Protein AF-A0A453IHR0-F1 (afdb_monomer_lite)

pLDDT: mean 77.82, std 21.47, range [23.78, 98.0]

InterPro domains:
  IPR000300 Inositol polyphosphate-related phosphatase [PF22669] (253-422)
  IPR000300 Inositol polyphosphate-related phosphatase [SM00128] (246-444)
  IPR001680 WD40 repeat [SM00320] (104-142)
  IPR001680 WD40 repeat [SM00320] (144-181)
  IPR001680 WD40 repeat [SM00320] (183-220)
  IPR015943 WD40/YVTN repeat-like-containing domain superfamily [G3DSA:2.130.10.10] (30-229)
  IPR036322 WD40-repeat-containing domain superfamily [SSF50978] (21-226)
  IPR036691 Endonuclease/exonuclease/phosphatase superfamily [G3DSA:3.60.10.10] (230-432)
  IPR036691 Endonuclease/exonuclease/phosphatase superfamily [SSF56219] (226-416)
  IPR046985 Inositol 5-phosphatase [PTHR11200] (11-425)
  IPR056454 IP5PC-F, beta-propeller domain [PF23754] (10-219)

Structure (mmCIF, N/CA/C/O backbone):
data_AF-A0A453IHR0-F1
#
_entry.id   AF-A0A453IHR0-F1
#
loop_
_atom_site.group_PDB
_atom_site.id
_atom_site.type_symbol
_atom_site.label_atom_id
_atom_site.label_alt_id
_atom_site.label_comp_id
_atom_site.label_asym_id
_atom_site.label_entity_id
_atom_site.label_seq_id
_atom_site.pdbx_PDB_ins_code
_atom_site.Cartn_x
_atom_site.Cartn_y
_atom_site.Cartn_z
_atom_site.occupancy
_atom_site.B_iso_or_equiv
_atom_site.auth_seq_id
_atom_site.auth_comp_id
_atom_site.auth_asym_id
_atom_site.auth_atom_id
_atom_site.pdbx_PDB_model_num
ATOM 1 N N . SER A 1 1 ? 28.913 -1.270 32.106 1.00 37.81 1 SER A N 1
ATOM 2 C CA . SER A 1 1 ? 28.320 -1.613 33.411 1.00 37.81 1 SER A CA 1
ATOM 3 C C . SER A 1 1 ? 27.337 -0.509 33.762 1.00 37.81 1 SER A C 1
ATOM 5 O O . SER A 1 1 ? 27.790 0.619 33.881 1.00 37.81 1 SER A O 1
ATOM 7 N N . LEU A 1 2 ? 26.036 -0.829 33.836 1.00 32.88 2 LEU A N 1
ATOM 8 C CA . LEU A 1 2 ? 24.897 0.056 34.172 1.00 32.88 2 LEU A CA 1
ATOM 9 C C . LEU A 1 2 ? 24.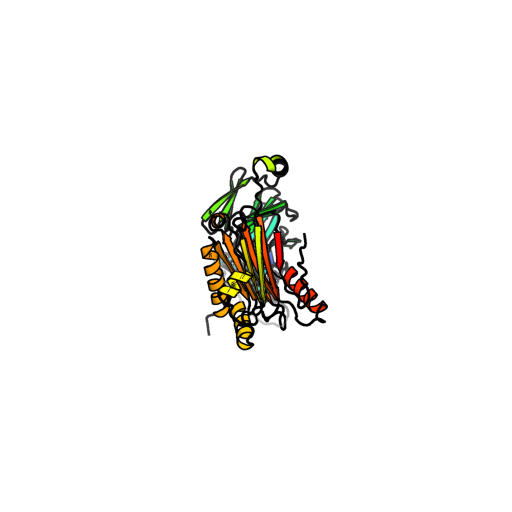403 1.027 33.074 1.00 32.88 2 LEU A C 1
ATOM 11 O O . LEU A 1 2 ? 24.541 2.235 33.214 1.00 32.88 2 LEU A O 1
ATOM 15 N N . ALA A 1 3 ? 23.772 0.506 32.012 1.00 27.30 3 ALA A N 1
ATOM 16 C CA . ALA A 1 3 ? 22.860 1.300 31.160 1.00 27.30 3 ALA A CA 1
ATOM 17 C C . ALA A 1 3 ? 21.815 0.467 30.376 1.00 27.30 3 ALA A C 1
ATOM 19 O O . ALA A 1 3 ? 21.201 0.972 29.444 1.00 27.30 3 ALA A O 1
ATOM 20 N N . LEU A 1 4 ? 21.598 -0.801 30.735 1.00 31.81 4 LEU A N 1
ATOM 21 C CA . LEU A 1 4 ? 20.569 -1.679 30.165 1.00 31.81 4 LEU A CA 1
ATOM 22 C C . LEU A 1 4 ? 19.890 -2.394 31.345 1.00 31.81 4 LEU A C 1
ATOM 24 O O . LEU A 1 4 ? 20.586 -2.746 32.292 1.00 31.81 4 LEU A O 1
ATOM 28 N N . GLU A 1 5 ? 18.566 -2.568 31.284 1.00 31.77 5 GLU A N 1
ATOM 29 C CA . GLU A 1 5 ? 17.676 -3.207 32.287 1.00 31.77 5 GLU A CA 1
ATOM 30 C C . GLU A 1 5 ? 17.001 -2.313 33.351 1.00 31.77 5 GLU A C 1
ATOM 32 O O . GLU A 1 5 ? 16.852 -2.681 34.516 1.00 31.77 5 GLU A O 1
ATOM 37 N N . ARG A 1 6 ? 16.450 -1.171 32.928 1.00 32.44 6 ARG A N 1
ATOM 38 C CA . ARG A 1 6 ? 15.241 -0.608 33.561 1.00 32.44 6 ARG A CA 1
ATOM 39 C C . ARG A 1 6 ? 14.148 -0.362 32.517 1.00 32.44 6 ARG A C 1
ATOM 41 O O . ARG A 1 6 ? 13.733 0.769 32.304 1.00 32.44 6 ARG A O 1
ATOM 48 N N . GLU A 1 7 ? 13.652 -1.419 31.872 1.00 35.94 7 GLU A N 1
ATOM 49 C CA . GLU A 1 7 ? 12.243 -1.402 31.448 1.00 35.94 7 GLU A CA 1
ATOM 50 C C . GLU A 1 7 ? 11.414 -1.584 32.726 1.00 35.94 7 GLU A C 1
ATOM 52 O O . GLU A 1 7 ? 11.134 -2.696 33.180 1.00 35.94 7 GLU A O 1
ATOM 57 N N . GLU A 1 8 ? 11.111 -0.473 33.393 1.00 38.84 8 GLU A N 1
ATOM 58 C CA . GLU A 1 8 ? 10.207 -0.461 34.534 1.00 38.84 8 GLU A CA 1
ATOM 59 C C . GLU A 1 8 ? 8.809 -0.891 34.052 1.00 38.84 8 GLU A C 1
ATOM 61 O O . GLU A 1 8 ? 8.111 -0.192 33.319 1.00 38.84 8 GLU A O 1
ATOM 66 N N . LYS A 1 9 ? 8.429 -2.116 34.426 1.00 52.94 9 LYS A N 1
ATOM 67 C CA . LYS A 1 9 ? 7.164 -2.774 34.081 1.00 52.94 9 LYS A CA 1
ATOM 68 C C . LYS A 1 9 ? 6.003 -2.120 34.846 1.00 52.94 9 LYS A C 1
ATOM 70 O O . LYS A 1 9 ? 5.604 -2.606 35.905 1.00 52.94 9 LYS A O 1
ATOM 75 N N . TYR A 1 10 ? 5.509 -0.994 34.331 1.00 62.78 10 TYR A N 1
ATOM 76 C CA . TYR A 1 10 ? 4.375 -0.238 34.872 1.00 62.78 10 TYR A CA 1
ATOM 77 C C . TYR A 1 10 ? 3.019 -0.761 34.372 1.00 62.78 10 TYR A C 1
ATOM 79 O O . TYR A 1 10 ? 2.900 -1.285 33.264 1.00 62.78 10 TYR A O 1
ATOM 87 N N . VAL A 1 11 ? 1.979 -0.590 35.196 1.00 68.56 11 VAL A N 1
ATOM 88 C CA . VAL A 1 11 ? 0.578 -0.738 34.772 1.00 68.56 11 VAL A CA 1
ATOM 89 C C . VAL A 1 11 ? 0.269 0.379 33.776 1.00 68.56 11 VAL A C 1
ATOM 91 O O . VAL A 1 11 ? 0.402 1.552 34.116 1.00 68.56 11 VAL A O 1
ATOM 94 N N . LYS A 1 12 ? -0.127 0.011 32.556 1.00 80.50 12 LYS A N 1
ATOM 95 C CA . LYS A 1 12 ? -0.419 0.933 31.451 1.00 80.50 12 LYS A CA 1
ATOM 96 C C . LYS A 1 12 ? -1.910 1.238 31.338 1.00 80.50 12 LYS A C 1
ATOM 98 O O . LYS A 1 12 ? -2.279 2.370 31.048 1.00 80.50 12 LYS A O 1
ATOM 103 N N . LEU A 1 13 ? -2.759 0.239 31.578 1.00 83.81 13 LEU A N 1
ATOM 104 C CA . LEU A 1 13 ? -4.208 0.347 31.405 1.00 83.81 13 LEU A CA 1
ATOM 105 C C . LEU A 1 13 ? -4.930 -0.098 32.674 1.00 83.81 13 LEU A C 1
ATOM 107 O O . LEU A 1 13 ? -4.507 -1.040 33.347 1.00 83.81 13 LEU A O 1
ATOM 111 N N . LEU A 1 14 ? -6.044 0.567 32.966 1.00 87.31 14 LEU A N 1
ATOM 112 C CA . LEU A 1 14 ? -6.953 0.231 34.055 1.00 87.31 14 LEU A CA 1
ATOM 113 C C . LEU A 1 14 ? -8.380 0.182 33.525 1.00 87.31 14 LEU A C 1
ATOM 115 O O . LEU A 1 14 ? -8.784 1.027 32.729 1.00 87.31 14 LEU A O 1
ATOM 119 N N . LEU A 1 15 ? -9.143 -0.793 33.998 1.00 86.88 15 LEU A N 1
ATOM 120 C CA . LEU A 1 15 ? -10.534 -0.990 33.617 1.00 86.88 15 LEU A CA 1
ATOM 121 C C . LEU A 1 15 ? -11.335 -1.408 34.853 1.00 86.88 15 LEU A C 1
ATOM 123 O O . LEU A 1 15 ? -10.955 -2.331 35.572 1.00 86.88 15 LEU A O 1
ATOM 127 N N . SER A 1 16 ? -12.440 -0.710 35.110 1.00 86.19 16 SER A N 1
ATOM 128 C CA . SER A 1 16 ? -13.338 -1.006 36.230 1.00 86.19 16 SER A CA 1
ATOM 129 C C . SER A 1 16 ? -14.510 -1.850 35.746 1.00 86.19 16 SER A C 1
ATOM 131 O O . SER A 1 16 ? -15.293 -1.399 34.910 1.00 86.19 16 SER A O 1
ATOM 133 N N . ASP A 1 17 ? -14.655 -3.052 36.296 1.00 85.25 17 ASP A N 1
ATOM 134 C CA . ASP A 1 17 ? -15.841 -3.885 36.122 1.00 85.25 17 ASP A CA 1
ATOM 135 C C . ASP A 1 17 ? -16.769 -3.687 37.324 1.00 85.25 17 ASP A C 1
ATOM 137 O O . ASP A 1 17 ? -16.688 -4.364 38.357 1.00 85.25 17 ASP A O 1
ATOM 141 N N . ASN A 1 18 ? -17.680 -2.730 37.168 1.00 80.81 18 ASN A N 1
ATOM 142 C CA . ASN A 1 18 ? -18.656 -2.394 38.200 1.00 80.81 18 ASN A CA 1
ATOM 143 C C . ASN A 1 18 ? -19.692 -3.510 38.407 1.00 80.81 18 ASN A C 1
ATOM 145 O O . ASN A 1 18 ? -20.277 -3.598 39.483 1.00 80.81 18 ASN A O 1
ATOM 149 N N . SER A 1 19 ? -19.913 -4.369 37.406 1.00 79.25 19 SER A N 1
ATOM 150 C CA . SER A 1 19 ? -20.919 -5.432 37.474 1.00 79.25 19 SER A CA 1
ATOM 151 C C . SER A 1 19 ? -20.463 -6.587 38.366 1.00 79.25 19 SER A C 1
ATOM 153 O O . SER A 1 19 ? -21.243 -7.102 39.166 1.00 79.25 19 SER A O 1
ATOM 155 N N . ARG A 1 20 ? -19.177 -6.952 38.294 1.00 81.12 20 ARG A N 1
ATOM 156 C CA . ARG A 1 20 ? -18.598 -8.059 39.073 1.00 81.12 20 ARG A CA 1
ATOM 157 C C . ARG A 1 20 ? -17.831 -7.591 40.308 1.00 81.12 20 ARG A C 1
ATOM 159 O O . ARG A 1 20 ? -17.293 -8.430 41.023 1.00 81.12 20 ARG A O 1
ATOM 166 N N . SER A 1 21 ? -17.796 -6.279 40.575 1.00 84.56 21 SER A N 1
ATOM 167 C CA . SER A 1 21 ? -16.965 -5.674 41.629 1.00 84.56 21 SER A CA 1
ATOM 168 C C . SER A 1 21 ? -15.485 -6.050 41.473 1.00 84.56 21 SER A C 1
ATOM 170 O O . SER A 1 21 ? -14.836 -6.499 42.420 1.00 84.56 21 SER A O 1
ATOM 172 N N . LYS A 1 22 ? -14.956 -5.906 40.253 1.00 87.00 22 LYS A N 1
ATOM 173 C CA . LYS A 1 22 ? -13.563 -6.229 39.927 1.00 87.00 22 LYS A CA 1
ATOM 174 C C . LYS A 1 22 ? -12.854 -5.046 39.282 1.00 87.00 22 LYS A C 1
ATOM 176 O O . LYS A 1 22 ? -13.472 -4.213 38.625 1.00 87.00 22 LYS A O 1
ATOM 181 N N . VAL A 1 23 ? -11.539 -4.993 39.445 1.00 87.50 23 VAL A N 1
ATOM 182 C CA . VAL A 1 23 ? -10.667 -4.059 38.725 1.00 87.50 23 VAL A CA 1
ATOM 183 C C . VAL A 1 23 ? -9.672 -4.865 37.908 1.00 87.50 23 VAL A C 1
ATOM 185 O O . VAL A 1 23 ? -9.113 -5.848 38.386 1.00 87.50 23 VAL A O 1
ATOM 188 N N . TRP A 1 24 ? -9.450 -4.442 36.673 1.00 87.00 24 TRP A N 1
ATOM 189 C CA . TRP A 1 24 ? -8.456 -5.002 35.773 1.00 87.00 24 TRP A CA 1
ATOM 190 C C . TRP A 1 24 ? -7.317 -4.010 35.604 1.00 87.00 24 TRP A C 1
ATOM 192 O O . TRP A 1 24 ? -7.547 -2.820 35.386 1.00 87.00 24 TRP A O 1
ATOM 202 N N . SER A 1 25 ? -6.087 -4.505 35.670 1.00 86.19 25 SER A N 1
ATOM 203 C CA . SER A 1 25 ? -4.891 -3.730 35.347 1.00 86.19 25 SER A CA 1
ATOM 204 C C . SER A 1 25 ? -4.055 -4.471 34.313 1.00 86.19 25 SER A C 1
ATOM 206 O O . SER A 1 25 ? -3.730 -5.637 34.537 1.00 86.19 25 SER A O 1
ATOM 208 N N . ALA A 1 26 ? -3.670 -3.807 33.227 1.00 83.69 26 ALA A N 1
ATOM 209 C CA . ALA A 1 26 ? -2.820 -4.385 32.187 1.00 83.69 26 ALA A CA 1
ATOM 210 C C . ALA A 1 26 ? -1.460 -3.686 32.127 1.00 83.69 26 ALA A C 1
ATOM 212 O O . ALA A 1 26 ? -1.385 -2.455 32.153 1.00 83.69 26 ALA A O 1
ATOM 213 N N . GLY A 1 27 ? -0.394 -4.473 32.021 1.00 81.25 27 GLY A N 1
ATOM 214 C CA . GLY A 1 27 ? 0.912 -4.041 31.523 1.00 81.25 27 GLY A CA 1
ATOM 215 C C . GLY A 1 27 ? 1.141 -4.567 30.102 1.00 81.25 27 GLY A C 1
ATOM 216 O O . GLY A 1 27 ? 0.245 -5.150 29.500 1.00 81.25 27 GLY A O 1
ATOM 217 N N . TYR A 1 28 ? 2.358 -4.416 29.577 1.00 78.75 28 TYR A N 1
ATOM 218 C CA . TYR A 1 28 ? 2.671 -4.843 28.205 1.00 78.75 28 TYR A CA 1
ATOM 219 C C . TYR A 1 28 ? 2.490 -6.343 27.955 1.00 78.75 28 TYR A C 1
ATOM 221 O O . TYR A 1 28 ? 2.120 -6.724 26.851 1.00 78.75 28 TYR A O 1
ATOM 229 N N . LEU A 1 29 ? 2.771 -7.190 28.951 1.00 78.81 29 LEU A N 1
ATOM 230 C CA . LEU A 1 29 ? 2.836 -8.649 28.779 1.00 78.81 29 LEU A CA 1
ATOM 231 C C . LEU A 1 29 ? 1.967 -9.433 29.776 1.00 78.81 29 LEU A C 1
ATOM 233 O O . LEU A 1 29 ? 2.031 -10.664 29.835 1.00 78.81 29 LEU A O 1
ATOM 237 N N . SER A 1 30 ? 1.185 -8.741 30.603 1.00 81.00 30 SER A N 1
ATOM 238 C CA . SER A 1 30 ? 0.347 -9.386 31.611 1.00 81.00 30 SER A CA 1
ATOM 239 C C . SER A 1 30 ? -0.834 -8.526 32.036 1.00 81.00 30 SER A C 1
ATOM 241 O O . SER A 1 30 ? -0.804 -7.297 31.966 1.00 81.00 30 SER A O 1
ATOM 243 N N . PHE A 1 31 ? -1.855 -9.206 32.547 1.00 84.56 31 PHE A N 1
ATOM 244 C CA . PHE A 1 31 ? -3.039 -8.620 33.152 1.00 84.56 31 PHE A CA 1
ATOM 245 C C . PHE A 1 31 ? -3.202 -9.150 34.566 1.00 84.56 31 PHE A C 1
ATOM 247 O O . PHE A 1 31 ? -2.935 -10.320 34.843 1.00 84.56 31 PHE A O 1
ATOM 254 N N . ALA A 1 32 ? -3.678 -8.295 35.453 1.00 84.50 32 ALA A N 1
ATOM 255 C CA . ALA A 1 32 ? -4.010 -8.642 36.819 1.00 84.50 32 ALA A CA 1
ATOM 256 C C . ALA A 1 32 ? -5.466 -8.284 37.110 1.00 84.50 32 ALA A C 1
ATOM 258 O O . ALA A 1 32 ? -5.955 -7.222 36.716 1.00 84.50 32 ALA A O 1
ATOM 259 N N . LEU A 1 33 ? -6.137 -9.202 37.797 1.00 84.94 33 LEU A N 1
ATOM 260 C CA . LEU A 1 33 ? -7.521 -9.111 38.221 1.00 84.94 33 LEU A CA 1
ATOM 261 C C . LEU A 1 33 ? -7.566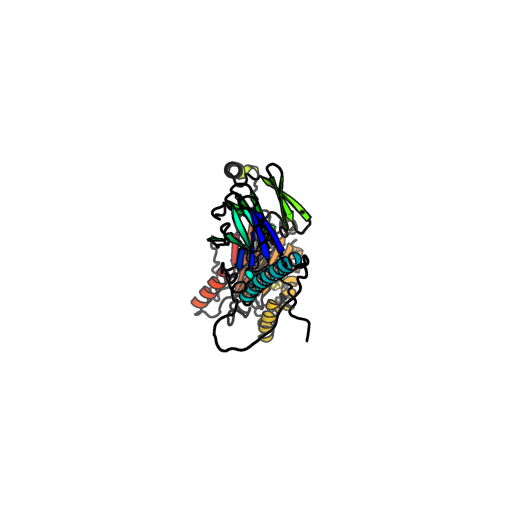 -8.897 39.727 1.00 84.94 33 LEU A C 1
ATOM 263 O O . LEU A 1 33 ? -7.000 -9.689 40.478 1.00 84.94 33 LEU A O 1
ATOM 267 N N . TRP A 1 34 ? -8.271 -7.863 40.159 1.00 85.75 34 TRP A N 1
ATOM 268 C CA . TRP A 1 34 ? -8.343 -7.427 41.547 1.00 85.75 34 TRP A CA 1
ATOM 269 C C . TRP A 1 34 ? -9.791 -7.423 42.020 1.00 85.75 34 TRP A C 1
ATOM 271 O O . TRP A 1 34 ? -10.698 -7.088 41.254 1.00 85.75 34 TRP A O 1
ATOM 281 N N . ASP A 1 35 ? -10.007 -7.743 43.289 1.00 82.50 35 ASP A N 1
ATOM 282 C CA . ASP A 1 35 ? -11.294 -7.514 43.937 1.00 82.50 35 ASP A CA 1
ATOM 283 C C . ASP A 1 35 ? -11.421 -6.027 44.291 1.00 82.50 35 ASP A C 1
ATOM 285 O O . ASP A 1 35 ? -10.560 -5.459 44.970 1.00 82.50 35 ASP A O 1
ATOM 289 N N . SER A 1 36 ? -12.487 -5.367 43.831 1.00 85.06 36 SER A N 1
ATOM 290 C CA . SER A 1 36 ? -12.645 -3.925 44.045 1.00 85.06 36 SER A CA 1
ATOM 291 C C . SER A 1 36 ? -12.967 -3.563 45.501 1.00 85.06 36 SER A C 1
ATOM 293 O O . SER A 1 36 ? -12.769 -2.415 45.901 1.00 85.06 36 SER A O 1
ATOM 295 N N . ARG A 1 37 ? -13.466 -4.516 46.302 1.00 80.81 37 ARG A N 1
ATOM 296 C CA . ARG A 1 37 ? -13.870 -4.324 47.702 1.00 80.81 37 ARG A CA 1
ATOM 297 C C . ARG A 1 37 ? -12.731 -4.648 48.660 1.00 80.81 37 ARG A C 1
ATOM 299 O O . ARG A 1 37 ? -12.412 -3.822 49.516 1.00 80.81 37 ARG A O 1
ATOM 306 N N . THR A 1 38 ? -12.110 -5.819 48.518 1.00 82.56 38 THR A N 1
ATOM 307 C CA . THR A 1 38 ? -11.015 -6.260 49.399 1.00 82.56 38 THR A CA 1
ATOM 308 C C . THR A 1 38 ? -9.667 -5.674 48.988 1.00 82.56 38 THR A C 1
ATOM 310 O O . THR A 1 38 ? -8.771 -5.575 49.825 1.00 82.56 38 THR A O 1
ATOM 313 N N . LYS A 1 39 ? -9.543 -5.202 47.736 1.00 81.75 39 LYS A N 1
ATOM 314 C CA . LYS A 1 39 ? -8.296 -4.708 47.122 1.00 81.75 39 LYS A CA 1
ATOM 315 C C . LYS A 1 39 ? -7.232 -5.801 46.993 1.00 81.75 39 LYS A C 1
ATOM 317 O O . LYS A 1 39 ? -6.048 -5.498 46.841 1.00 81.75 39 LYS A O 1
ATOM 322 N N . GLU A 1 40 ? -7.644 -7.062 47.071 1.00 78.50 40 GLU A N 1
ATOM 323 C CA . GLU A 1 40 ? -6.759 -8.210 46.932 1.00 78.50 40 GLU A CA 1
ATOM 324 C C . GLU A 1 40 ? -6.591 -8.591 45.463 1.00 78.50 40 GLU A C 1
ATOM 326 O O . GLU A 1 40 ? -7.505 -8.465 44.642 1.00 78.50 40 GLU A O 1
ATOM 331 N N . LEU A 1 41 ? -5.387 -9.053 45.133 1.00 79.69 41 LEU A N 1
ATOM 332 C CA . LEU A 1 41 ? -5.071 -9.591 43.820 1.00 79.69 41 LEU A CA 1
ATOM 333 C C . LEU A 1 41 ? -5.663 -10.999 43.710 1.00 79.69 41 LEU A C 1
ATOM 335 O O . LEU A 1 41 ? -5.274 -11.892 44.455 1.00 79.69 41 LEU A O 1
ATOM 339 N N . LEU A 1 42 ? -6.581 -11.191 42.768 1.00 81.75 42 LEU A N 1
ATOM 340 C CA . LEU A 1 42 ? -7.274 -12.459 42.551 1.00 81.75 42 LEU A CA 1
ATOM 341 C C . LEU A 1 42 ? -6.518 -13.366 41.581 1.00 81.75 42 LEU A C 1
ATOM 343 O O . LEU A 1 42 ? -6.438 -14.575 41.785 1.00 81.75 42 LEU A O 1
ATOM 347 N N . LYS A 1 43 ? -6.009 -12.801 40.481 1.00 82.00 43 LYS A N 1
ATOM 348 C CA . LYS A 1 43 ? -5.402 -13.581 39.394 1.00 82.00 43 LYS A CA 1
ATOM 349 C C . LYS A 1 43 ? -4.433 -12.731 38.586 1.00 82.00 43 LYS A C 1
ATOM 351 O O . LYS A 1 43 ? -4.695 -11.555 38.355 1.00 82.00 43 LYS A O 1
ATOM 356 N N . VAL A 1 44 ? -3.350 -13.340 38.108 1.00 81.00 44 VAL A N 1
ATOM 357 C CA . VAL A 1 44 ? -2.449 -12.745 37.112 1.00 81.00 44 VAL A CA 1
ATOM 358 C C . VAL A 1 44 ? -2.330 -13.694 35.933 1.00 81.00 44 VAL A C 1
ATOM 360 O O . VAL A 1 44 ? -2.132 -14.897 36.115 1.00 81.00 44 VAL A O 1
ATOM 363 N N . VAL A 1 45 ? -2.457 -13.142 34.733 1.00 80.81 45 VAL A N 1
ATOM 364 C CA . VAL A 1 45 ? -2.483 -13.880 33.471 1.00 80.81 45 VAL A CA 1
ATOM 365 C C . VAL A 1 45 ? -1.490 -13.234 32.513 1.00 80.81 45 VAL A C 1
ATOM 367 O O . VAL A 1 45 ? -1.411 -12.007 32.449 1.00 80.81 45 VAL A O 1
ATOM 370 N N . ASN A 1 46 ? -0.698 -14.032 31.798 1.00 81.31 46 ASN A N 1
ATOM 371 C CA . ASN A 1 46 ? 0.155 -13.512 30.724 1.00 81.31 46 ASN A CA 1
ATOM 372 C C . ASN A 1 46 ? -0.629 -13.376 29.402 1.00 81.31 46 ASN A C 1
ATOM 374 O O . ASN A 1 46 ? -1.768 -13.830 29.295 1.00 81.31 46 ASN A O 1
ATOM 378 N N . VAL A 1 47 ? -0.006 -12.787 28.376 1.00 74.00 47 VAL A N 1
ATOM 379 C CA . VAL A 1 47 ? -0.618 -12.663 27.035 1.00 74.00 47 VAL A CA 1
ATOM 380 C C . VAL A 1 47 ? -1.025 -14.023 26.444 1.00 74.00 47 VAL A C 1
ATOM 382 O O . VAL A 1 47 ? -2.027 -14.123 25.741 1.00 74.00 47 VAL A O 1
ATOM 385 N N . ASP A 1 48 ? -0.311 -15.100 26.775 1.00 68.69 48 ASP A N 1
ATOM 386 C CA . ASP A 1 48 ? -0.602 -16.457 26.289 1.00 68.69 48 ASP A CA 1
ATOM 387 C C . ASP A 1 48 ? -1.714 -17.181 27.071 1.00 68.69 48 ASP A C 1
ATOM 389 O O . ASP A 1 48 ? -2.020 -18.334 26.778 1.00 68.69 48 ASP A O 1
ATOM 393 N N . GLY A 1 49 ? -2.342 -16.534 28.059 1.00 67.56 49 GLY A N 1
ATOM 394 C CA . GLY A 1 49 ? -3.403 -17.138 28.869 1.00 67.56 49 GLY A CA 1
ATOM 395 C C . GLY A 1 49 ? -2.913 -18.074 29.981 1.00 67.56 49 GLY A C 1
ATOM 396 O O . GLY A 1 49 ? -3.729 -18.702 30.654 1.00 67.56 49 GLY A O 1
ATOM 397 N N . GLN A 1 50 ? -1.602 -18.163 30.218 1.00 67.62 50 GLN A N 1
ATOM 398 C CA . GLN A 1 50 ? -1.037 -18.904 31.342 1.00 67.62 50 GLN A CA 1
ATOM 399 C C . GLN A 1 50 ? -1.274 -18.154 32.654 1.00 67.62 50 GLN A C 1
ATOM 401 O O . GLN A 1 50 ? -1.016 -16.953 32.775 1.00 67.62 50 GLN A O 1
ATOM 406 N N . VAL A 1 51 ? -1.746 -18.897 33.652 1.00 67.00 51 VAL A N 1
ATOM 407 C CA . VAL A 1 51 ? -2.110 -18.383 34.973 1.00 67.00 51 VAL A CA 1
ATOM 408 C C . VAL A 1 51 ? -1.032 -18.770 35.981 1.00 67.00 51 VAL A C 1
ATOM 410 O O . VAL A 1 51 ? -0.636 -19.933 36.044 1.00 67.00 51 VAL A O 1
ATOM 413 N N . ASP A 1 52 ? -0.583 -17.826 36.809 1.00 58.53 52 ASP A N 1
ATOM 414 C CA . ASP A 1 52 ? 0.211 -18.145 38.004 1.00 58.53 52 ASP A CA 1
ATOM 415 C C . ASP A 1 52 ? -0.711 -18.104 39.231 1.00 58.53 52 ASP A C 1
ATOM 417 O O . ASP A 1 52 ? -1.194 -17.042 39.620 1.00 58.53 52 ASP A O 1
ATOM 421 N N . THR A 1 53 ? -1.008 -19.273 39.805 1.00 49.56 53 THR A N 1
ATOM 422 C CA . THR A 1 53 ? -1.915 -19.456 40.955 1.00 49.56 53 THR A CA 1
ATOM 423 C C . THR A 1 53 ? -1.186 -19.621 42.294 1.00 49.56 53 THR A C 1
ATOM 425 O O . THR A 1 53 ? -1.803 -20.006 43.283 1.00 49.56 53 THR A O 1
ATOM 428 N N . ARG A 1 54 ? 0.122 -19.334 42.387 1.00 49.00 54 ARG A N 1
ATOM 429 C CA . ARG A 1 54 ? 0.906 -19.511 43.631 1.00 49.00 54 ARG A CA 1
ATOM 430 C C . ARG A 1 54 ? 0.639 -18.425 44.690 1.00 49.00 54 ARG A C 1
ATOM 432 O O . ARG A 1 54 ? 1.566 -17.724 45.096 1.00 49.00 54 ARG A O 1
ATOM 439 N N . PHE A 1 55 ? -0.605 -18.297 45.146 1.00 49.56 55 PHE A N 1
ATOM 440 C CA . PHE A 1 55 ? -1.013 -17.328 46.172 1.00 49.56 55 PHE A CA 1
ATOM 441 C C . PHE A 1 55 ? -1.156 -17.920 47.590 1.00 49.56 55 PHE A C 1
ATOM 443 O O . PHE A 1 55 ? -1.147 -17.154 48.546 1.00 49.56 55 PHE A O 1
ATOM 450 N N . ASP A 1 56 ? -1.148 -19.250 47.758 1.00 33.81 56 ASP A N 1
ATOM 451 C CA . ASP A 1 56 ? -1.461 -19.891 49.055 1.00 33.81 56 ASP A CA 1
ATOM 452 C C . ASP A 1 56 ? -0.266 -20.368 49.910 1.00 33.81 56 ASP A C 1
ATOM 454 O O . ASP A 1 56 ? -0.462 -20.891 51.002 1.00 33.81 56 ASP A O 1
ATOM 458 N N . VAL A 1 57 ? 0.992 -20.203 49.484 1.00 34.88 57 VAL A N 1
ATOM 459 C CA . VAL A 1 57 ? 2.130 -20.868 50.176 1.00 34.88 57 VAL A CA 1
ATOM 460 C C . VAL A 1 57 ? 2.849 -19.986 51.216 1.00 34.88 57 VAL A C 1
ATOM 462 O O . VAL A 1 57 ? 3.766 -20.449 51.883 1.00 34.88 57 VAL A O 1
ATOM 465 N N . LEU A 1 58 ? 2.442 -18.729 51.426 1.00 35.22 58 LEU A N 1
ATOM 466 C CA . LEU A 1 58 ? 3.136 -17.830 52.374 1.00 35.22 58 LEU A CA 1
ATOM 467 C C . LEU A 1 58 ? 2.350 -17.492 53.652 1.00 35.22 58 LEU A C 1
ATOM 469 O O . LEU A 1 58 ? 2.848 -16.721 54.470 1.00 35.22 58 LEU A O 1
ATOM 473 N N . SER A 1 59 ? 1.162 -18.066 53.858 1.00 33.09 59 SER A N 1
ATOM 474 C CA . SER A 1 59 ? 0.329 -17.808 55.047 1.00 33.09 59 SER A CA 1
ATOM 475 C C . SER A 1 59 ? 0.207 -18.987 56.021 1.00 33.09 59 SER A C 1
ATOM 477 O O . SER A 1 59 ? -0.348 -18.797 57.101 1.00 33.09 59 SER A O 1
ATOM 479 N N . ALA A 1 60 ? 0.733 -20.175 55.698 1.00 33.31 60 ALA A N 1
ATOM 480 C CA . ALA A 1 60 ? 0.502 -21.381 56.497 1.00 33.31 60 ALA A CA 1
ATOM 481 C C . ALA A 1 60 ? 1.742 -22.283 56.622 1.00 33.31 60 ALA A C 1
ATOM 483 O O . ALA A 1 60 ? 1.760 -23.386 56.089 1.00 33.31 60 ALA A O 1
ATOM 484 N N . GLN A 1 61 ? 2.769 -21.842 57.353 1.00 28.38 61 GLN A N 1
ATOM 485 C CA . GLN A 1 61 ? 3.716 -22.757 58.005 1.00 28.38 61 GLN A CA 1
ATOM 486 C C . GLN A 1 61 ? 4.136 -22.180 59.363 1.00 28.38 61 GLN A C 1
ATOM 488 O O . GLN A 1 61 ? 5.133 -21.472 59.474 1.00 28.38 61 GLN A O 1
ATOM 493 N N . ASP A 1 62 ? 3.354 -22.502 60.393 1.00 27.23 62 ASP A N 1
ATOM 494 C CA . ASP A 1 62 ? 3.829 -22.543 61.777 1.00 27.23 62 ASP A CA 1
ATOM 495 C C . ASP A 1 62 ? 4.640 -23.843 61.961 1.00 27.23 62 ASP A C 1
ATOM 497 O O . ASP A 1 62 ? 4.088 -24.925 61.742 1.00 27.23 62 ASP A O 1
ATOM 501 N N . PRO A 1 63 ? 5.926 -23.805 62.354 1.00 32.66 63 PRO A N 1
ATOM 502 C CA . PRO A 1 63 ? 6.686 -25.017 62.617 1.00 32.66 63 PRO A CA 1
ATOM 503 C C . PRO A 1 63 ? 6.666 -25.339 64.117 1.00 32.66 63 PRO A C 1
ATOM 505 O O . PRO A 1 63 ? 7.475 -24.820 64.882 1.00 32.66 63 PRO A O 1
ATOM 508 N N . TYR A 1 64 ? 5.777 -26.238 64.543 1.00 27.12 64 TYR A N 1
ATOM 509 C CA . TYR A 1 64 ? 5.926 -26.950 65.816 1.00 27.12 64 TYR A CA 1
ATOM 510 C C . TYR A 1 64 ? 5.618 -28.438 65.653 1.00 27.12 64 TYR A C 1
ATOM 512 O O . TYR A 1 64 ? 4.509 -28.821 65.290 1.00 27.12 64 TYR A O 1
ATOM 520 N N . GLY A 1 65 ? 6.605 -29.271 65.990 1.00 26.25 65 GLY A N 1
ATOM 521 C CA . GLY A 1 65 ? 6.427 -30.702 66.216 1.00 26.25 65 GLY A CA 1
ATOM 522 C C . GLY A 1 65 ? 7.753 -31.459 66.298 1.00 26.25 65 GLY A C 1
ATOM 523 O O . GLY A 1 65 ? 8.261 -31.871 65.265 1.00 26.25 65 GLY A O 1
ATOM 524 N N . TYR A 1 66 ? 8.319 -31.601 67.504 1.00 27.67 66 TYR A N 1
ATOM 525 C CA . TYR A 1 66 ? 8.645 -32.889 68.154 1.00 27.67 66 TYR A CA 1
ATOM 526 C C . TYR A 1 66 ? 9.313 -32.673 69.536 1.00 27.67 66 TYR A C 1
ATOM 528 O O . TYR A 1 66 ? 10.129 -31.773 69.721 1.00 27.67 66 TYR A O 1
ATOM 536 N N . GLU A 1 67 ? 8.894 -33.499 70.500 1.00 26.52 67 GLU A N 1
ATOM 537 C CA . GLU A 1 67 ? 9.266 -33.590 71.931 1.00 26.52 67 GLU A CA 1
ATOM 538 C C . GLU A 1 67 ? 10.767 -33.958 72.135 1.00 26.52 67 GLU A C 1
ATOM 540 O O . GLU A 1 67 ? 11.391 -34.439 71.198 1.00 26.52 67 GLU A O 1
ATOM 545 N N . THR A 1 68 ? 11.470 -33.783 73.274 1.00 24.55 68 THR A N 1
ATOM 546 C CA . THR A 1 68 ? 11.200 -34.242 74.659 1.00 24.55 68 THR A CA 1
ATOM 547 C C . THR A 1 68 ? 12.212 -33.638 75.685 1.00 24.55 68 THR A C 1
ATOM 549 O O . THR A 1 68 ? 13.359 -33.382 75.332 1.00 24.55 68 THR A O 1
ATOM 552 N N . LYS A 1 69 ? 11.809 -33.599 76.978 1.00 26.67 69 LYS A N 1
ATOM 553 C CA . LYS A 1 69 ? 12.578 -33.614 78.269 1.00 26.67 69 LYS A CA 1
ATOM 554 C C . LYS A 1 69 ? 12.801 -32.310 79.085 1.00 26.67 69 LYS A C 1
ATOM 556 O O . LYS A 1 69 ? 13.738 -31.558 78.872 1.00 26.67 69 LYS A O 1
ATOM 561 N N . GLN A 1 70 ? 11.941 -32.170 80.110 1.00 27.39 70 GLN A N 1
ATOM 562 C CA . GLN A 1 70 ? 12.144 -31.776 81.530 1.00 27.39 70 GLN A CA 1
ATOM 563 C C . GLN A 1 70 ? 13.363 -30.917 81.964 1.00 27.39 70 GLN A C 1
ATOM 565 O O . GLN A 1 70 ? 14.483 -31.417 81.967 1.00 27.39 70 GLN A O 1
ATOM 570 N N . ASN A 1 71 ? 13.122 -29.725 82.554 1.00 23.78 71 ASN A N 1
ATOM 571 C CA . ASN A 1 71 ? 13.159 -29.473 84.021 1.00 23.78 71 ASN A CA 1
ATOM 572 C C . ASN A 1 71 ? 13.025 -27.973 84.439 1.00 23.78 71 ASN A C 1
ATOM 574 O O . ASN A 1 71 ? 13.740 -27.121 83.932 1.00 23.78 71 ASN A O 1
ATOM 578 N N . LEU A 1 72 ? 12.156 -27.743 85.445 1.00 24.17 72 LEU A N 1
ATOM 579 C CA . LEU A 1 72 ? 12.169 -26.795 86.595 1.00 24.17 72 LEU A CA 1
ATOM 580 C C . LEU A 1 72 ? 12.150 -25.233 86.461 1.00 24.17 72 LEU A C 1
ATOM 582 O O . LEU A 1 72 ? 13.119 -24.633 86.026 1.00 24.17 72 LEU A O 1
ATOM 586 N N . PHE A 1 73 ? 11.082 -24.633 87.052 1.00 26.20 73 PHE A N 1
ATOM 587 C CA . PHE A 1 73 ? 10.868 -23.302 87.716 1.00 26.20 73 PHE A CA 1
ATOM 588 C C . PHE A 1 73 ? 11.348 -21.996 87.015 1.00 26.20 73 PHE A C 1
ATOM 590 O O . PHE A 1 73 ? 12.484 -21.890 86.593 1.00 26.20 73 PHE A O 1
ATOM 597 N N . SER A 1 74 ? 10.601 -20.882 86.906 1.00 24.19 74 SER A N 1
ATOM 598 C CA . SER A 1 74 ? 9.829 -20.108 87.904 1.00 24.19 74 SER A CA 1
ATOM 599 C C . SER A 1 74 ? 8.970 -19.001 87.221 1.00 24.19 74 SER A C 1
ATOM 601 O O . SER A 1 74 ? 8.983 -18.855 86.004 1.00 24.19 74 SER A O 1
ATOM 603 N N . SER A 1 75 ? 8.165 -18.275 88.005 1.00 25.20 75 SER A N 1
ATOM 604 C CA . SER A 1 75 ? 6.900 -17.590 87.667 1.00 25.20 75 SER A CA 1
ATOM 605 C C . SER A 1 75 ? 7.023 -16.059 87.343 1.00 25.20 75 SER A C 1
ATOM 607 O O . SER A 1 75 ? 8.105 -15.623 86.967 1.00 25.20 75 SER A O 1
ATOM 609 N N . PRO A 1 76 ? 5.955 -15.215 87.335 1.00 42.88 76 PRO A N 1
ATOM 610 C CA . PRO A 1 76 ? 5.485 -14.485 86.146 1.00 42.88 76 PRO A CA 1
ATOM 611 C C . PRO A 1 76 ? 5.547 -12.939 86.257 1.00 42.88 76 PRO A C 1
ATOM 613 O O . PRO A 1 76 ? 5.728 -12.400 87.346 1.00 42.88 76 PRO A O 1
ATOM 616 N N . LYS A 1 77 ? 5.299 -12.226 85.138 1.00 26.34 77 LYS A N 1
ATOM 617 C CA . LYS A 1 77 ? 4.544 -10.942 84.993 1.00 26.34 77 LYS A CA 1
ATOM 618 C C . LYS A 1 77 ? 5.082 -10.096 83.827 1.00 26.34 77 LYS A C 1
ATOM 620 O O . LYS A 1 77 ? 6.225 -9.660 83.860 1.00 26.34 77 LYS A O 1
ATOM 625 N N . LYS A 1 78 ? 4.212 -9.721 82.881 1.00 26.33 78 LYS A N 1
ATOM 626 C CA . LYS A 1 78 ? 3.468 -8.439 82.871 1.00 26.33 78 LYS A CA 1
ATOM 627 C C . LYS A 1 78 ? 2.940 -8.180 81.453 1.00 26.33 78 LYS A C 1
ATOM 629 O O . LYS A 1 78 ? 3.719 -8.037 80.515 1.00 26.33 78 LYS A O 1
ATOM 634 N N . GLU A 1 79 ? 1.618 -8.106 81.318 1.00 36.84 79 GLU A N 1
ATOM 635 C CA . GLU A 1 79 ? 0.951 -7.596 80.119 1.00 36.84 79 GLU A CA 1
ATOM 636 C C . GLU A 1 79 ? 1.504 -6.217 79.741 1.00 36.84 79 GLU A C 1
ATOM 638 O O . GLU A 1 79 ? 1.564 -5.299 80.565 1.00 36.84 79 GLU A O 1
ATOM 643 N N . LYS A 1 80 ? 1.865 -6.063 78.466 1.00 27.30 80 LYS A N 1
ATOM 644 C CA . LYS A 1 80 ? 1.962 -4.764 77.808 1.00 27.30 80 LYS A CA 1
ATOM 645 C C . LYS A 1 80 ? 1.111 -4.823 76.546 1.00 27.30 80 LYS A C 1
ATOM 647 O O . LYS A 1 80 ? 1.297 -5.688 75.694 1.00 27.30 80 LYS A O 1
ATOM 652 N N . ALA A 1 81 ? 0.143 -3.916 76.509 1.00 32.53 81 ALA A N 1
ATOM 653 C CA . ALA A 1 81 ? -0.871 -3.756 75.485 1.00 32.53 81 ALA A CA 1
ATOM 654 C C . ALA A 1 81 ? -0.297 -3.799 74.057 1.00 32.53 81 ALA A C 1
ATOM 656 O O . ALA A 1 81 ? 0.709 -3.153 73.754 1.00 32.53 81 ALA A O 1
ATOM 657 N N . ARG A 1 82 ? -0.979 -4.543 73.177 1.00 35.66 82 ARG A N 1
ATOM 658 C CA . ARG A 1 82 ? -0.731 -4.564 71.730 1.00 35.66 82 ARG A CA 1
ATOM 659 C C . ARG A 1 82 ? -1.011 -3.174 71.151 1.00 35.66 82 ARG A C 1
ATOM 661 O O . ARG A 1 82 ? -2.146 -2.709 71.163 1.00 35.66 82 ARG A O 1
ATOM 668 N N . SER A 1 83 ? 0.034 -2.527 70.647 1.00 38.09 83 SER A N 1
ATOM 669 C CA . SER A 1 83 ? -0.042 -1.288 69.875 1.00 38.09 83 SER A CA 1
ATOM 670 C C . SER A 1 83 ? -0.640 -1.540 68.476 1.00 38.09 83 SER A C 1
ATOM 672 O O . SER A 1 83 ? -0.518 -2.647 67.944 1.00 38.09 83 SER A O 1
ATOM 674 N N . PRO A 1 84 ? -1.264 -0.534 67.830 1.00 41.69 84 PRO A N 1
ATOM 675 C CA . PRO A 1 84 ? -1.936 -0.668 66.533 1.00 41.69 84 PRO A CA 1
ATOM 676 C C . PRO A 1 84 ? -0.948 -0.640 65.350 1.00 41.69 84 PRO A C 1
ATOM 678 O O . PRO A 1 84 ? -1.193 -0.022 64.317 1.00 41.69 84 PRO A O 1
ATOM 681 N N . VAL A 1 85 ? 0.191 -1.317 65.479 1.00 48.28 85 VAL A N 1
ATOM 682 C CA . VAL A 1 85 ? 1.172 -1.482 64.402 1.00 48.28 85 VAL A CA 1
ATOM 683 C C . VAL A 1 85 ? 0.892 -2.820 63.736 1.00 48.28 85 VAL A C 1
ATOM 685 O O . VAL A 1 85 ? 1.500 -3.807 64.121 1.00 48.28 85 VAL A O 1
ATOM 688 N N . ASN A 1 86 ? -0.075 -2.896 62.808 1.00 49.97 86 ASN A N 1
ATOM 689 C CA . ASN A 1 86 ? -0.101 -4.005 61.833 1.00 49.97 86 ASN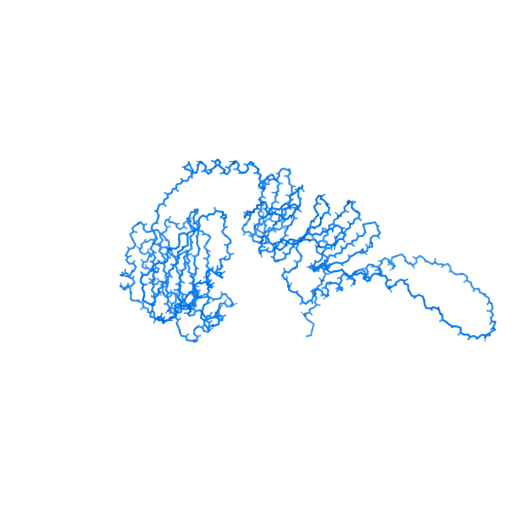 A CA 1
ATOM 690 C C . ASN A 1 86 ? -1.140 -3.938 60.699 1.00 49.97 86 ASN A C 1
ATOM 692 O O . ASN A 1 86 ? -1.241 -4.902 59.949 1.00 49.97 86 ASN A O 1
ATOM 696 N N . PHE A 1 87 ? -1.926 -2.873 60.510 1.00 46.22 87 PHE A N 1
ATOM 697 C CA . PHE A 1 87 ? -2.830 -2.812 59.343 1.00 46.22 87 PHE A CA 1
ATOM 698 C C . PHE A 1 87 ? -2.116 -2.295 58.084 1.00 46.22 87 PHE A C 1
ATOM 700 O O . PHE A 1 87 ? -2.056 -2.990 57.073 1.00 46.22 87 PHE A O 1
ATOM 707 N N . PHE A 1 88 ? -1.471 -1.128 58.176 1.00 45.28 88 PHE A N 1
ATOM 708 C CA . PHE A 1 88 ? -0.725 -0.533 57.059 1.00 45.28 88 PHE A CA 1
ATOM 709 C C . PHE A 1 88 ? 0.468 -1.382 56.612 1.00 45.28 88 PHE A C 1
ATOM 711 O O . PHE A 1 88 ? 0.718 -1.496 55.417 1.00 45.28 88 PHE A O 1
ATOM 718 N N . GLN A 1 89 ? 1.163 -2.034 57.548 1.00 49.38 89 GLN A N 1
ATOM 719 C CA . GLN A 1 89 ? 2.278 -2.920 57.213 1.00 49.38 89 GLN A CA 1
ATOM 720 C C . GLN A 1 89 ? 1.799 -4.193 56.499 1.00 49.38 89 GLN A C 1
ATOM 722 O O . GLN A 1 89 ? 2.416 -4.603 55.522 1.00 49.38 89 GLN A O 1
ATOM 727 N N . ARG A 1 90 ? 0.671 -4.785 56.927 1.00 50.91 90 ARG A N 1
ATOM 728 C CA . ARG A 1 90 ? 0.072 -5.952 56.254 1.00 50.91 90 ARG A CA 1
ATOM 729 C C . ARG A 1 90 ? -0.441 -5.600 54.861 1.00 50.91 90 ARG A C 1
ATOM 731 O O . ARG A 1 90 ? -0.120 -6.310 53.918 1.00 50.91 90 ARG A O 1
ATOM 738 N N . SER A 1 91 ? -1.143 -4.475 54.716 1.00 48.44 91 SER A N 1
ATOM 739 C CA . SER A 1 91 ? -1.601 -3.976 53.412 1.00 48.44 91 SER A CA 1
ATOM 740 C C . SER A 1 91 ? -0.428 -3.666 52.473 1.00 48.44 91 SER A C 1
ATOM 742 O O . SER A 1 91 ? -0.445 -4.091 51.323 1.00 48.44 91 SER A O 1
ATOM 744 N N . ARG A 1 92 ? 0.641 -3.023 52.965 1.00 50.25 92 ARG A N 1
ATOM 745 C CA . ARG A 1 92 ? 1.865 -2.770 52.189 1.00 50.25 92 ARG A CA 1
ATOM 746 C C . ARG A 1 92 ? 2.570 -4.065 51.780 1.00 50.25 92 ARG A C 1
ATOM 748 O O . ARG A 1 92 ? 2.983 -4.182 50.633 1.00 50.25 92 ARG A O 1
ATOM 755 N N . ASN A 1 93 ? 2.697 -5.034 52.684 1.00 51.09 93 ASN A N 1
ATOM 756 C CA . ASN A 1 93 ? 3.333 -6.319 52.386 1.00 51.09 93 ASN A CA 1
ATOM 757 C C . ASN A 1 93 ? 2.514 -7.142 51.376 1.00 51.09 93 ASN A C 1
ATOM 759 O O . ASN A 1 93 ? 3.099 -7.736 50.475 1.00 51.09 93 ASN A O 1
ATOM 763 N N . ALA A 1 94 ? 1.180 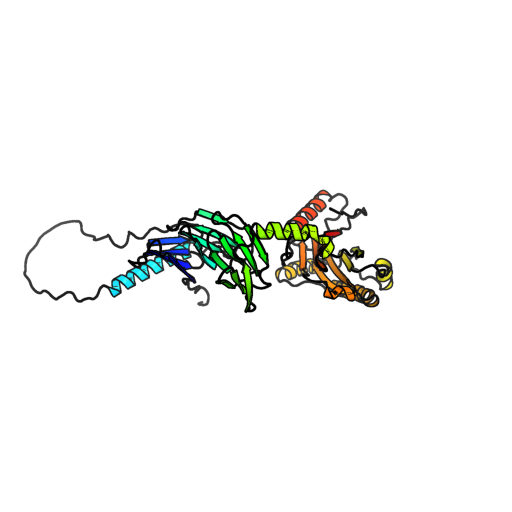-7.121 51.473 1.00 55.50 94 ALA A N 1
ATOM 764 C CA . ALA A 1 94 ? 0.286 -7.745 50.496 1.00 55.50 94 ALA A CA 1
ATOM 765 C C . ALA A 1 94 ? 0.398 -7.077 49.115 1.00 55.50 94 ALA A C 1
ATOM 767 O O . ALA A 1 94 ? 0.505 -7.765 48.103 1.00 55.50 94 ALA A O 1
ATOM 768 N N . LEU A 1 95 ? 0.468 -5.741 49.073 1.00 56.91 95 LEU A N 1
ATOM 769 C CA . LEU A 1 95 ? 0.642 -4.978 47.834 1.00 56.91 95 LEU A CA 1
ATOM 770 C C . LEU A 1 95 ? 2.002 -5.258 47.171 1.00 56.91 95 LEU A C 1
ATOM 772 O O . LEU A 1 95 ? 2.078 -5.416 45.955 1.00 56.91 95 LEU A O 1
ATOM 776 N N . MET A 1 96 ? 3.070 -5.368 47.968 1.00 56.97 96 MET A N 1
ATOM 777 C CA . MET A 1 96 ? 4.405 -5.735 47.481 1.00 56.97 96 MET A CA 1
ATOM 778 C C . MET A 1 96 ? 4.449 -7.186 46.979 1.00 56.97 96 MET A C 1
ATOM 780 O O . MET A 1 96 ? 5.005 -7.438 45.915 1.00 56.97 96 MET A O 1
ATOM 784 N N . GLY A 1 97 ? 3.800 -8.125 47.677 1.00 59.56 97 GLY A N 1
ATOM 785 C CA . GLY A 1 97 ? 3.678 -9.517 47.229 1.00 59.56 97 GLY A CA 1
ATOM 786 C C . GLY A 1 97 ? 2.890 -9.660 45.922 1.00 59.56 97 GLY A C 1
ATOM 787 O O . GLY A 1 97 ? 3.286 -10.425 45.039 1.00 59.56 97 GLY A O 1
ATOM 788 N N . ALA A 1 98 ? 1.824 -8.873 45.761 1.00 58.62 98 ALA A N 1
ATOM 789 C CA . ALA A 1 98 ? 1.047 -8.778 44.529 1.00 58.62 98 ALA A CA 1
ATOM 790 C C . ALA A 1 98 ? 1.873 -8.186 43.373 1.00 58.62 98 ALA A C 1
ATOM 792 O O . ALA A 1 98 ? 1.893 -8.744 42.276 1.00 58.62 98 ALA A O 1
ATOM 793 N N . ALA A 1 99 ? 2.619 -7.105 43.626 1.00 58.16 99 ALA A N 1
ATOM 794 C CA . ALA A 1 99 ? 3.525 -6.514 42.644 1.00 58.16 99 ALA A CA 1
ATOM 795 C C . ALA A 1 99 ? 4.610 -7.508 42.194 1.00 58.16 99 ALA A C 1
ATOM 797 O O . ALA A 1 99 ? 4.892 -7.617 41.000 1.00 58.16 99 ALA A O 1
ATOM 798 N N . ASP A 1 100 ? 5.176 -8.287 43.118 1.00 60.22 100 ASP A N 1
ATOM 799 C CA . ASP A 1 100 ? 6.158 -9.319 42.787 1.00 60.22 100 ASP A CA 1
ATOM 800 C C . ASP A 1 100 ? 5.542 -10.487 42.002 1.00 60.22 100 ASP A C 1
ATOM 802 O O . ASP A 1 100 ? 6.197 -11.036 41.116 1.00 60.22 100 ASP A O 1
ATOM 806 N N . ALA A 1 101 ? 4.279 -10.847 42.251 1.00 58.00 101 ALA A N 1
ATOM 807 C CA . ALA A 1 101 ? 3.564 -11.838 41.445 1.00 58.00 101 ALA A CA 1
ATOM 808 C C . ALA A 1 101 ? 3.368 -11.363 39.996 1.00 58.00 101 ALA A C 1
ATOM 810 O O . ALA A 1 101 ? 3.717 -12.087 39.061 1.00 58.00 101 ALA A O 1
ATOM 811 N N . VAL A 1 102 ? 2.911 -10.121 39.805 1.00 59.53 102 VAL A N 1
ATOM 812 C CA . VAL A 1 102 ? 2.780 -9.505 38.473 1.00 59.53 102 VAL A CA 1
ATOM 813 C C . VAL A 1 102 ? 4.131 -9.459 37.756 1.00 59.53 102 VAL A C 1
ATOM 815 O O . VAL A 1 102 ? 4.224 -9.837 36.585 1.00 59.53 102 VAL A O 1
ATOM 818 N N . ARG A 1 103 ? 5.201 -9.081 38.469 1.00 61.47 103 ARG A N 1
ATOM 819 C CA . ARG A 1 103 ? 6.570 -9.065 37.932 1.00 61.47 103 ARG A CA 1
ATOM 820 C C . ARG A 1 103 ? 7.046 -10.445 37.495 1.00 61.47 103 ARG A C 1
ATOM 822 O O . ARG A 1 103 ? 7.642 -10.548 36.426 1.00 61.47 103 ARG A O 1
ATOM 829 N N . ARG A 1 104 ? 6.787 -11.500 38.276 1.00 63.69 104 ARG A N 1
ATOM 830 C CA . ARG A 1 104 ? 7.187 -12.874 37.925 1.00 63.69 104 ARG A CA 1
ATOM 831 C C . ARG A 1 104 ? 6.501 -13.361 36.652 1.00 63.69 104 ARG A C 1
ATOM 833 O O . ARG A 1 104 ? 7.173 -13.933 35.799 1.00 63.69 104 ARG A O 1
ATOM 840 N N . VAL A 1 105 ? 5.203 -13.104 36.492 1.00 59.22 105 VAL A N 1
ATOM 841 C CA . VAL A 1 105 ? 4.466 -13.486 35.274 1.00 59.22 105 VAL A CA 1
ATOM 842 C C . VAL A 1 105 ? 4.979 -12.709 34.061 1.00 59.22 105 VAL A C 1
ATOM 844 O O . VAL A 1 105 ? 5.283 -13.305 33.030 1.00 59.22 105 VAL A O 1
ATOM 847 N N . ALA A 1 106 ? 5.197 -11.401 34.214 1.00 59.09 106 ALA A N 1
ATOM 848 C CA . ALA A 1 106 ? 5.774 -10.567 33.162 1.00 59.09 106 ALA A CA 1
ATOM 849 C C . ALA A 1 106 ? 7.254 -10.886 32.860 1.00 59.09 106 ALA A C 1
ATOM 851 O O . ALA A 1 106 ? 7.776 -10.461 31.834 1.00 59.09 106 ALA A O 1
ATOM 852 N N . ALA A 1 107 ? 7.976 -11.562 33.760 1.00 57.31 107 ALA A N 1
ATOM 853 C CA . ALA A 1 107 ? 9.343 -12.036 33.532 1.00 57.31 107 ALA A CA 1
ATOM 854 C C . ALA A 1 107 ? 9.372 -13.410 32.847 1.00 57.31 107 ALA A C 1
ATOM 856 O O . ALA A 1 107 ? 10.190 -13.611 31.961 1.00 57.31 107 ALA A O 1
ATOM 857 N N . LYS A 1 108 ? 8.446 -14.321 33.182 1.00 57.59 108 LYS A N 1
ATOM 858 C CA . LYS A 1 108 ? 8.277 -15.607 32.475 1.00 57.59 108 LYS A CA 1
ATOM 859 C C . LYS A 1 108 ? 7.844 -15.427 31.016 1.00 57.59 108 LYS A C 1
ATOM 861 O O . LYS A 1 108 ? 8.226 -16.229 30.177 1.00 57.59 108 LYS A O 1
ATOM 866 N N . ALA A 1 109 ? 7.086 -14.371 30.718 1.00 53.50 109 ALA A N 1
ATOM 867 C CA . ALA A 1 109 ? 6.777 -13.961 29.345 1.00 53.50 109 ALA A CA 1
ATOM 868 C C . ALA A 1 109 ? 7.973 -13.290 28.628 1.00 53.50 109 ALA A C 1
ATOM 870 O O . ALA A 1 109 ? 7.977 -13.154 27.410 1.00 53.50 109 ALA A O 1
ATOM 871 N N . GLY A 1 110 ? 8.992 -12.857 29.378 1.00 46.88 110 GLY A N 1
ATOM 872 C CA . GLY A 1 110 ? 10.112 -12.055 28.893 1.00 46.88 110 GLY A CA 1
ATOM 873 C C . GLY A 1 110 ? 11.266 -12.885 28.346 1.00 46.88 110 GLY A C 1
ATOM 874 O O . GLY A 1 110 ? 12.347 -12.817 28.905 1.00 46.88 110 GLY A O 1
ATOM 875 N N . PHE A 1 111 ? 11.015 -13.658 27.289 1.00 42.56 111 PHE A N 1
ATOM 876 C CA . PHE A 1 111 ? 11.999 -14.099 26.279 1.00 42.56 111 PHE A CA 1
ATOM 877 C C . PHE A 1 111 ? 11.299 -14.414 24.931 1.00 42.56 111 PHE A C 1
ATOM 879 O O . PHE A 1 111 ? 11.859 -15.105 24.082 1.00 42.56 111 PHE A O 1
ATOM 886 N N . GLY A 1 112 ? 10.062 -13.929 24.739 1.00 47.88 112 GLY A N 1
ATOM 887 C CA . GLY A 1 112 ? 9.224 -14.175 23.565 1.00 47.88 112 GLY A CA 1
ATOM 888 C C . GLY A 1 112 ? 8.775 -12.880 22.881 1.00 47.88 112 GLY A C 1
ATOM 889 O O . GLY A 1 112 ? 8.609 -11.858 23.537 1.00 47.88 112 GLY A O 1
ATOM 890 N N . ASP A 1 113 ? 8.620 -12.983 21.562 1.00 51.31 113 ASP A N 1
ATOM 891 C CA . ASP A 1 113 ? 8.305 -11.981 20.532 1.00 51.31 113 ASP A CA 1
ATOM 892 C C . ASP A 1 113 ? 7.610 -10.673 20.991 1.00 51.31 113 ASP A C 1
ATOM 894 O O . ASP A 1 113 ? 6.476 -10.675 21.478 1.00 51.31 113 ASP A O 1
ATOM 898 N N . ASP A 1 114 ? 8.268 -9.529 20.748 1.00 61.88 114 ASP A N 1
ATOM 899 C CA . ASP A 1 114 ? 7.798 -8.165 21.071 1.00 61.88 114 ASP A CA 1
ATOM 900 C C . ASP A 1 114 ? 6.481 -7.775 20.378 1.00 61.88 114 ASP A C 1
ATOM 902 O O . ASP A 1 114 ? 5.846 -6.770 20.708 1.00 61.88 114 ASP A O 1
ATOM 906 N N . THR A 1 115 ? 6.048 -8.589 19.423 1.00 67.00 115 THR A N 1
ATOM 907 C CA . THR A 1 115 ? 4.883 -8.361 18.573 1.00 67.00 115 THR A CA 1
ATOM 908 C C . THR A 1 115 ? 3.551 -8.494 19.319 1.00 67.00 115 THR A C 1
ATOM 910 O O . THR A 1 115 ? 2.549 -7.943 18.874 1.00 67.00 115 THR A O 1
ATOM 913 N N . ARG A 1 116 ? 3.497 -9.173 20.474 1.00 72.38 116 ARG A N 1
ATOM 914 C CA . ARG A 1 116 ? 2.233 -9.441 21.196 1.00 72.38 116 ARG A CA 1
ATOM 915 C C . ARG A 1 116 ? 1.922 -8.483 22.346 1.00 72.38 116 ARG A C 1
ATOM 917 O O . ARG A 1 116 ? 0.940 -8.692 23.061 1.00 72.38 116 ARG A O 1
ATOM 924 N N . ARG A 1 117 ? 2.723 -7.430 22.527 1.00 83.25 117 ARG A N 1
ATOM 925 C CA . ARG A 1 117 ? 2.525 -6.430 23.589 1.00 83.25 117 ARG A CA 1
ATOM 926 C C . ARG A 1 117 ? 1.119 -5.828 23.535 1.00 83.25 117 ARG A C 1
ATOM 928 O O . ARG A 1 117 ? 0.627 -5.527 22.453 1.00 83.25 117 ARG A O 1
ATOM 935 N N . ILE A 1 118 ? 0.495 -5.650 24.696 1.00 86.44 118 ILE A N 1
ATOM 936 C CA . ILE A 1 118 ? -0.869 -5.125 24.818 1.00 86.44 118 ILE A CA 1
ATOM 937 C C . ILE A 1 118 ? -0.854 -3.598 24.855 1.00 86.44 118 ILE A C 1
ATOM 939 O O . ILE A 1 118 ? -0.162 -2.985 25.670 1.00 86.44 118 ILE A O 1
ATOM 943 N N . GLU A 1 119 ? -1.687 -3.000 24.014 1.00 90.12 119 GLU A N 1
ATOM 944 C CA . GLU A 1 119 ? -1.786 -1.555 23.813 1.00 90.12 119 GLU A CA 1
ATOM 945 C C . GLU A 1 119 ? -3.163 -0.994 24.182 1.00 90.12 119 GLU A C 1
ATOM 947 O O . GLU A 1 119 ? -3.249 0.133 24.669 1.00 90.12 119 GLU A O 1
ATOM 952 N N . ALA A 1 120 ? -4.227 -1.789 24.037 1.00 90.81 120 ALA A N 1
ATOM 953 C CA . ALA A 1 120 ? -5.596 -1.371 24.328 1.00 90.81 120 ALA A CA 1
ATOM 954 C C . ALA A 1 120 ? -6.365 -2.431 25.131 1.00 90.81 120 ALA A C 1
ATOM 956 O O . ALA A 1 120 ? -6.102 -3.628 25.013 1.00 90.81 120 ALA A O 1
ATOM 957 N N . LEU A 1 121 ? -7.327 -1.984 25.944 1.00 92.88 121 LEU A N 1
ATOM 958 C CA . LEU A 1 121 ? -8.148 -2.816 26.828 1.00 92.88 121 LEU A CA 1
ATOM 959 C C . LEU A 1 121 ? -9.547 -2.198 26.958 1.00 92.88 121 LEU A C 1
ATOM 961 O O . LEU A 1 121 ? -9.659 -1.011 27.259 1.00 92.88 121 LEU A O 1
ATOM 965 N N . VAL A 1 122 ? -10.606 -2.994 26.795 1.00 94.31 122 VAL A N 1
ATOM 966 C CA . VAL A 1 122 ? -11.995 -2.550 27.002 1.00 94.31 122 VAL A CA 1
ATOM 967 C C . VAL A 1 122 ? -12.882 -3.688 27.514 1.00 94.31 122 VAL A C 1
ATOM 969 O O . VAL A 1 122 ? -12.582 -4.859 27.300 1.00 94.31 122 VAL A O 1
ATOM 972 N N . MET A 1 123 ? -13.984 -3.350 28.184 1.00 92.12 123 MET A N 1
ATOM 973 C CA . MET A 1 123 ? -15.044 -4.297 28.548 1.00 92.12 123 MET A CA 1
ATOM 974 C C . MET A 1 123 ? -16.214 -4.169 27.573 1.00 92.12 123 MET A C 1
ATOM 976 O O . MET A 1 123 ? -16.630 -3.051 27.265 1.00 92.12 123 MET A O 1
ATOM 980 N N . SER A 1 124 ? -16.763 -5.290 27.117 1.00 91.69 124 SER A N 1
ATOM 981 C CA . SER A 1 124 ? -18.008 -5.323 26.348 1.00 91.69 124 SER A CA 1
ATOM 982 C C . SER A 1 124 ? -19.244 -5.461 27.238 1.00 91.69 124 SER A C 1
ATOM 984 O O . SER A 1 124 ? -19.157 -5.790 28.420 1.00 91.69 124 SER A O 1
ATOM 986 N N . MET A 1 125 ? -20.422 -5.187 26.670 1.00 86.56 125 MET A N 1
ATOM 987 C CA . MET A 1 125 ? -21.706 -5.197 27.389 1.00 86.56 125 MET A CA 1
ATOM 988 C C . MET A 1 125 ? -22.096 -6.564 27.976 1.00 86.56 125 MET A C 1
ATOM 990 O O . MET A 1 125 ? -22.824 -6.622 28.962 1.00 86.56 125 MET A O 1
ATOM 994 N N . ASP A 1 126 ? -21.605 -7.658 27.397 1.00 86.94 126 ASP A N 1
ATOM 995 C CA . ASP A 1 126 ? -21.740 -9.032 27.905 1.00 86.94 126 ASP A CA 1
ATOM 996 C C . ASP A 1 126 ? -20.772 -9.350 29.070 1.00 86.94 126 ASP A C 1
ATOM 998 O O . ASP A 1 126 ? -20.785 -10.446 29.637 1.00 86.94 126 ASP A O 1
ATOM 1002 N N . GLY A 1 127 ? -19.935 -8.385 29.465 1.00 87.06 127 GLY A N 1
ATOM 1003 C CA . GLY A 1 127 ? -18.946 -8.522 30.530 1.00 87.06 127 GLY A CA 1
ATOM 1004 C C . GLY A 1 127 ? -17.698 -9.305 30.122 1.00 87.06 127 GLY A C 1
ATOM 1005 O O . GLY A 1 127 ? -16.963 -9.759 31.005 1.00 87.06 127 GLY A O 1
ATOM 1006 N N . MET A 1 128 ? -17.466 -9.493 28.819 1.00 91.56 128 MET A N 1
ATOM 1007 C CA . MET A 1 128 ? -16.186 -9.976 28.302 1.00 91.56 128 MET A CA 1
ATOM 1008 C C . MET A 1 128 ? -15.167 -8.836 28.251 1.00 91.56 128 MET A C 1
ATOM 1010 O O . MET A 1 128 ? -15.507 -7.654 28.162 1.00 91.56 128 MET A O 1
ATOM 1014 N N . ILE A 1 129 ? -13.894 -9.198 28.331 1.00 92.56 129 ILE A N 1
ATOM 1015 C CA . ILE A 1 129 ? -12.775 -8.266 28.259 1.00 92.56 129 ILE A CA 1
ATOM 1016 C C . ILE A 1 129 ? -12.099 -8.443 26.905 1.00 92.56 129 ILE A C 1
ATOM 1018 O O . ILE A 1 129 ? -11.876 -9.563 26.456 1.00 92.56 129 ILE A O 1
ATOM 1022 N N . TRP A 1 130 ? -11.757 -7.335 26.264 1.00 94.31 130 TRP A N 1
ATOM 1023 C CA . TRP A 1 130 ? -11.128 -7.295 24.951 1.00 94.31 130 TRP A CA 1
ATOM 1024 C C . TRP A 1 130 ? -9.803 -6.561 25.029 1.00 94.31 130 TRP A C 1
ATOM 1026 O O . TRP A 1 130 ? -9.715 -5.494 25.640 1.00 94.31 130 TRP A O 1
ATOM 1036 N N . THR A 1 131 ? -8.773 -7.119 24.402 1.00 93.38 131 THR A N 1
ATOM 1037 C CA . THR A 1 131 ? -7.414 -6.567 24.418 1.00 93.38 131 THR A CA 1
ATOM 1038 C C . THR A 1 131 ? -6.866 -6.456 23.009 1.00 93.38 131 THR A C 1
ATOM 1040 O O . THR A 1 131 ? -7.020 -7.396 22.236 1.00 93.38 131 THR A O 1
ATOM 1043 N N . GLY A 1 132 ? -6.193 -5.353 22.696 1.00 93.44 132 GLY A N 1
ATOM 1044 C CA . GLY A 1 132 ? -5.518 -5.138 21.416 1.00 93.44 132 GLY A CA 1
ATOM 1045 C C . GLY A 1 132 ? -4.004 -5.168 21.561 1.00 93.44 132 GLY A C 1
ATOM 1046 O O . GLY A 1 132 ? -3.480 -4.597 22.522 1.00 93.44 132 GLY A O 1
ATOM 1047 N N . SER A 1 133 ? -3.322 -5.798 20.607 1.00 91.50 133 SER A N 1
ATOM 1048 C CA . SER A 1 133 ? -1.870 -5.992 20.614 1.00 91.50 133 SER A CA 1
ATOM 1049 C C . SER A 1 133 ? -1.137 -5.256 19.480 1.00 91.50 133 SER A C 1
ATOM 1051 O O . SER A 1 133 ? -1.733 -4.821 18.490 1.00 91.50 133 SER A O 1
ATOM 1053 N N . VAL A 1 134 ? 0.190 -5.129 19.615 1.00 88.38 134 VAL A N 1
ATOM 1054 C CA . VAL A 1 134 ? 1.080 -4.437 18.655 1.00 88.38 134 VAL A CA 1
ATOM 1055 C C . VAL A 1 134 ? 1.114 -5.089 17.266 1.00 88.38 134 VAL A C 1
ATOM 1057 O O . VAL A 1 134 ? 1.314 -4.404 16.268 1.00 88.38 134 VAL A O 1
ATOM 1060 N N . ASN A 1 135 ? 0.876 -6.392 17.164 1.00 84.62 135 ASN A N 1
ATOM 1061 C CA . ASN A 1 135 ? 0.766 -7.124 15.896 1.00 84.62 135 ASN A CA 1
ATOM 1062 C C . ASN A 1 135 ? -0.602 -6.981 15.201 1.00 84.62 135 ASN A C 1
ATOM 1064 O O . ASN A 1 135 ? -0.842 -7.642 14.188 1.00 84.62 135 ASN A O 1
ATOM 1068 N N . GLY A 1 136 ? -1.516 -6.186 15.762 1.00 88.25 136 GLY A N 1
ATOM 1069 C CA . GLY A 1 136 ? -2.869 -6.021 15.238 1.00 88.25 136 GLY A CA 1
ATOM 1070 C C . GLY A 1 136 ? -3.874 -7.070 15.711 1.00 88.25 136 GLY A C 1
ATOM 1071 O O . GLY A 1 136 ? -5.031 -7.021 15.288 1.00 88.25 136 GLY A O 1
ATOM 1072 N N . SER A 1 137 ? -3.475 -8.005 16.584 1.00 91.38 137 SER A N 1
ATOM 1073 C CA . SER A 1 137 ? -4.406 -8.992 17.123 1.00 91.38 137 SER A CA 1
ATOM 1074 C C . SER A 1 137 ? -5.315 -8.398 18.198 1.00 91.38 137 SER A C 1
ATOM 1076 O O . SER A 1 137 ? -4.949 -7.489 18.949 1.00 91.38 137 SER A O 1
ATOM 1078 N N . VAL A 1 138 ? -6.539 -8.914 18.244 1.00 94.44 138 VAL A N 1
ATOM 1079 C CA . VAL A 1 138 ? -7.572 -8.573 19.213 1.00 94.44 138 VAL A CA 1
ATOM 1080 C C . VAL A 1 138 ? -7.984 -9.866 19.908 1.00 94.44 138 VAL A C 1
ATOM 1082 O O . VAL A 1 138 ? -8.468 -10.793 19.263 1.00 94.44 138 VAL A O 1
ATOM 1085 N N . ALA A 1 139 ? -7.772 -9.954 21.218 1.00 92.81 139 ALA A N 1
ATOM 1086 C CA . ALA A 1 139 ? -8.084 -11.141 22.008 1.00 92.81 139 ALA A CA 1
ATOM 1087 C C . ALA A 1 139 ? -9.268 -10.900 22.949 1.00 92.81 139 ALA A C 1
ATOM 1089 O O . ALA A 1 139 ? -9.384 -9.834 23.558 1.00 92.81 139 ALA A O 1
ATOM 1090 N N . GLN A 1 140 ? -10.117 -11.917 23.074 1.00 94.31 140 GLN A N 1
ATOM 1091 C CA . GLN A 1 140 ? -11.290 -11.942 23.940 1.00 94.31 140 GLN A CA 1
ATOM 1092 C C . GLN A 1 140 ? -11.015 -12.804 25.176 1.00 94.31 140 GLN A C 1
ATOM 1094 O O . GLN A 1 140 ? -10.473 -13.911 25.082 1.00 94.31 140 GLN A O 1
ATOM 1099 N N . TRP A 1 141 ? -11.432 -12.309 26.335 1.00 91.62 141 TRP A N 1
ATOM 1100 C CA . TRP A 1 141 ? -11.243 -12.941 27.633 1.00 91.62 141 TRP A CA 1
ATOM 1101 C C . TRP A 1 141 ? -12.556 -12.952 28.405 1.00 91.62 141 TRP A C 1
ATOM 1103 O O . TRP A 1 141 ? -13.333 -11.998 28.347 1.00 91.62 141 TRP A O 1
ATOM 1113 N N . ASP A 1 142 ? -12.783 -14.002 29.187 1.00 89.44 142 ASP A N 1
ATOM 1114 C CA . ASP A 1 142 ? -13.889 -13.999 30.134 1.00 89.44 142 ASP A CA 1
ATOM 1115 C C . ASP A 1 142 ? -13.600 -13.065 31.326 1.00 89.44 142 ASP A C 1
ATOM 1117 O O . ASP A 1 142 ? -12.453 -12.737 31.647 1.00 89.44 142 ASP A O 1
ATOM 1121 N N . GLY A 1 143 ? -14.642 -12.660 32.057 1.00 83.50 143 GLY A N 1
ATOM 1122 C CA . GLY A 1 143 ? -14.460 -11.842 33.266 1.00 83.50 143 GLY A CA 1
ATOM 1123 C C . GLY A 1 143 ? -13.836 -12.590 34.467 1.00 83.50 143 GLY A C 1
ATOM 1124 O O . GLY A 1 143 ? -13.860 -12.090 35.598 1.00 83.50 143 GLY A O 1
ATOM 1125 N N . SER A 1 144 ? -13.313 -13.799 34.252 1.00 82.69 144 SER A N 1
ATOM 1126 C CA . SER A 1 144 ? -12.491 -14.582 35.184 1.00 82.69 144 SER A CA 1
ATOM 1127 C C . SER A 1 144 ? -11.020 -14.659 34.732 1.00 82.69 144 SER A C 1
ATOM 1129 O O . SER A 1 144 ? -10.195 -15.274 35.413 1.00 82.69 144 SER A O 1
ATOM 1131 N N . GLY A 1 145 ? -10.664 -14.027 33.612 1.00 79.88 145 GLY A N 1
ATOM 1132 C CA . GLY A 1 145 ? -9.307 -13.950 33.073 1.00 79.88 145 GLY A CA 1
ATOM 1133 C C . GLY A 1 145 ? -8.871 -15.198 32.320 1.00 79.88 145 GLY A C 1
ATOM 1134 O O . GLY A 1 145 ? -7.685 -15.506 32.309 1.00 79.88 145 GLY A O 1
ATOM 1135 N N . ASN A 1 146 ? -9.798 -15.970 31.762 1.00 84.44 146 ASN A N 1
ATOM 1136 C CA . ASN A 1 146 ? -9.470 -17.039 30.826 1.00 84.44 146 ASN A CA 1
ATOM 1137 C C . ASN A 1 146 ? -9.551 -16.501 29.400 1.00 84.44 146 ASN A C 1
ATOM 1139 O O . ASN A 1 146 ? -10.501 -15.805 29.043 1.00 84.44 146 ASN A O 1
ATOM 1143 N N . ARG A 1 147 ? -8.542 -16.830 28.594 1.00 86.69 147 ARG A N 1
ATOM 1144 C CA . ARG A 1 147 ? -8.491 -16.455 27.182 1.00 86.69 147 ARG A CA 1
ATOM 1145 C C . ARG A 1 147 ? -9.455 -17.335 26.392 1.00 86.69 147 ARG A C 1
ATOM 1147 O O . ARG A 1 147 ? -9.390 -18.555 26.517 1.00 86.69 147 ARG A O 1
ATOM 1154 N N . LEU A 1 148 ? -10.334 -16.718 25.608 1.00 89.19 148 LEU A N 1
ATOM 1155 C CA . LEU A 1 148 ? -11.346 -17.421 24.822 1.00 89.19 148 LEU A CA 1
ATOM 1156 C C . LEU A 1 148 ? -10.910 -17.550 23.364 1.00 89.19 148 LEU A C 1
ATOM 1158 O O . LEU A 1 148 ? -10.737 -18.660 22.871 1.00 89.19 148 LEU A O 1
ATOM 1162 N N . GLN A 1 149 ? -10.722 -16.417 22.686 1.00 89.88 149 GLN A N 1
ATOM 1163 C CA . GLN A 1 149 ? -10.444 -16.361 21.249 1.00 89.88 149 GLN A CA 1
ATOM 1164 C C . GLN A 1 149 ? -9.458 -15.231 20.915 1.00 89.88 149 GLN A C 1
ATOM 1166 O O . GLN A 1 149 ? -9.270 -14.296 21.699 1.00 89.88 149 GLN A O 1
ATOM 1171 N N . GLU A 1 150 ? -8.804 -15.329 19.758 1.00 91.38 150 GLU A N 1
ATOM 1172 C CA . GLU A 1 150 ? -7.933 -14.295 19.193 1.00 91.38 150 GLU A CA 1
ATOM 1173 C C . GLU A 1 150 ? -8.261 -14.107 17.714 1.00 91.38 150 GLU A C 1
ATOM 1175 O O . GLU A 1 150 ? -8.363 -15.073 16.959 1.00 91.38 150 GLU A O 1
ATOM 1180 N N . PHE A 1 151 ? -8.392 -12.849 17.312 1.00 91.88 151 PHE A N 1
ATOM 1181 C CA . PHE A 1 151 ? -8.730 -12.433 15.962 1.00 91.88 151 PHE A CA 1
ATOM 1182 C C . PHE A 1 151 ? -7.617 -11.540 15.424 1.00 91.88 151 PHE A C 1
ATOM 1184 O O . PHE A 1 151 ? -7.098 -10.687 16.141 1.00 91.88 151 PHE A O 1
ATOM 1191 N N . GLN A 1 152 ? -7.263 -11.699 14.152 1.00 90.56 152 GLN A N 1
ATOM 1192 C CA . GLN A 1 152 ? -6.293 -10.832 13.490 1.00 90.56 152 GLN A CA 1
ATOM 1193 C C . GLN A 1 152 ? -6.801 -10.475 12.095 1.00 90.56 152 GLN A C 1
ATOM 1195 O O . GLN A 1 152 ? -6.538 -11.164 11.115 1.00 90.56 152 GLN A O 1
ATOM 1200 N N . HIS A 1 153 ? -7.556 -9.380 12.027 1.00 88.75 153 HIS A N 1
ATOM 1201 C CA . HIS A 1 153 ? -8.124 -8.848 10.781 1.00 88.75 153 HIS A CA 1
ATOM 1202 C C . HIS A 1 153 ? -7.265 -7.742 10.159 1.00 88.75 153 HIS A C 1
ATOM 1204 O O . HIS A 1 153 ? -7.562 -7.251 9.070 1.00 88.75 153 HIS A O 1
ATOM 1210 N N . HIS A 1 154 ? -6.218 -7.311 10.860 1.00 86.19 154 HIS A N 1
ATOM 1211 C CA . HIS A 1 154 ? -5.336 -6.233 10.447 1.00 86.19 154 HIS A CA 1
ATOM 1212 C C . HIS A 1 154 ? -3.922 -6.476 10.988 1.00 86.19 154 HIS A C 1
ATOM 1214 O O . HIS A 1 154 ? -3.763 -7.083 12.044 1.00 86.19 154 HIS A O 1
ATOM 1220 N N . SER A 1 155 ? -2.895 -6.019 10.268 1.00 87.38 155 SER A N 1
ATOM 1221 C CA . SER A 1 155 ? -1.484 -6.248 10.626 1.00 87.38 155 SER A CA 1
ATOM 1222 C C . SER A 1 155 ? -0.821 -5.075 11.354 1.00 87.38 155 SER A C 1
ATOM 1224 O O . SER A 1 155 ? 0.291 -5.215 11.853 1.00 87.38 155 SER A O 1
ATOM 1226 N N . SER A 1 156 ? -1.470 -3.908 11.390 1.00 88.25 156 SER A N 1
ATOM 1227 C CA . SER A 1 156 ? -0.978 -2.729 12.116 1.00 88.25 156 SER A CA 1
ATOM 1228 C C . SER A 1 156 ? -1.343 -2.791 13.598 1.00 88.25 156 SER A C 1
ATOM 1230 O O . SER A 1 156 ? -2.367 -3.366 13.955 1.00 88.25 156 SER A O 1
ATOM 1232 N N . SER A 1 157 ? -0.536 -2.154 14.447 1.00 90.88 157 SER A N 1
ATOM 1233 C CA . SER A 1 157 ? -0.718 -2.112 15.903 1.00 90.88 157 SER A CA 1
ATOM 1234 C C . SER A 1 157 ? -2.074 -1.542 16.309 1.00 90.88 157 SER A C 1
ATOM 1236 O O . SER A 1 157 ? -2.475 -0.480 15.824 1.00 90.88 157 SER A O 1
ATOM 1238 N N . VAL A 1 158 ? -2.772 -2.233 17.217 1.00 95.38 158 VAL A N 1
ATOM 1239 C CA . VAL A 1 158 ? -4.012 -1.729 17.815 1.00 95.38 158 VAL A CA 1
ATOM 1240 C C . VAL A 1 158 ? -3.662 -0.632 18.809 1.00 95.38 158 VAL A C 1
ATOM 1242 O O . VAL A 1 158 ? -2.944 -0.877 19.766 1.00 95.38 158 VAL A O 1
ATOM 1245 N N . GLN A 1 159 ? -4.180 0.575 18.609 1.00 93.94 159 GLN A N 1
ATOM 1246 C CA . GLN A 1 159 ? -3.894 1.726 19.473 1.00 93.94 159 GLN A CA 1
ATOM 1247 C C . GLN A 1 159 ? -5.052 2.055 20.415 1.00 93.94 159 GLN A C 1
ATOM 1249 O O . GLN A 1 159 ? -4.848 2.529 21.530 1.00 93.94 159 GLN A O 1
ATOM 1254 N N . SER A 1 160 ? -6.286 1.794 19.989 1.00 93.94 160 SER A N 1
ATOM 1255 C CA . SER A 1 160 ? -7.474 2.101 20.780 1.00 93.94 160 SER A CA 1
ATOM 1256 C C . SER A 1 160 ? -8.588 1.107 20.471 1.00 93.94 160 SER A C 1
ATOM 1258 O O . SER A 1 160 ? -8.756 0.695 19.325 1.00 93.94 160 SER A O 1
ATOM 1260 N N . ILE A 1 161 ? -9.360 0.724 21.488 1.00 95.75 161 ILE A N 1
ATOM 1261 C CA . ILE A 1 161 ? -10.574 -0.080 21.329 1.00 95.75 161 ILE A CA 1
ATOM 1262 C C . ILE A 1 161 ? -11.696 0.595 22.116 1.00 95.75 161 ILE A C 1
ATOM 1264 O O . ILE A 1 161 ? -11.495 1.000 23.261 1.00 95.75 161 ILE A O 1
ATOM 1268 N N . LEU A 1 162 ? -12.878 0.695 21.513 1.00 95.06 162 LEU A N 1
ATOM 1269 C CA . LEU A 1 162 ? -14.078 1.241 22.133 1.00 95.06 162 LEU A CA 1
ATOM 1270 C C . LEU A 1 162 ? -15.258 0.290 21.927 1.00 95.06 162 LEU A C 1
ATOM 1272 O O . LEU A 1 162 ? -15.563 -0.102 20.804 1.00 95.06 162 LEU A O 1
ATOM 1276 N N . ASN A 1 163 ? -15.954 -0.058 23.006 1.00 93.75 163 ASN A N 1
ATOM 1277 C CA . ASN A 1 163 ? -17.209 -0.797 22.922 1.00 93.75 163 ASN A CA 1
ATOM 1278 C C . ASN A 1 163 ? -18.401 0.172 22.893 1.00 93.75 163 ASN A C 1
ATOM 1280 O O . ASN A 1 163 ? -18.456 1.115 23.684 1.00 93.75 163 ASN A O 1
ATOM 1284 N N . PHE A 1 164 ? -19.369 -0.091 22.014 1.00 91.62 164 PHE A N 1
ATOM 1285 C CA . PHE A 1 164 ? -20.691 0.523 22.080 1.00 91.62 164 PHE A CA 1
ATOM 1286 C C . PHE A 1 164 ? -21.773 -0.485 21.679 1.00 91.62 164 PHE A C 1
ATOM 1288 O O . PHE A 1 164 ? -21.855 -0.911 20.524 1.00 91.62 164 PHE A O 1
ATOM 1295 N N . GLY A 1 165 ? -22.631 -0.859 22.631 1.00 89.06 165 GLY A N 1
ATOM 1296 C CA . GLY A 1 165 ? -23.683 -1.851 22.407 1.00 89.06 165 GLY A CA 1
ATOM 1297 C C . GLY A 1 165 ? -23.099 -3.220 22.044 1.00 89.06 165 GLY A C 1
ATOM 1298 O O . GLY A 1 165 ? -22.249 -3.752 22.755 1.00 89.06 165 GLY A O 1
ATOM 1299 N N . THR A 1 166 ? -23.545 -3.788 20.923 1.00 90.56 166 THR A N 1
ATOM 1300 C CA . THR A 1 166 ? -23.062 -5.078 20.395 1.00 90.56 166 THR A CA 1
ATOM 1301 C C . THR A 1 166 ? -21.901 -4.930 19.407 1.00 90.56 166 THR A C 1
ATOM 1303 O O . THR A 1 166 ? -21.630 -5.846 18.634 1.00 90.56 166 THR A O 1
ATOM 1306 N N . ARG A 1 167 ? -21.258 -3.759 19.369 1.00 91.62 167 ARG A N 1
ATOM 1307 C CA . ARG A 1 167 ? -20.220 -3.419 18.394 1.00 91.62 167 ARG A CA 1
ATOM 1308 C C . ARG A 1 167 ? -18.929 -3.015 19.094 1.00 91.62 167 ARG A C 1
ATOM 1310 O O . ARG A 1 167 ? -18.945 -2.264 20.074 1.00 91.62 167 ARG A O 1
ATOM 1317 N N . LEU A 1 168 ? -17.813 -3.483 18.555 1.00 94.62 168 LEU A N 1
ATOM 1318 C CA . LEU A 1 168 ? -16.469 -3.170 19.015 1.00 94.62 168 LEU A CA 1
ATOM 1319 C C . LEU A 1 168 ? -15.728 -2.399 17.921 1.00 94.62 168 LEU A C 1
ATOM 1321 O O . LEU A 1 168 ? -15.518 -2.902 16.821 1.00 94.62 168 LEU A O 1
ATOM 1325 N N . TRP A 1 169 ? -15.342 -1.167 18.225 1.00 94.75 169 TRP A N 1
ATOM 1326 C CA . TRP A 1 169 ? -14.576 -0.298 17.342 1.00 94.75 169 TRP A CA 1
ATOM 1327 C C . TRP A 1 169 ? -13.098 -0.419 17.681 1.00 94.75 169 TRP A C 1
ATOM 1329 O O . TRP A 1 169 ? -12.718 -0.237 18.837 1.00 94.75 169 TRP A O 1
ATOM 1339 N N . VAL A 1 170 ? -12.266 -0.701 16.686 1.00 96.50 170 VAL A N 1
ATOM 1340 C CA . VAL A 1 170 ? -10.819 -0.882 16.838 1.00 96.50 170 VAL A CA 1
ATOM 1341 C C . VAL A 1 170 ? -10.104 0.140 15.969 1.00 96.50 170 VAL A C 1
ATOM 1343 O O . VAL A 1 170 ? -10.374 0.226 14.775 1.00 96.50 170 VAL A O 1
ATOM 1346 N N . GLY A 1 171 ? -9.214 0.924 16.569 1.00 95.69 171 GLY A N 1
ATOM 1347 C CA . GLY A 1 171 ? -8.391 1.923 15.898 1.00 95.69 171 GLY A CA 1
ATOM 1348 C C . GLY A 1 171 ? -6.927 1.503 15.850 1.00 95.69 171 GLY A C 1
ATOM 1349 O O . GLY A 1 171 ? -6.376 1.031 16.848 1.00 95.69 171 GLY A O 1
ATOM 1350 N N . TYR A 1 172 ? -6.301 1.699 14.691 1.00 95.12 172 TYR A N 1
ATOM 1351 C CA . TYR A 1 172 ? -4.960 1.204 14.391 1.00 95.12 172 TYR A CA 1
ATOM 1352 C C . TYR A 1 172 ? -3.923 2.323 14.228 1.00 95.12 172 TYR A C 1
ATOM 1354 O O . TYR A 1 172 ? -4.244 3.498 14.013 1.00 95.12 172 TYR A O 1
ATOM 1362 N N . MET A 1 173 ? -2.647 1.939 14.302 1.00 91.12 173 MET A N 1
ATOM 1363 C CA . MET A 1 173 ? -1.490 2.828 14.150 1.00 91.12 173 MET A CA 1
ATOM 1364 C C . MET A 1 173 ? -1.362 3.427 12.740 1.00 91.12 173 MET A C 1
ATOM 1366 O O . MET A 1 173 ? -0.777 4.488 12.570 1.00 91.12 173 MET A O 1
ATOM 1370 N N . ASP A 1 174 ? -1.932 2.799 11.718 1.00 84.69 174 ASP A N 1
ATOM 1371 C CA . ASP A 1 174 ? -1.918 3.310 10.341 1.00 84.69 174 ASP A CA 1
ATOM 1372 C C . ASP A 1 174 ? -3.111 4.225 10.012 1.00 84.69 174 ASP A C 1
ATOM 1374 O O . ASP A 1 174 ? -3.251 4.674 8.877 1.00 84.69 174 ASP A O 1
ATOM 1378 N N . GLY A 1 175 ? -3.968 4.524 10.995 1.00 85.12 175 GLY A N 1
ATOM 1379 C CA . GLY A 1 175 ? -5.125 5.400 10.810 1.00 85.12 175 GLY A CA 1
ATOM 1380 C C . GLY A 1 175 ? -6.404 4.688 10.363 1.00 85.12 175 GLY A C 1
ATOM 1381 O O . GLY A 1 175 ? -7.420 5.353 10.137 1.00 85.12 175 GLY A O 1
ATOM 1382 N N . ASN A 1 176 ? -6.394 3.356 10.264 1.00 90.44 176 ASN A N 1
ATOM 1383 C CA . ASN A 1 176 ? -7.588 2.558 9.993 1.00 90.44 176 ASN A CA 1
ATOM 1384 C C . ASN A 1 176 ? -8.487 2.409 11.226 1.00 90.44 176 ASN A C 1
ATOM 1386 O O . ASN A 1 176 ? -7.998 2.327 12.354 1.00 90.44 176 ASN A O 1
ATOM 1390 N N . ILE A 1 177 ? -9.802 2.314 10.997 1.00 93.19 177 ILE A N 1
ATOM 1391 C CA . ILE A 1 177 ? -10.753 1.745 11.958 1.00 93.19 177 ILE A CA 1
ATOM 1392 C C . ILE A 1 177 ? -11.400 0.479 11.416 1.00 93.19 177 ILE A C 1
ATOM 1394 O O . ILE A 1 177 ? -11.734 0.400 10.233 1.00 93.19 177 ILE A O 1
ATOM 1398 N N . GLN A 1 178 ? -11.612 -0.493 12.297 1.00 94.06 178 GLN A N 1
ATOM 1399 C CA . GLN A 1 178 ? -12.420 -1.680 12.039 1.00 94.06 178 GLN A CA 1
ATOM 1400 C C . GLN A 1 178 ? -13.561 -1.776 13.047 1.00 94.06 178 GLN A C 1
ATOM 1402 O O . GLN A 1 178 ? -13.443 -1.347 14.195 1.00 94.06 178 GLN A O 1
ATOM 1407 N N . LEU A 1 179 ? -14.671 -2.344 12.593 1.00 93.06 179 LEU A N 1
ATOM 1408 C CA . LEU A 1 179 ? -15.848 -2.634 13.388 1.00 93.06 179 LEU A CA 1
ATOM 1409 C C . LEU A 1 179 ? -16.036 -4.144 13.467 1.00 93.06 179 LEU A C 1
ATOM 1411 O O . LEU A 1 179 ? -16.134 -4.807 12.434 1.00 93.06 179 LEU A O 1
ATOM 1415 N N . LEU A 1 180 ? -16.133 -4.663 14.684 1.00 94.06 180 LEU A N 1
ATOM 1416 C CA . LEU A 1 180 ? -16.367 -6.072 14.973 1.00 94.06 180 LEU A CA 1
ATOM 1417 C C . LEU A 1 180 ? -17.695 -6.237 15.718 1.00 94.06 180 LEU A C 1
ATOM 1419 O O . LEU A 1 180 ? -18.141 -5.316 16.414 1.00 94.06 180 LEU A O 1
ATOM 1423 N N . ASP A 1 181 ? -18.325 -7.399 15.588 1.00 92.81 181 ASP A N 1
ATOM 1424 C CA . ASP A 1 181 ? -19.347 -7.836 16.543 1.00 92.81 181 ASP A CA 1
ATOM 1425 C C . ASP A 1 181 ? -18.701 -8.433 17.813 1.00 92.81 181 ASP A C 1
ATOM 1427 O O . ASP A 1 181 ? -17.476 -8.501 17.942 1.00 92.81 181 ASP A O 1
ATOM 1431 N N . LEU A 1 182 ? -19.527 -8.833 18.785 1.00 92.88 182 LEU A N 1
ATOM 1432 C CA . LEU A 1 182 ? -19.053 -9.459 20.029 1.00 92.88 182 LEU A CA 1
ATOM 1433 C C . LEU A 1 182 ? -18.591 -10.917 19.849 1.00 92.88 182 LEU A C 1
ATOM 1435 O O . LEU A 1 182 ? -17.994 -11.476 20.767 1.00 92.88 182 LEU A O 1
ATOM 1439 N N . ASP A 1 183 ? -18.819 -11.506 18.676 1.00 92.38 183 ASP A N 1
ATOM 1440 C CA . ASP A 1 183 ? -18.296 -12.820 18.296 1.00 92.38 183 ASP A CA 1
ATOM 1441 C C . ASP A 1 183 ? -16.932 -12.700 17.581 1.00 92.38 183 ASP A C 1
ATOM 1443 O O . ASP A 1 183 ? -16.296 -13.707 17.278 1.00 92.38 183 ASP A O 1
ATOM 1447 N N . GLY A 1 184 ? -16.459 -11.470 17.328 1.00 89.31 184 GLY A N 1
ATOM 1448 C CA . GLY A 1 184 ? -15.183 -11.160 16.679 1.00 89.31 184 GLY A CA 1
ATOM 1449 C C . GLY A 1 184 ? -15.218 -11.157 15.147 1.00 89.31 184 GLY A C 1
ATOM 1450 O O . GLY A 1 184 ? -14.162 -11.071 14.507 1.00 89.31 184 GLY A O 1
ATOM 1451 N N . ASN A 1 185 ? -16.403 -11.215 14.533 1.00 92.31 185 ASN A N 1
ATOM 1452 C CA . ASN A 1 185 ? -16.549 -11.108 13.085 1.00 92.31 185 ASN A CA 1
ATOM 1453 C C . ASN A 1 185 ? -16.398 -9.657 12.630 1.00 92.31 185 ASN A C 1
ATOM 1455 O O . ASN A 1 185 ? -16.936 -8.729 13.237 1.00 92.31 185 ASN A O 1
ATOM 1459 N N . LEU A 1 186 ? -15.702 -9.460 11.510 1.00 91.75 186 LEU A N 1
ATOM 1460 C CA . LEU A 1 186 ? -15.505 -8.145 10.911 1.00 91.75 186 LEU A CA 1
ATOM 1461 C C . LEU A 1 186 ? -16.785 -7.674 10.203 1.00 91.75 186 LEU A C 1
ATOM 1463 O O . LEU A 1 186 ? -17.180 -8.227 9.179 1.00 91.75 186 LEU A O 1
ATOM 1467 N N . LEU A 1 187 ? -17.400 -6.612 10.722 1.00 87.75 187 LEU A N 1
ATOM 1468 C CA . LEU A 1 187 ? -18.580 -5.965 10.137 1.00 87.75 187 LEU A CA 1
ATOM 1469 C C . LEU A 1 187 ? -18.204 -4.925 9.073 1.00 87.75 187 LEU A C 1
ATOM 1471 O O . LEU A 1 187 ? -18.970 -4.663 8.147 1.00 87.75 187 LEU A O 1
ATOM 1475 N N . GLY A 1 188 ? -17.024 -4.314 9.195 1.00 85.50 188 GLY A N 1
ATOM 1476 C CA . GLY A 1 188 ? -16.483 -3.392 8.201 1.00 85.50 188 GLY A CA 1
ATOM 1477 C C . GLY A 1 188 ? -15.217 -2.687 8.673 1.00 85.50 188 GLY A C 1
ATOM 1478 O O . GLY A 1 188 ? -14.853 -2.761 9.842 1.00 85.50 188 GLY A O 1
ATOM 1479 N N . GLY A 1 189 ? -14.545 -1.985 7.764 1.00 88.00 189 GLY A N 1
ATOM 1480 C CA . GLY A 1 189 ? -13.363 -1.192 8.090 1.00 88.00 189 GLY A CA 1
ATOM 1481 C C . GLY A 1 189 ? -13.061 -0.141 7.030 1.00 88.00 189 GLY A C 1
ATOM 1482 O O . GLY A 1 189 ? -13.449 -0.292 5.868 1.00 88.00 189 GLY A O 1
ATOM 1483 N N . TRP A 1 190 ? -12.440 0.957 7.449 1.00 87.25 190 TRP A N 1
ATOM 1484 C CA . TRP A 1 190 ? -12.105 2.079 6.578 1.00 87.25 190 TRP A CA 1
ATOM 1485 C C . TRP A 1 190 ? -10.984 2.939 7.164 1.00 87.25 190 TRP A C 1
ATOM 1487 O O . TRP A 1 190 ? -10.751 2.955 8.373 1.00 87.25 190 TRP A O 1
ATOM 1497 N N . ILE A 1 191 ? -10.311 3.691 6.292 1.00 85.69 191 ILE A N 1
ATOM 1498 C CA . ILE A 1 191 ? -9.273 4.645 6.692 1.00 85.69 191 ILE A CA 1
ATOM 1499 C C . ILE A 1 191 ? -9.958 5.839 7.344 1.00 85.69 191 ILE A C 1
ATOM 1501 O O . ILE A 1 191 ? -10.629 6.631 6.675 1.00 85.69 191 ILE A O 1
ATOM 1505 N N . ALA A 1 192 ? -9.787 5.975 8.656 1.00 84.88 192 ALA A N 1
ATOM 1506 C CA . ALA A 1 192 ? -10.313 7.118 9.372 1.00 84.88 192 ALA A CA 1
ATOM 1507 C C . ALA A 1 192 ? -9.398 8.325 9.218 1.00 84.88 192 ALA A C 1
ATOM 1509 O O . ALA A 1 192 ? -9.908 9.405 8.963 1.00 84.88 192 ALA A O 1
ATOM 1510 N N . HIS A 1 193 ? -8.079 8.166 9.311 1.00 83.12 193 HIS A N 1
ATOM 1511 C CA . HIS A 1 193 ? -7.104 9.261 9.234 1.00 83.12 193 HIS A CA 1
ATOM 1512 C C . HIS A 1 193 ? -5.843 8.825 8.484 1.00 83.12 193 HIS A C 1
ATOM 1514 O O . HIS A 1 193 ? -5.618 7.639 8.297 1.00 83.12 193 HIS A O 1
ATOM 1520 N N . SER A 1 194 ? -4.996 9.775 8.078 1.00 78.69 194 SER A N 1
ATOM 1521 C CA . SER A 1 194 ? -3.666 9.490 7.503 1.00 78.69 194 SER A CA 1
ATOM 1522 C C . SER A 1 194 ? -2.563 9.388 8.569 1.00 78.69 194 SER A C 1
ATOM 1524 O O . SER A 1 194 ? -1.382 9.513 8.259 1.00 78.69 194 SER A O 1
ATOM 1526 N N . SER A 1 195 ? -2.941 9.272 9.844 1.00 77.19 195 SER A N 1
ATOM 1527 C CA . SER A 1 195 ? -2.035 9.155 10.992 1.00 77.19 195 SER A CA 1
ATOM 1528 C C . SER A 1 195 ? -2.661 8.254 12.067 1.00 77.19 195 SER A C 1
ATOM 1530 O O . SER A 1 195 ? -3.872 8.022 11.997 1.00 77.19 195 SER A O 1
ATOM 1532 N N . PRO A 1 196 ? -1.883 7.780 13.061 1.00 89.06 196 PRO A N 1
ATOM 1533 C CA . PRO A 1 196 ? -2.353 6.843 14.081 1.00 89.06 196 PRO A CA 1
ATOM 1534 C C . PRO A 1 196 ? -3.618 7.295 14.804 1.00 89.06 196 PRO A C 1
ATOM 1536 O O . PRO A 1 196 ? -3.756 8.475 15.132 1.00 89.06 196 PRO A O 1
ATOM 1539 N N . ILE A 1 197 ? -4.510 6.354 15.114 1.00 93.69 197 ILE A N 1
ATOM 1540 C CA . ILE A 1 197 ? -5.698 6.633 15.928 1.00 93.69 197 ILE A CA 1
ATOM 1541 C C . ILE A 1 197 ? -5.329 6.538 17.398 1.00 93.69 197 ILE A C 1
ATOM 1543 O O . ILE A 1 197 ? -5.134 5.452 17.927 1.00 93.69 197 ILE A O 1
ATOM 1547 N N . LEU A 1 198 ? -5.260 7.683 18.066 1.00 92.50 198 LEU A N 1
ATOM 1548 C CA . LEU A 1 198 ? -4.827 7.761 19.457 1.00 92.50 198 LEU A CA 1
ATOM 1549 C C . LEU A 1 198 ? -5.949 7.435 20.442 1.00 92.50 198 LEU A C 1
ATOM 1551 O O . LEU A 1 198 ? -5.702 6.895 21.515 1.00 92.50 198 LEU A O 1
ATOM 1555 N N . SER A 1 199 ? -7.182 7.825 20.118 1.00 93.75 199 SER A N 1
ATOM 1556 C CA . SER A 1 199 ? -8.321 7.660 21.019 1.00 93.75 199 SER A CA 1
ATOM 1557 C C . SER A 1 199 ? -9.647 7.727 20.273 1.00 93.75 199 SER A C 1
ATOM 1559 O O . SER A 1 199 ? -9.740 8.299 19.180 1.00 93.75 199 SER A O 1
ATOM 1561 N N . MET A 1 200 ? -10.683 7.160 20.886 1.00 95.50 200 MET A N 1
ATOM 1562 C CA . MET A 1 200 ? -12.052 7.193 20.397 1.00 95.50 200 MET A CA 1
ATOM 1563 C C . MET A 1 200 ? -13.020 7.559 21.522 1.00 95.50 200 MET A C 1
ATOM 1565 O O . MET A 1 200 ? -12.821 7.176 22.674 1.00 95.50 200 MET A O 1
ATOM 1569 N N . ALA A 1 201 ? -14.081 8.287 21.186 1.00 94.50 201 ALA A N 1
ATOM 1570 C CA . ALA A 1 201 ? -15.116 8.693 22.132 1.00 94.50 201 ALA A CA 1
ATOM 1571 C C . ALA A 1 201 ? -16.498 8.652 21.479 1.00 94.50 201 ALA A C 1
ATOM 1573 O O . ALA A 1 201 ? -16.645 9.008 20.313 1.00 94.50 201 ALA A O 1
ATOM 1574 N N . VAL A 1 202 ? -17.525 8.252 22.227 1.00 93.38 202 VAL A N 1
ATOM 1575 C CA . VAL A 1 202 ? -18.915 8.291 21.749 1.00 93.38 202 VAL A CA 1
ATOM 1576 C C . VAL A 1 202 ? -19.561 9.619 22.133 1.00 93.38 202 VAL A C 1
ATOM 1578 O O . VAL A 1 202 ? -19.466 10.051 23.281 1.00 93.38 202 VAL A O 1
ATOM 1581 N N . GLY A 1 203 ? -20.250 10.249 21.183 1.00 89.62 203 GLY A N 1
ATOM 1582 C CA . GLY A 1 203 ? -21.065 11.438 21.399 1.00 89.62 203 GLY A CA 1
ATOM 1583 C C . GLY A 1 203 ? -22.376 11.351 20.623 1.00 89.62 203 GLY A C 1
ATOM 1584 O O . GLY A 1 203 ? -22.376 11.340 19.393 1.00 89.62 203 GLY A O 1
ATOM 1585 N N . SER A 1 204 ? -23.505 11.332 21.340 1.00 88.12 204 SER A N 1
ATOM 1586 C CA . SER A 1 204 ? -24.842 11.164 20.751 1.00 88.12 204 SER A CA 1
ATOM 1587 C C . SER A 1 204 ? -24.912 9.909 19.858 1.00 88.12 204 SER A C 1
ATOM 1589 O O . SER A 1 204 ? -24.646 8.812 20.340 1.00 88.12 204 SER A O 1
ATOM 1591 N N . SER A 1 205 ? -25.252 10.051 18.575 1.00 88.75 205 SER A N 1
ATOM 1592 C CA . SER A 1 205 ? -25.320 8.971 17.584 1.00 88.75 205 SER A CA 1
ATOM 1593 C C . SER A 1 205 ? -24.009 8.724 16.823 1.00 88.75 205 SER A C 1
ATOM 1595 O O . SER A 1 205 ? -24.007 7.980 15.838 1.00 88.75 205 SER A O 1
ATOM 1597 N N . TYR A 1 206 ? -22.897 9.326 17.258 1.00 91.75 206 TYR A N 1
ATOM 1598 C CA . TYR A 1 206 ? -21.612 9.260 16.568 1.00 91.75 206 TYR A CA 1
ATOM 1599 C C . TYR A 1 206 ? -20.488 8.725 17.457 1.00 91.75 206 TYR A C 1
ATOM 1601 O O . TYR A 1 206 ? -20.449 8.962 18.663 1.00 91.75 206 TYR A O 1
ATOM 1609 N N . ILE A 1 207 ? -19.526 8.053 16.831 1.00 92.50 207 ILE A N 1
ATOM 1610 C CA . ILE A 1 207 ? -18.201 7.797 17.390 1.00 92.50 207 ILE A CA 1
ATOM 1611 C C . ILE A 1 207 ? -17.200 8.764 16.765 1.00 92.50 207 ILE A C 1
ATOM 1613 O O . ILE A 1 207 ? -17.132 8.913 15.547 1.00 92.50 207 ILE A O 1
ATOM 1617 N N . PHE A 1 208 ? -16.416 9.425 17.602 1.00 94.50 208 PHE A N 1
ATOM 1618 C CA . PHE A 1 208 ? -15.352 10.330 17.209 1.00 94.50 208 PHE A CA 1
ATOM 1619 C C . PHE A 1 208 ? -14.000 9.648 17.374 1.00 94.50 208 PHE A C 1
ATOM 1621 O O . PHE A 1 208 ? -13.760 8.950 18.354 1.00 94.50 208 PHE A O 1
ATOM 1628 N N . THR A 1 209 ? -13.115 9.872 16.412 1.00 94.69 209 THR A N 1
ATOM 1629 C CA . THR A 1 209 ? -11.747 9.341 16.353 1.00 94.69 209 THR A CA 1
ATOM 1630 C C . THR A 1 209 ? -10.769 10.510 16.393 1.00 94.69 209 THR A C 1
ATOM 1632 O O . THR A 1 209 ? -10.941 11.460 15.626 1.00 94.69 209 THR A O 1
ATOM 1635 N N . LEU A 1 210 ? -9.761 10.445 17.265 1.00 93.81 210 LEU A N 1
ATOM 1636 C CA . LEU A 1 210 ? -8.677 11.424 17.378 1.00 93.81 210 LEU A CA 1
ATOM 1637 C C . LEU A 1 210 ? -7.397 10.857 16.758 1.00 93.81 210 LEU A C 1
ATOM 1639 O O . LEU A 1 210 ? -6.952 9.773 17.134 1.00 93.81 210 LEU A O 1
ATOM 1643 N N . ALA A 1 211 ? -6.794 11.611 15.847 1.00 90.62 211 ALA A N 1
ATOM 1644 C CA . ALA A 1 211 ? -5.585 11.213 15.138 1.00 90.62 211 ALA A CA 1
ATOM 1645 C C . ALA A 1 211 ? -4.307 11.809 15.749 1.00 90.62 211 ALA A C 1
ATOM 1647 O O . ALA A 1 211 ? -4.350 12.849 16.406 1.00 90.62 211 ALA A O 1
ATOM 1648 N N . GLY A 1 212 ? -3.153 11.213 15.437 1.00 74.81 212 GLY A N 1
ATOM 1649 C CA . GLY A 1 212 ? -1.825 11.698 15.828 1.00 74.81 212 GLY A CA 1
ATOM 1650 C C . GLY A 1 212 ? -1.512 13.123 15.367 1.00 74.81 212 GLY A C 1
ATOM 1651 O O . GLY A 1 212 ? -0.880 13.882 16.094 1.00 74.81 212 GLY A O 1
ATOM 1652 N N . HIS A 1 213 ? -2.023 13.530 14.202 1.00 77.06 213 HIS A N 1
ATOM 1653 C CA . HIS A 1 213 ? -1.921 14.915 13.719 1.00 77.06 213 HIS A CA 1
ATOM 1654 C C . HIS A 1 213 ? -2.932 15.882 14.378 1.00 77.06 213 HIS A C 1
ATOM 1656 O O . HIS A 1 213 ? -3.096 17.007 13.912 1.00 77.06 213 HIS A O 1
ATOM 1662 N N . GLY A 1 214 ? -3.682 15.445 15.396 1.00 85.25 214 GLY A N 1
ATOM 1663 C CA . GLY A 1 214 ? -4.663 16.256 16.129 1.00 85.25 214 GLY A CA 1
ATOM 1664 C C . GLY A 1 214 ? -6.032 16.416 15.456 1.00 85.25 214 GLY A C 1
ATOM 1665 O O . GLY A 1 214 ? -6.875 17.156 15.953 1.00 85.25 214 GLY A O 1
ATOM 1666 N N . GLY A 1 215 ? -6.283 15.744 14.329 1.00 83.75 215 GLY A N 1
ATOM 1667 C CA . GLY A 1 215 ? -7.576 15.829 13.645 1.00 83.75 215 GLY A CA 1
ATOM 1668 C C . GLY A 1 215 ? -8.634 14.941 14.293 1.00 83.75 215 GLY A C 1
ATOM 1669 O O . GLY A 1 215 ? -8.323 13.867 14.808 1.00 83.75 215 GLY A O 1
ATOM 1670 N N . VAL A 1 216 ? -9.893 15.379 14.228 1.00 92.44 216 VAL A N 1
ATOM 1671 C CA . VAL A 1 216 ? -11.049 14.655 14.772 1.00 92.44 216 VAL A CA 1
ATOM 1672 C C . VAL A 1 216 ? -12.041 14.354 13.654 1.00 92.44 216 VAL A C 1
ATOM 1674 O O . VAL A 1 216 ? -12.372 15.236 12.863 1.00 92.44 216 VAL A O 1
ATOM 1677 N N . ARG A 1 217 ? -12.520 13.108 13.577 1.00 90.56 217 ARG A N 1
ATOM 1678 C CA . ARG A 1 217 ? -13.551 12.678 12.612 1.00 90.56 217 ARG A CA 1
ATOM 1679 C C . ARG A 1 217 ? -14.639 11.870 13.300 1.00 90.56 217 ARG A C 1
ATOM 1681 O O . ARG A 1 217 ? -14.325 11.095 14.199 1.00 90.56 217 ARG A O 1
ATOM 1688 N N . GLY A 1 218 ? -15.885 12.058 12.868 1.00 89.38 218 GLY A N 1
ATOM 1689 C CA . GLY A 1 218 ? -17.073 11.407 13.422 1.00 89.38 218 GLY A CA 1
ATOM 1690 C C . GLY A 1 218 ? -17.709 10.412 12.451 1.00 89.38 218 GLY A C 1
ATOM 1691 O O . GLY A 1 218 ? -17.784 10.679 11.254 1.00 89.38 218 GLY A O 1
ATOM 1692 N N . TRP A 1 219 ? -18.204 9.295 12.978 1.00 87.81 219 TRP A N 1
ATOM 1693 C CA . TRP A 1 219 ? -18.846 8.213 12.228 1.00 87.81 219 TRP A CA 1
ATOM 1694 C C . TRP A 1 219 ? -20.162 7.842 12.893 1.00 87.81 219 TRP A C 1
ATOM 1696 O O . TRP A 1 219 ? -20.240 7.832 14.118 1.00 87.81 219 TRP A O 1
ATOM 1706 N N . ASN A 1 220 ? -21.203 7.550 12.119 1.00 88.00 220 ASN A N 1
ATOM 1707 C CA . ASN A 1 220 ? -22.480 7.145 12.702 1.00 88.00 220 ASN A CA 1
ATOM 1708 C C . ASN A 1 220 ? -22.340 5.759 13.353 1.00 88.00 220 ASN A C 1
ATOM 1710 O O . ASN A 1 220 ? -21.820 4.838 12.729 1.00 88.00 220 ASN A O 1
ATOM 1714 N N . LEU A 1 221 ? -22.839 5.594 14.581 1.00 87.00 221 LEU A N 1
ATOM 1715 C CA . LEU A 1 221 ? -22.776 4.325 15.325 1.00 87.00 221 LEU A CA 1
ATOM 1716 C C . LEU A 1 221 ? -23.502 3.172 14.614 1.00 87.00 221 LEU A C 1
ATOM 1718 O O . LEU A 1 221 ? -23.153 2.003 14.791 1.00 87.00 221 LEU A O 1
ATOM 1722 N N . SER A 1 222 ? -24.504 3.507 13.799 1.00 83.56 222 SER A N 1
ATOM 1723 C CA . SER A 1 222 ? -25.284 2.548 13.014 1.00 83.56 222 SER A CA 1
ATOM 1724 C C . SER A 1 222 ? -24.533 2.061 11.776 1.00 83.56 222 SER A C 1
ATOM 1726 O O . SER A 1 222 ? -24.899 1.023 11.230 1.00 83.56 222 SER A O 1
ATOM 1728 N N . SER A 1 223 ? -23.476 2.764 11.356 1.00 80.12 223 SER A N 1
ATOM 1729 C CA . SER A 1 223 ? -22.688 2.429 10.173 1.00 80.12 223 SER A CA 1
ATOM 1730 C C . SER A 1 223 ? -21.503 1.515 10.514 1.00 80.12 223 SER A C 1
ATOM 1732 O O . SER A 1 223 ? -20.823 1.747 11.514 1.00 80.12 223 SER A O 1
ATOM 1734 N N . PRO A 1 224 ? -21.206 0.496 9.687 1.00 78.38 224 PRO A N 1
ATOM 1735 C CA . PRO A 1 224 ? -22.034 -0.039 8.611 1.00 78.38 224 PRO A CA 1
ATOM 1736 C C . PRO A 1 224 ? -23.340 -0.658 9.135 1.00 78.38 224 PRO A C 1
ATOM 1738 O O . PRO A 1 224 ? -23.366 -1.368 10.146 1.00 78.38 224 PRO A O 1
ATOM 1741 N N . GLY A 1 225 ? -24.431 -0.389 8.430 1.00 75.94 225 GLY A N 1
ATOM 1742 C CA . GLY A 1 225 ? -25.751 -0.942 8.690 1.00 75.94 225 GLY A CA 1
ATOM 1743 C C . GLY A 1 225 ? -26.589 -1.043 7.413 1.00 75.94 225 GLY A C 1
ATOM 1744 O O . GLY A 1 225 ? -26.129 -0.667 6.335 1.00 75.94 225 GLY A O 1
ATOM 1745 N N . PRO A 1 226 ? -27.839 -1.524 7.511 1.00 76.50 226 PRO A N 1
ATOM 1746 C CA . PRO A 1 226 ? -28.706 -1.726 6.347 1.00 76.50 226 PRO A CA 1
ATOM 1747 C C . PRO A 1 226 ? -28.901 -0.463 5.494 1.00 76.50 226 PRO A C 1
ATOM 1749 O O . PRO A 1 226 ? -28.974 -0.546 4.270 1.00 76.50 226 PRO A O 1
ATOM 1752 N N . ALA A 1 227 ? -28.930 0.714 6.127 1.00 78.81 227 ALA A N 1
ATOM 1753 C CA . ALA A 1 227 ? -29.018 1.992 5.428 1.00 78.81 227 ALA A CA 1
ATOM 1754 C C . ALA A 1 227 ? -27.792 2.259 4.539 1.00 78.81 227 ALA A C 1
ATOM 1756 O O . ALA A 1 227 ? -27.955 2.731 3.419 1.00 78.81 227 ALA A O 1
ATOM 1757 N N . ASP A 1 228 ? -26.581 1.909 4.988 1.00 79.31 228 ASP A N 1
ATOM 1758 C CA . ASP A 1 228 ? -25.373 2.039 4.168 1.00 79.31 228 ASP A CA 1
ATOM 1759 C C . ASP A 1 228 ? -25.429 1.113 2.953 1.00 79.31 228 ASP A C 1
ATOM 1761 O O . ASP A 1 228 ? -24.994 1.501 1.874 1.00 79.31 228 ASP A O 1
ATOM 1765 N N . SER A 1 229 ? -25.988 -0.093 3.098 1.00 75.94 229 SER A N 1
ATOM 1766 C CA . SER A 1 229 ? -26.186 -1.018 1.977 1.00 75.94 229 SER A CA 1
ATOM 1767 C C . SER A 1 229 ? -27.160 -0.455 0.942 1.00 75.94 229 SER A C 1
ATOM 1769 O O . SER A 1 229 ? -26.856 -0.490 -0.248 1.00 75.94 229 SER A O 1
ATOM 1771 N N . ILE A 1 230 ? -28.286 0.114 1.386 1.00 84.12 230 ILE A N 1
ATOM 1772 C CA . ILE A 1 230 ? -29.259 0.773 0.501 1.00 84.12 230 ILE A CA 1
ATOM 1773 C C . ILE A 1 230 ? -28.601 1.962 -0.205 1.00 84.12 230 ILE A C 1
ATOM 1775 O O . ILE A 1 230 ? -28.639 2.043 -1.428 1.00 84.12 230 ILE A O 1
ATOM 1779 N N . LEU A 1 231 ? -27.929 2.844 0.544 1.00 82.25 231 LEU A N 1
ATOM 1780 C CA . LEU A 1 231 ? -27.233 4.002 -0.019 1.00 82.25 231 LEU A CA 1
ATOM 1781 C C . LEU A 1 231 ? -26.142 3.590 -1.013 1.00 82.25 231 LEU A C 1
ATOM 1783 O O . LEU A 1 231 ? -26.021 4.205 -2.065 1.00 82.25 231 LEU A O 1
ATOM 1787 N N . ARG A 1 232 ? -25.365 2.541 -0.722 1.00 78.94 232 ARG A N 1
ATOM 1788 C CA . ARG A 1 232 ? -24.359 2.006 -1.652 1.00 78.94 232 ARG A CA 1
ATOM 1789 C C . ARG A 1 232 ? -24.996 1.449 -2.919 1.00 78.94 232 ARG A C 1
ATOM 1791 O O . ARG A 1 232 ? -24.446 1.682 -3.990 1.00 78.94 232 ARG A O 1
ATOM 1798 N N . SER A 1 233 ? -26.121 0.741 -2.815 1.00 82.00 233 SER A N 1
ATOM 1799 C CA . SER A 1 233 ? -26.856 0.240 -3.984 1.00 82.00 233 SER A CA 1
ATOM 1800 C C . SER A 1 233 ? -27.340 1.399 -4.851 1.00 82.00 233 SER A C 1
ATOM 1802 O O . SER A 1 233 ? -27.004 1.471 -6.026 1.00 82.00 233 SER A O 1
ATOM 1804 N N . GLU A 1 234 ? -28.018 2.371 -4.242 1.00 88.38 234 GLU A N 1
ATOM 1805 C CA . GLU A 1 234 ? -28.532 3.570 -4.909 1.00 88.38 234 GLU A CA 1
ATOM 1806 C C . GLU A 1 234 ? -27.430 4.407 -5.566 1.00 88.38 234 GL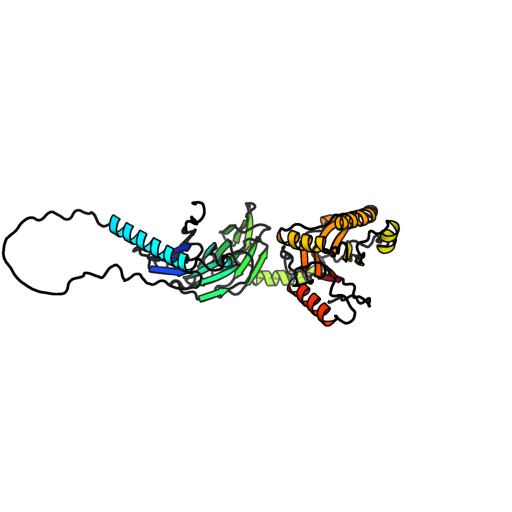U A C 1
ATOM 1808 O O . GLU A 1 234 ? -27.587 4.877 -6.692 1.00 88.38 234 GLU A O 1
ATOM 1813 N N . LEU A 1 235 ? -26.300 4.602 -4.879 1.00 84.50 235 LEU A N 1
ATOM 1814 C CA . LEU A 1 235 ? -25.146 5.298 -5.445 1.00 84.50 235 LEU A CA 1
ATOM 1815 C C . LEU A 1 235 ? -24.567 4.511 -6.623 1.00 84.50 235 LEU A C 1
ATOM 1817 O O . LEU A 1 235 ? -24.283 5.099 -7.657 1.00 84.50 235 LEU A O 1
ATOM 1821 N N . THR A 1 236 ? -24.463 3.188 -6.510 1.00 82.88 236 THR A N 1
ATOM 1822 C CA . THR A 1 236 ? -23.964 2.334 -7.597 1.00 82.88 236 THR A CA 1
ATOM 1823 C C . THR A 1 236 ? -24.878 2.398 -8.824 1.00 82.88 236 THR A C 1
ATOM 1825 O O . THR A 1 236 ? -24.398 2.536 -9.944 1.00 82.88 236 THR A O 1
ATOM 1828 N N . GLU A 1 237 ? -26.197 2.379 -8.634 1.00 87.62 237 GLU A N 1
ATOM 1829 C CA . GLU A 1 237 ? -27.170 2.552 -9.722 1.00 87.62 237 GLU A CA 1
ATOM 1830 C C . GLU A 1 237 ? -27.080 3.943 -10.365 1.00 87.62 237 GLU A C 1
ATOM 1832 O O . GLU A 1 237 ? -27.239 4.094 -11.577 1.00 87.62 237 GLU A O 1
ATOM 1837 N N . LYS A 1 238 ? -26.761 4.964 -9.565 1.00 88.12 238 LYS A N 1
ATOM 1838 C CA . LYS A 1 238 ? -26.556 6.346 -10.014 1.00 88.12 238 LYS A CA 1
ATOM 1839 C C . LYS A 1 238 ? -25.108 6.646 -10.399 1.00 88.12 238 LYS A C 1
ATOM 1841 O O . LYS A 1 238 ? -24.780 7.810 -10.609 1.00 88.12 238 LYS A O 1
ATOM 1846 N N . GLU A 1 239 ? -24.245 5.641 -10.556 1.00 83.69 239 GLU A N 1
ATOM 1847 C CA . GLU A 1 239 ? -22.820 5.849 -10.845 1.00 83.69 239 GLU A CA 1
ATOM 1848 C C . GLU A 1 239 ? -22.623 6.736 -12.084 1.00 83.69 239 GLU A C 1
ATOM 1850 O O . GLU A 1 239 ? -21.801 7.650 -12.077 1.00 83.69 239 GLU A O 1
ATOM 1855 N N . ILE A 1 240 ? -23.458 6.555 -13.111 1.00 84.75 240 ILE A N 1
ATOM 1856 C CA . ILE A 1 240 ? -23.421 7.326 -14.363 1.00 84.75 240 ILE A CA 1
ATOM 1857 C C . ILE A 1 240 ? -23.693 8.827 -14.134 1.00 84.75 240 ILE A C 1
ATOM 1859 O O . ILE A 1 240 ? -23.215 9.655 -14.906 1.00 84.75 240 ILE A O 1
ATOM 1863 N N . SER A 1 241 ? -24.425 9.215 -13.081 1.00 88.69 241 SER A N 1
ATOM 1864 C CA . SER A 1 241 ? -24.759 10.626 -12.837 1.00 88.69 241 SER A CA 1
ATOM 1865 C C . SER A 1 241 ? -23.630 11.425 -12.188 1.00 88.69 241 SER A C 1
ATOM 1867 O O . SER A 1 241 ? -23.658 12.651 -12.240 1.00 88.69 241 SER A O 1
ATOM 1869 N N . TYR A 1 242 ? -22.667 10.759 -11.543 1.00 84.12 242 TYR A N 1
ATOM 1870 C CA . TYR A 1 242 ? -21.564 11.428 -10.839 1.00 84.12 242 TYR A CA 1
ATOM 1871 C C . TYR A 1 242 ? -20.169 10.954 -11.267 1.00 84.12 242 TYR A C 1
ATOM 1873 O O . TYR A 1 242 ? -19.173 11.511 -10.806 1.00 84.12 242 TYR A O 1
ATOM 1881 N N . LYS A 1 243 ? -20.072 9.954 -12.148 1.00 83.56 243 LYS A N 1
ATOM 1882 C CA . LYS A 1 243 ? -18.809 9.438 -12.676 1.00 83.56 243 LYS A CA 1
ATOM 1883 C C . LYS A 1 243 ? -18.659 9.784 -14.151 1.00 83.56 243 LYS A C 1
ATOM 1885 O O . LYS A 1 243 ? -19.521 9.466 -14.964 1.00 83.56 243 LYS A O 1
ATOM 1890 N N . ASN A 1 244 ? -17.507 10.342 -14.503 1.00 85.38 244 ASN A N 1
ATOM 1891 C CA . ASN A 1 244 ? -17.048 10.413 -15.884 1.00 85.38 244 ASN A CA 1
ATOM 1892 C C . ASN A 1 244 ? -15.959 9.354 -16.111 1.00 85.38 244 ASN A C 1
ATOM 1894 O O . ASN A 1 244 ? -15.096 9.156 -15.253 1.00 85.38 244 ASN A O 1
ATOM 1898 N N . ILE A 1 245 ? -16.005 8.654 -17.245 1.00 84.19 245 ILE A N 1
ATOM 1899 C CA . ILE A 1 245 ? -14.974 7.690 -17.637 1.00 84.19 245 ILE A CA 1
ATOM 1900 C C . ILE A 1 245 ? -14.174 8.304 -18.776 1.00 84.19 245 ILE A C 1
ATOM 1902 O O . ILE A 1 245 ? -14.661 8.434 -19.896 1.00 84.19 245 ILE A O 1
ATOM 1906 N N . GLU A 1 246 ? -12.919 8.626 -18.488 1.00 84.62 246 GLU A N 1
ATOM 1907 C CA . GLU A 1 246 ? -11.972 9.117 -19.480 1.00 84.62 246 GLU A CA 1
ATOM 1908 C C . GLU A 1 246 ? -10.947 8.031 -19.813 1.00 84.62 246 GLU A C 1
ATOM 1910 O O . GLU A 1 246 ? -10.427 7.336 -18.935 1.00 84.62 246 GLU A O 1
ATOM 1915 N N . TYR A 1 247 ? -10.655 7.876 -21.103 1.00 85.00 247 TYR A N 1
ATOM 1916 C CA . TYR A 1 247 ? -9.632 6.950 -21.572 1.00 85.00 247 TYR A CA 1
ATOM 1917 C C . TYR A 1 247 ? -8.289 7.665 -21.653 1.00 85.00 247 TYR A C 1
ATOM 1919 O O . TYR A 1 247 ? -8.151 8.686 -22.321 1.00 85.00 247 TYR A O 1
ATOM 1927 N N . MET A 1 248 ? -7.274 7.081 -21.025 1.00 86.19 248 MET A N 1
ATOM 1928 C CA . MET A 1 248 ? -5.907 7.588 -21.048 1.00 86.19 248 MET A CA 1
ATOM 1929 C C . MET A 1 248 ? -4.975 6.534 -21.639 1.00 86.19 248 MET A C 1
ATOM 1931 O O . MET A 1 248 ? -5.007 5.371 -21.231 1.00 86.19 248 MET A O 1
ATOM 1935 N N . LYS A 1 249 ? -4.105 6.934 -22.574 1.00 91.94 249 LYS A N 1
ATOM 1936 C CA . LYS A 1 249 ? -3.064 6.035 -23.082 1.00 91.94 249 LYS A CA 1
ATOM 1937 C C . LYS A 1 249 ? -1.863 6.035 -22.143 1.00 91.94 249 LYS A C 1
ATOM 1939 O O . LYS A 1 249 ? -1.376 7.088 -21.727 1.00 91.94 249 LYS A O 1
ATOM 1944 N N . VAL A 1 250 ? -1.372 4.835 -21.852 1.00 93.12 250 VAL A N 1
ATOM 1945 C CA . VAL A 1 250 ? -0.150 4.602 -21.082 1.00 93.12 250 VAL A CA 1
ATOM 1946 C C . VAL A 1 250 ? 0.898 4.023 -22.023 1.00 93.12 250 VAL A C 1
ATOM 1948 O O . VAL A 1 250 ? 0.676 2.976 -22.633 1.00 93.12 250 VAL A O 1
ATOM 1951 N N . LEU A 1 251 ? 2.031 4.706 -22.155 1.00 94.44 251 LEU A N 1
ATOM 1952 C CA . LEU A 1 251 ? 3.194 4.201 -22.870 1.00 94.44 251 LEU A CA 1
ATOM 1953 C C . LEU A 1 251 ? 4.073 3.435 -21.885 1.00 94.44 251 LEU A C 1
ATOM 1955 O O . LEU A 1 251 ? 4.519 3.997 -20.890 1.00 94.44 251 LEU A O 1
ATOM 1959 N N . VAL A 1 252 ? 4.337 2.164 -22.172 1.00 95.25 252 VAL A N 1
ATOM 1960 C CA . VAL A 1 252 ? 5.206 1.329 -21.343 1.00 95.25 252 VAL A CA 1
ATOM 1961 C C . VAL A 1 252 ? 6.400 0.877 -22.163 1.00 95.25 252 VAL A C 1
ATOM 1963 O O . VAL A 1 252 ? 6.256 0.239 -23.207 1.00 95.25 252 VAL A O 1
ATOM 1966 N N . CYS A 1 253 ? 7.584 1.189 -21.658 1.00 94.56 253 CYS A N 1
ATOM 1967 C CA . CYS A 1 253 ? 8.857 0.915 -22.290 1.00 94.56 253 CYS A CA 1
ATOM 1968 C C . CYS A 1 253 ? 9.691 0.007 -21.383 1.00 94.56 253 CYS A C 1
ATOM 1970 O O . CYS A 1 253 ? 9.769 0.226 -20.174 1.00 94.56 253 CYS A O 1
ATOM 1972 N N . SER A 1 254 ? 10.349 -1.001 -21.959 1.00 95.94 254 SER A N 1
ATOM 1973 C CA . SER A 1 254 ? 11.314 -1.812 -21.216 1.00 95.94 254 SER A CA 1
ATOM 1974 C C . SER A 1 254 ? 12.588 -2.093 -22.003 1.00 95.94 254 SER A C 1
ATOM 1976 O O . SER A 1 254 ? 12.521 -2.359 -23.205 1.00 95.94 254 SER A O 1
ATOM 1978 N N . TRP A 1 255 ? 13.741 -2.000 -21.333 1.00 96.06 255 TRP A N 1
ATOM 1979 C CA . TRP A 1 255 ? 15.051 -2.196 -21.951 1.00 96.06 255 TRP A CA 1
ATOM 1980 C C . TRP A 1 255 ? 16.072 -2.763 -20.957 1.00 96.06 255 TRP A C 1
ATOM 1982 O O . TRP A 1 255 ? 16.365 -2.168 -19.925 1.00 96.06 255 TRP A O 1
ATOM 1992 N N . ASN A 1 256 ? 16.659 -3.906 -21.307 1.00 96.62 256 ASN A N 1
ATOM 1993 C CA . ASN A 1 256 ? 17.895 -4.377 -20.695 1.00 96.62 256 ASN A CA 1
ATOM 1994 C C . ASN A 1 256 ? 19.079 -3.619 -21.316 1.00 96.62 256 ASN A C 1
ATOM 1996 O O . ASN A 1 256 ? 19.351 -3.796 -22.506 1.00 96.62 256 ASN A O 1
ATOM 2000 N N . VAL A 1 257 ? 19.725 -2.765 -20.525 1.00 95.69 257 VAL A N 1
ATOM 2001 C CA . VAL A 1 257 ? 20.724 -1.795 -20.996 1.00 95.69 257 VAL A CA 1
ATOM 2002 C C . VAL A 1 257 ? 22.157 -2.320 -20.935 1.00 95.69 257 VAL A C 1
ATOM 2004 O O . VAL A 1 257 ? 23.070 -1.608 -21.336 1.00 95.69 257 VAL A O 1
ATOM 2007 N N . GLY A 1 258 ? 22.372 -3.545 -20.440 1.00 93.38 258 GLY A N 1
ATOM 2008 C CA . GLY A 1 258 ? 23.688 -4.191 -20.439 1.00 93.38 258 GLY A CA 1
ATOM 2009 C C . GLY A 1 258 ? 24.797 -3.383 -19.752 1.00 93.38 258 GLY A C 1
ATOM 2010 O O . GLY A 1 258 ? 25.949 -3.476 -20.155 1.00 93.38 258 GLY A O 1
ATOM 2011 N N . GLN A 1 259 ? 24.460 -2.594 -18.726 1.00 90.38 259 GLN A N 1
ATOM 2012 C CA . GLN A 1 259 ? 25.334 -1.667 -17.985 1.00 90.38 259 GLN A CA 1
ATOM 2013 C C . GLN A 1 259 ? 25.819 -0.443 -18.776 1.00 90.38 259 GLN A C 1
ATOM 2015 O O . GLN A 1 259 ? 26.624 0.339 -18.268 1.00 90.38 259 GLN A O 1
ATOM 2020 N N . GLU A 1 260 ? 25.313 -0.233 -19.989 1.00 92.31 260 GLU A N 1
ATOM 2021 C CA . GLU A 1 260 ? 25.702 0.891 -20.835 1.00 92.31 260 GLU A CA 1
ATOM 2022 C C . GLU A 1 260 ? 24.779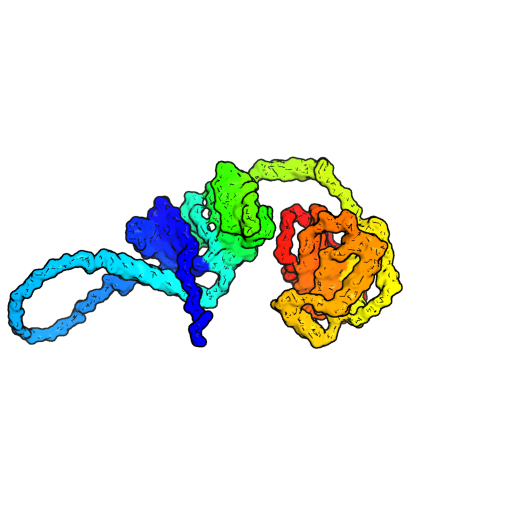 2.104 -20.662 1.00 92.31 260 GLU A C 1
ATOM 2024 O O . GLU A 1 260 ? 23.732 2.058 -20.010 1.00 92.31 260 GLU A O 1
ATOM 2029 N N . LYS A 1 261 ? 25.200 3.223 -21.255 1.00 93.94 261 LYS A N 1
ATOM 2030 C CA . LYS A 1 261 ? 24.424 4.459 -21.367 1.00 93.94 261 LYS A CA 1
ATOM 2031 C C . LYS A 1 261 ? 24.031 4.662 -22.822 1.00 93.94 261 LYS A C 1
ATOM 2033 O O . LYS A 1 261 ? 24.873 4.574 -23.710 1.00 93.94 261 LYS A O 1
ATOM 2038 N N . ALA A 1 262 ? 22.761 4.960 -23.070 1.00 93.31 262 ALA A N 1
ATOM 2039 C CA . ALA A 1 262 ? 22.288 5.235 -24.422 1.00 93.31 262 ALA A CA 1
ATOM 2040 C C . ALA A 1 262 ? 22.667 6.651 -24.892 1.00 93.31 262 ALA A C 1
ATOM 2042 O O . ALA A 1 262 ? 22.743 7.589 -24.101 1.00 93.31 262 ALA A O 1
ATOM 2043 N N . SER A 1 263 ? 22.838 6.836 -26.203 1.00 94.00 263 SER A N 1
ATOM 2044 C CA . SER A 1 263 ? 22.881 8.185 -26.776 1.00 94.00 263 SER A CA 1
ATOM 2045 C C . SER A 1 263 ? 21.500 8.848 -26.725 1.00 94.00 263 SER A C 1
ATOM 2047 O O . SER A 1 263 ? 20.464 8.172 -26.671 1.00 94.00 263 SER A O 1
ATOM 2049 N N . TYR A 1 264 ? 21.474 10.180 -26.801 1.00 90.56 264 TYR A N 1
ATOM 2050 C CA . TYR A 1 264 ? 20.235 10.957 -26.852 1.00 90.56 264 TYR A CA 1
ATOM 2051 C C . TYR A 1 264 ? 19.331 10.521 -28.019 1.00 90.56 264 TYR A C 1
ATOM 2053 O O . TYR A 1 264 ? 18.125 10.331 -27.852 1.00 90.56 264 TYR A O 1
ATOM 2061 N N . GLU A 1 265 ? 19.912 10.286 -29.196 1.00 90.38 265 GLU A N 1
ATOM 2062 C CA . GLU A 1 265 ? 19.196 9.865 -30.402 1.00 90.38 265 GLU A CA 1
ATOM 2063 C C . GLU A 1 265 ? 18.572 8.479 -30.232 1.00 90.38 265 GLU A C 1
ATOM 2065 O O . GLU A 1 265 ? 17.437 8.266 -30.662 1.00 90.38 265 GLU A O 1
ATOM 2070 N N . SER A 1 266 ? 19.287 7.561 -29.573 1.00 91.31 266 SER A N 1
ATOM 2071 C CA . SER A 1 266 ? 18.821 6.195 -29.314 1.00 91.31 266 SER A CA 1
ATOM 2072 C C . SER A 1 266 ? 17.632 6.194 -28.356 1.00 91.31 266 SER A C 1
ATOM 2074 O O . SER A 1 266 ? 16.614 5.561 -28.634 1.00 91.31 266 SER A O 1
ATOM 2076 N N . LEU A 1 267 ? 17.720 6.967 -27.268 1.00 91.00 267 LEU A N 1
ATOM 2077 C CA . LEU A 1 267 ? 16.619 7.163 -26.322 1.00 91.00 267 LEU A CA 1
ATOM 2078 C C . LEU A 1 267 ? 15.384 7.754 -27.003 1.00 91.00 267 LEU A C 1
ATOM 2080 O O . LEU A 1 267 ? 14.271 7.260 -26.827 1.00 91.00 267 LEU A O 1
ATOM 2084 N N . ARG A 1 268 ? 15.587 8.793 -27.818 1.00 88.00 268 ARG A N 1
ATOM 2085 C CA . ARG A 1 268 ? 14.518 9.469 -28.554 1.00 88.00 268 ARG A CA 1
ATOM 2086 C C . ARG A 1 268 ? 13.826 8.534 -29.547 1.00 88.00 268 ARG A C 1
ATOM 2088 O O . ARG A 1 268 ? 12.598 8.523 -29.624 1.00 88.00 268 ARG A O 1
ATOM 2095 N N . ALA A 1 269 ? 14.597 7.744 -30.293 1.00 90.12 269 ALA A N 1
ATOM 2096 C CA . ALA A 1 269 ? 14.065 6.775 -31.247 1.00 90.12 269 ALA A CA 1
ATOM 2097 C C . ALA A 1 269 ? 13.310 5.631 -30.553 1.00 90.12 269 ALA A C 1
ATOM 2099 O O . ALA A 1 269 ? 12.277 5.182 -31.053 1.00 90.12 269 ALA A O 1
ATOM 2100 N N . TRP A 1 270 ? 13.809 5.178 -29.400 1.00 91.75 270 TRP A N 1
ATOM 2101 C CA . TRP A 1 270 ? 13.215 4.086 -28.638 1.00 91.75 270 TRP A CA 1
ATOM 2102 C C . TRP A 1 270 ? 11.904 4.475 -27.957 1.00 91.75 270 TRP A C 1
ATOM 2104 O O . TRP A 1 270 ? 10.910 3.767 -28.122 1.00 91.75 270 TRP A O 1
ATOM 2114 N N . LEU A 1 271 ? 11.885 5.603 -27.235 1.00 87.75 271 LEU A N 1
ATOM 2115 C CA . LEU A 1 271 ? 10.675 6.082 -26.565 1.00 87.75 271 LEU A CA 1
ATOM 2116 C C . LEU A 1 271 ? 9.563 6.348 -27.583 1.00 87.75 271 LEU A C 1
ATOM 2118 O O . LEU A 1 271 ? 8.412 6.036 -27.293 1.00 87.75 271 LEU A O 1
ATOM 2122 N N . LYS A 1 272 ? 9.933 6.839 -28.783 1.00 79.81 272 LYS A N 1
ATOM 2123 C CA . LYS A 1 272 ? 9.046 7.442 -29.791 1.00 79.81 272 LYS A CA 1
ATOM 2124 C C . LYS A 1 272 ? 8.280 8.609 -29.159 1.00 79.81 272 LYS A C 1
ATOM 2126 O O . LYS A 1 272 ? 7.754 8.494 -28.060 1.00 79.81 272 LYS A O 1
ATOM 2131 N N . PHE A 1 273 ? 8.243 9.774 -29.802 1.00 71.19 273 PHE A N 1
ATOM 2132 C CA . PHE A 1 273 ? 7.612 10.936 -29.171 1.00 71.19 273 PHE A CA 1
ATOM 2133 C C . PHE A 1 273 ? 6.186 10.598 -28.710 1.00 71.19 273 PHE A C 1
ATOM 2135 O O . PHE A 1 273 ? 5.387 10.142 -29.538 1.00 71.19 273 PHE A O 1
ATOM 2142 N N . PRO A 1 274 ? 5.871 10.755 -27.410 1.00 69.69 274 PRO A N 1
ATOM 2143 C CA . PRO A 1 274 ? 4.550 10.420 -26.919 1.00 69.69 274 PRO A CA 1
ATOM 2144 C C . PRO A 1 274 ? 3.537 11.308 -27.642 1.00 69.69 274 PRO A C 1
ATOM 2146 O O . PRO A 1 274 ? 3.667 12.534 -27.666 1.00 69.69 274 PRO A O 1
ATOM 2149 N N . THR A 1 275 ? 2.537 10.689 -28.270 1.00 77.19 275 THR A N 1
ATOM 2150 C CA . THR A 1 275 ? 1.415 11.422 -28.870 1.00 77.19 275 THR A CA 1
ATOM 2151 C C . THR A 1 275 ? 0.700 12.231 -27.790 1.00 77.19 275 THR A C 1
ATOM 2153 O O . THR A 1 275 ? 0.742 11.849 -26.621 1.00 77.19 275 THR A O 1
ATOM 2156 N N . GLN A 1 276 ? -0.031 13.290 -28.156 1.00 77.56 276 GLN A N 1
ATOM 2157 C CA . GLN A 1 276 ? -0.772 14.105 -27.177 1.00 77.56 276 GLN A CA 1
ATOM 2158 C C . GLN A 1 276 ? -1.735 13.291 -26.291 1.00 77.56 276 GLN A C 1
ATOM 2160 O O . GLN A 1 276 ? -2.005 13.692 -25.165 1.00 77.56 276 GLN A O 1
ATOM 2165 N N . GLU A 1 277 ? -2.194 12.133 -26.770 1.00 82.12 277 GLU A N 1
ATOM 2166 C CA . GLU A 1 277 ? -3.092 11.213 -26.060 1.00 82.12 277 GLU A CA 1
ATOM 2167 C C . GLU A 1 277 ? -2.418 10.374 -24.954 1.00 82.12 277 GLU A C 1
ATOM 2169 O O . GLU A 1 277 ? -3.110 9.742 -24.154 1.00 82.12 277 GLU A O 1
ATOM 2174 N N . VAL A 1 278 ? -1.079 10.316 -24.906 1.00 92.12 278 VAL A N 1
ATOM 2175 C CA . VAL A 1 278 ? -0.353 9.603 -23.844 1.00 92.12 278 VAL A CA 1
ATOM 2176 C C . VAL A 1 278 ? -0.345 10.475 -22.593 1.00 92.12 278 VAL A C 1
ATOM 2178 O O . VAL A 1 278 ? 0.211 11.571 -22.594 1.00 92.12 278 VAL A O 1
ATOM 2181 N N . GLY A 1 279 ? -0.957 9.980 -21.519 1.00 93.38 279 GLY A N 1
ATOM 2182 C CA . GLY A 1 279 ? -0.989 10.661 -20.222 1.00 93.38 279 GLY A CA 1
ATOM 2183 C C . GLY A 1 279 ? 0.097 10.185 -19.257 1.00 93.38 279 GLY A C 1
ATOM 2184 O O . GLY A 1 279 ? 0.532 10.944 -18.391 1.00 93.38 279 GLY A O 1
ATOM 2185 N N . VAL A 1 280 ? 0.570 8.947 -19.424 1.00 95.38 280 VAL A N 1
ATOM 2186 C CA . VAL A 1 280 ? 1.551 8.307 -18.536 1.00 95.38 280 VAL A CA 1
ATOM 2187 C C . VAL A 1 280 ? 2.608 7.584 -19.363 1.00 95.38 280 VAL A C 1
ATOM 2189 O O . VAL A 1 280 ? 2.274 6.852 -20.294 1.00 95.38 280 VAL A O 1
ATOM 2192 N N . VAL A 1 281 ? 3.874 7.761 -18.997 1.00 96.50 281 VAL A N 1
ATOM 2193 C CA . VAL A 1 281 ? 5.019 7.019 -19.530 1.00 96.50 281 VAL A CA 1
ATOM 2194 C C . VAL A 1 281 ? 5.662 6.234 -18.394 1.00 96.50 281 VAL A C 1
ATOM 2196 O O . VAL A 1 281 ? 6.017 6.801 -17.363 1.00 96.50 281 VAL A O 1
ATOM 2199 N N . VAL A 1 282 ? 5.830 4.932 -18.588 1.00 97.06 282 VAL A N 1
ATOM 2200 C CA . VAL A 1 282 ? 6.462 4.022 -17.631 1.00 97.06 282 VAL A CA 1
ATOM 2201 C C . VAL A 1 282 ? 7.684 3.406 -18.280 1.00 97.06 282 VAL A C 1
ATOM 2203 O O . VAL A 1 282 ? 7.591 2.852 -19.375 1.00 97.06 282 VAL A O 1
ATOM 2206 N N . VAL A 1 283 ? 8.824 3.477 -17.601 1.00 97.62 283 VAL A N 1
ATOM 2207 C CA . VAL A 1 283 ? 10.071 2.881 -18.076 1.00 97.62 283 VAL A CA 1
ATOM 2208 C C . VAL A 1 283 ? 10.581 1.866 -17.066 1.00 97.62 283 VAL A C 1
ATOM 2210 O O . VAL A 1 283 ? 10.803 2.208 -15.910 1.00 97.62 283 VAL A O 1
ATOM 2213 N N . GLY A 1 284 ? 10.805 0.633 -17.522 1.00 97.94 284 GLY A N 1
ATOM 2214 C CA . GLY A 1 284 ? 11.454 -0.431 -16.759 1.00 97.94 284 GLY A CA 1
ATOM 2215 C C . GLY A 1 284 ? 12.785 -0.846 -17.385 1.00 97.94 284 GLY A C 1
ATOM 2216 O O . GLY A 1 284 ? 12.796 -1.439 -18.465 1.00 97.94 284 GLY A O 1
ATOM 2217 N N . LEU A 1 285 ? 13.900 -0.570 -16.712 1.00 97.56 285 LEU A N 1
ATOM 2218 C CA . LEU A 1 285 ? 15.239 -0.959 -17.152 1.00 97.56 285 LEU A CA 1
ATOM 2219 C C . LEU A 1 285 ? 15.763 -2.175 -16.384 1.00 97.56 285 LEU A C 1
ATOM 2221 O O . LEU A 1 285 ? 15.436 -2.375 -15.210 1.00 97.56 285 LEU A O 1
ATOM 2225 N N . GLN A 1 286 ? 16.590 -2.979 -17.048 1.00 97.19 286 GLN A N 1
ATOM 2226 C CA . GLN A 1 286 ? 17.339 -4.079 -16.437 1.00 97.19 286 GLN A CA 1
ATOM 2227 C C . GLN A 1 286 ? 18.829 -3.954 -16.746 1.00 97.19 286 GLN A C 1
ATOM 2229 O O . GLN A 1 286 ? 19.203 -3.372 -17.759 1.00 97.19 286 GLN A O 1
ATOM 2234 N N . GLU A 1 287 ? 19.663 -4.539 -15.888 1.00 95.00 287 GLU A N 1
ATOM 2235 C CA . GLU A 1 287 ? 21.127 -4.473 -15.982 1.00 95.00 287 GLU A CA 1
ATOM 2236 C C . GLU A 1 287 ? 21.663 -3.043 -16.003 1.00 95.00 287 GLU A C 1
ATOM 2238 O O . GLU A 1 287 ? 22.660 -2.765 -16.653 1.00 95.00 287 GLU A O 1
ATOM 2243 N N . VAL A 1 288 ? 21.027 -2.127 -15.267 1.00 94.94 288 VAL A N 1
ATOM 2244 C CA . VAL A 1 288 ? 21.564 -0.769 -15.086 1.00 94.94 288 VAL A CA 1
ATOM 2245 C C . VAL A 1 288 ? 22.950 -0.829 -14.437 1.00 94.94 288 VAL A C 1
ATOM 2247 O O . VAL A 1 288 ? 23.841 -0.073 -14.811 1.00 94.94 288 VAL A O 1
ATOM 2250 N N . GLU A 1 289 ? 23.154 -1.762 -13.505 1.00 89.44 289 GLU A N 1
ATOM 2251 C CA . GLU A 1 289 ? 24.447 -2.014 -12.873 1.00 89.44 289 GLU A CA 1
ATOM 2252 C C . GLU A 1 289 ? 24.518 -3.474 -12.395 1.00 89.44 289 GLU A C 1
ATOM 2254 O O . GLU A 1 289 ? 23.620 -3.940 -11.691 1.00 89.44 289 GLU A O 1
ATOM 2259 N N . MET A 1 290 ? 25.549 -4.223 -12.809 1.00 86.62 290 MET A N 1
ATOM 2260 C CA . MET A 1 290 ? 25.668 -5.670 -12.533 1.00 86.62 290 MET A CA 1
ATOM 2261 C C . MET A 1 290 ? 27.019 -6.073 -11.925 1.00 86.62 290 MET A C 1
ATOM 2263 O O . MET A 1 290 ? 27.268 -7.261 -11.714 1.00 86.62 290 MET A O 1
ATOM 2267 N N . GLY A 1 291 ? 27.896 -5.112 -11.620 1.00 86.75 291 GLY A N 1
ATOM 2268 C CA . GLY A 1 291 ? 29.187 -5.388 -10.991 1.00 86.75 291 GLY A CA 1
ATOM 2269 C C . GLY A 1 291 ? 29.021 -6.084 -9.636 1.00 86.75 291 GLY A C 1
ATOM 2270 O O . GLY A 1 291 ? 28.245 -5.635 -8.797 1.00 86.75 291 GLY A O 1
ATOM 2271 N N . ALA A 1 292 ? 29.769 -7.164 -9.389 1.00 83.88 292 ALA A N 1
ATOM 2272 C CA . ALA A 1 292 ? 29.613 -7.985 -8.181 1.00 83.88 292 ALA A CA 1
ATOM 2273 C C . ALA A 1 292 ? 29.738 -7.179 -6.870 1.00 83.88 292 ALA A C 1
ATOM 2275 O O . ALA A 1 292 ? 28.941 -7.367 -5.951 1.00 83.88 292 ALA A O 1
ATOM 2276 N N . GLY A 1 293 ? 30.685 -6.234 -6.807 1.00 83.81 293 GLY A N 1
ATOM 2277 C CA . GLY A 1 293 ? 30.834 -5.329 -5.662 1.00 83.81 293 GLY A CA 1
ATOM 2278 C C . GLY A 1 293 ? 29.638 -4.390 -5.479 1.00 83.81 293 GLY A C 1
ATOM 2279 O O . GLY A 1 293 ? 29.196 -4.169 -4.353 1.00 83.81 293 GLY A O 1
ATOM 2280 N N . PHE A 1 294 ? 29.060 -3.898 -6.579 1.00 85.38 294 PHE A N 1
ATOM 2281 C CA . PHE A 1 294 ? 27.852 -3.078 -6.531 1.00 85.38 294 PHE A CA 1
ATOM 2282 C C . PHE A 1 294 ? 26.636 -3.888 -6.076 1.00 85.38 294 PHE A C 1
ATOM 2284 O O . PHE A 1 294 ? 25.885 -3.420 -5.229 1.00 85.38 294 PHE A O 1
ATOM 2291 N N . LEU A 1 295 ? 26.454 -5.114 -6.574 1.00 86.50 295 LEU A N 1
ATOM 2292 C CA . LEU A 1 295 ? 25.348 -5.984 -6.161 1.00 86.50 295 LEU A CA 1
ATOM 2293 C C . LEU A 1 295 ? 25.382 -6.268 -4.654 1.00 86.50 295 LEU A C 1
ATOM 2295 O O . LEU A 1 295 ? 24.348 -6.179 -3.992 1.00 86.50 295 LEU A O 1
ATOM 2299 N N . ALA A 1 296 ? 26.567 -6.560 -4.109 1.00 85.19 296 ALA A N 1
ATOM 2300 C CA . ALA A 1 296 ? 26.755 -6.752 -2.674 1.00 85.19 296 ALA A CA 1
ATOM 2301 C C . ALA A 1 296 ? 26.456 -5.467 -1.882 1.00 85.19 296 ALA A C 1
ATOM 2303 O O . ALA A 1 296 ? 25.726 -5.502 -0.893 1.00 85.19 296 ALA A O 1
ATOM 2304 N N . MET A 1 297 ? 26.959 -4.320 -2.351 1.00 85.69 297 MET A N 1
ATOM 2305 C CA . MET A 1 297 ? 26.691 -3.018 -1.735 1.00 85.69 297 MET A CA 1
ATOM 2306 C C . MET A 1 297 ? 25.202 -2.653 -1.787 1.00 85.69 297 MET A C 1
ATOM 2308 O O . MET A 1 297 ? 24.663 -2.151 -0.810 1.00 85.69 297 MET A O 1
ATOM 2312 N N . SER A 1 298 ? 24.520 -2.919 -2.902 1.00 85.44 298 SER A N 1
ATOM 2313 C CA . SER A 1 298 ? 23.088 -2.660 -3.059 1.00 85.44 298 SER A CA 1
ATOM 2314 C C . SER A 1 298 ? 22.264 -3.522 -2.110 1.00 85.44 298 SER A C 1
ATOM 2316 O O . SER A 1 298 ? 21.323 -3.006 -1.524 1.00 85.44 298 SER A O 1
ATOM 2318 N N . ALA A 1 299 ? 22.623 -4.796 -1.922 1.00 84.19 299 ALA A N 1
ATOM 2319 C CA . ALA A 1 299 ? 21.953 -5.657 -0.950 1.00 84.19 299 ALA A CA 1
ATOM 2320 C C . ALA A 1 299 ? 22.127 -5.133 0.486 1.00 84.19 299 ALA A C 1
ATOM 2322 O O . ALA A 1 299 ? 21.175 -5.138 1.257 1.00 84.19 299 ALA A O 1
ATOM 2323 N N . ALA A 1 300 ? 23.316 -4.625 0.833 1.00 84.19 300 ALA A N 1
ATOM 2324 C CA . ALA A 1 300 ? 23.563 -4.004 2.135 1.00 84.19 300 ALA A CA 1
ATOM 2325 C C . ALA A 1 300 ? 22.846 -2.652 2.306 1.00 84.19 300 ALA A C 1
ATOM 2327 O O . ALA A 1 300 ? 22.375 -2.339 3.391 1.00 84.19 300 ALA A O 1
ATOM 2328 N N . LYS A 1 301 ? 22.747 -1.842 1.248 1.00 84.19 301 LYS A N 1
ATOM 2329 C CA . LYS A 1 301 ? 22.012 -0.569 1.272 1.00 84.19 301 LYS A CA 1
ATOM 2330 C C . LYS A 1 301 ? 20.507 -0.774 1.458 1.00 84.19 301 LYS A C 1
ATOM 2332 O O . LYS A 1 301 ? 19.885 -0.023 2.203 1.00 84.19 301 LYS A O 1
ATOM 2337 N N . GLU A 1 302 ? 19.955 -1.821 0.850 1.00 83.19 302 GLU A N 1
ATOM 2338 C CA . GLU A 1 302 ? 18.536 -2.166 0.957 1.00 83.19 302 GLU A CA 1
ATOM 2339 C C . GLU A 1 302 ? 18.121 -2.439 2.417 1.00 83.19 302 GLU A C 1
ATOM 2341 O O . GLU A 1 302 ? 17.044 -2.026 2.835 1.00 83.19 302 GLU A O 1
ATOM 2346 N N . THR A 1 303 ? 18.993 -3.043 3.240 1.00 79.44 303 THR A N 1
ATOM 2347 C CA . THR A 1 303 ? 18.685 -3.317 4.662 1.00 79.44 303 THR A CA 1
ATOM 2348 C C . THR A 1 303 ? 18.630 -2.064 5.533 1.00 79.44 303 THR A C 1
ATOM 2350 O O . THR A 1 303 ? 18.047 -2.098 6.616 1.00 79.44 303 THR A O 1
ATOM 2353 N N . VAL A 1 304 ? 19.217 -0.959 5.068 1.00 80.62 304 VAL A N 1
ATOM 2354 C CA . VAL A 1 304 ? 19.216 0.342 5.752 1.00 80.62 304 VAL A CA 1
ATOM 2355 C C . VAL A 1 304 ? 18.329 1.377 5.049 1.00 80.62 304 VAL A C 1
ATOM 2357 O O . VAL A 1 304 ? 18.371 2.553 5.403 1.00 80.62 304 VAL A O 1
ATOM 2360 N N . GLY A 1 305 ? 17.531 0.959 4.057 1.00 77.94 305 GLY A N 1
ATOM 2361 C CA . GLY A 1 305 ? 16.607 1.833 3.324 1.00 77.94 305 GLY A CA 1
ATOM 2362 C C . GLY A 1 305 ? 17.286 2.843 2.392 1.00 77.94 305 GLY A C 1
ATOM 2363 O O . GLY A 1 305 ? 16.704 3.878 2.079 1.00 77.94 305 GLY A O 1
ATOM 2364 N N . LEU A 1 306 ? 18.528 2.580 1.971 1.00 78.19 306 LEU A N 1
ATOM 2365 C CA . LEU A 1 306 ? 19.218 3.377 0.959 1.00 78.19 306 LEU A CA 1
ATOM 2366 C C . LEU A 1 306 ? 19.059 2.725 -0.414 1.00 78.19 306 LEU A C 1
ATOM 2368 O O . LEU A 1 306 ? 19.259 1.525 -0.575 1.00 78.19 306 LEU A O 1
ATOM 2372 N N . GLU A 1 307 ? 18.766 3.532 -1.428 1.00 83.50 307 GLU A N 1
ATOM 2373 C CA . GLU A 1 307 ? 18.460 3.048 -2.775 1.00 83.50 307 GLU A CA 1
ATOM 2374 C C . GLU A 1 307 ? 19.176 3.879 -3.847 1.00 83.50 307 GLU A C 1
ATOM 2376 O O . GLU A 1 307 ? 19.745 4.938 -3.569 1.00 83.50 307 GLU A O 1
ATOM 2381 N N . GLY A 1 308 ? 19.147 3.395 -5.089 1.00 87.12 308 GLY A N 1
ATOM 2382 C CA . GLY A 1 308 ? 19.668 4.122 -6.245 1.00 87.12 308 GLY A CA 1
ATOM 2383 C C . GLY A 1 308 ? 21.162 3.929 -6.521 1.00 87.12 308 GLY A C 1
ATOM 2384 O O . GLY A 1 308 ? 21.915 3.289 -5.780 1.00 87.12 308 GLY A O 1
ATOM 2385 N N . SER A 1 309 ? 21.592 4.490 -7.648 1.00 91.88 309 SER A N 1
ATOM 2386 C CA . SER A 1 309 ? 22.972 4.441 -8.138 1.00 91.88 309 SER A CA 1
ATOM 2387 C C . SER A 1 309 ? 23.274 5.653 -9.020 1.00 91.88 309 SER A C 1
ATOM 2389 O O . SER A 1 309 ? 22.348 6.196 -9.627 1.00 91.88 309 SER A O 1
ATOM 2391 N N . PRO A 1 310 ? 24.550 6.045 -9.184 1.00 92.56 310 PRO A N 1
ATOM 2392 C CA . PRO A 1 310 ? 24.915 7.101 -10.126 1.00 92.56 310 PRO A CA 1
ATOM 2393 C C . PRO A 1 310 ? 24.476 6.805 -11.568 1.00 92.56 310 PRO A C 1
ATOM 2395 O O . PRO A 1 310 ? 24.095 7.721 -12.296 1.00 92.56 310 PRO A O 1
ATOM 2398 N N . ASN A 1 311 ? 24.511 5.535 -11.996 1.00 94.38 311 ASN A N 1
ATOM 2399 C CA . ASN A 1 311 ? 24.061 5.169 -13.339 1.00 94.38 311 ASN A CA 1
ATOM 2400 C C . ASN A 1 311 ? 22.531 5.216 -13.461 1.00 94.38 311 ASN A C 1
ATOM 2402 O O . ASN A 1 311 ? 22.006 5.697 -14.462 1.00 94.38 311 ASN A O 1
ATOM 2406 N N . GLY A 1 312 ? 21.815 4.772 -12.427 1.00 95.62 312 GLY A N 1
ATOM 2407 C CA . GLY A 1 312 ? 20.360 4.875 -12.341 1.00 95.62 312 GLY A CA 1
ATOM 2408 C C . GLY A 1 312 ? 19.872 6.320 -12.389 1.00 95.62 312 GLY A C 1
ATOM 2409 O O . GLY A 1 312 ? 19.008 6.626 -13.205 1.00 95.62 312 GLY A O 1
ATOM 2410 N N . GLU A 1 313 ? 20.475 7.223 -11.611 1.00 96.06 313 GLU A N 1
ATOM 2411 C CA . GLU A 1 313 ? 20.143 8.655 -11.668 1.00 96.06 313 GLU A CA 1
ATOM 2412 C C . GLU A 1 313 ? 20.416 9.247 -13.051 1.00 96.06 313 GLU A C 1
ATOM 2414 O O . GLU A 1 313 ? 19.573 9.956 -13.595 1.00 96.06 313 GLU A O 1
ATOM 2419 N N . TRP A 1 314 ? 21.530 8.872 -13.689 1.00 97.19 314 TRP A N 1
ATOM 2420 C CA . TRP A 1 314 ? 21.802 9.301 -15.060 1.00 97.19 314 TRP A CA 1
ATOM 2421 C C . TRP A 1 314 ? 20.695 8.869 -16.037 1.00 97.19 314 TRP A C 1
ATOM 2423 O O . TRP A 1 314 ? 20.268 9.671 -16.867 1.00 97.19 314 TRP A O 1
ATOM 2433 N N . TRP A 1 315 ? 20.198 7.630 -15.935 1.00 97.44 315 TRP A N 1
ATOM 2434 C CA . TRP A 1 315 ? 19.095 7.144 -16.773 1.00 97.44 315 TRP A CA 1
ATOM 2435 C C . TRP A 1 315 ? 17.795 7.912 -16.520 1.00 97.44 315 TRP A C 1
ATOM 2437 O O . TRP A 1 315 ? 17.098 8.277 -17.471 1.00 97.44 315 TRP A O 1
ATOM 2447 N N . LEU A 1 316 ? 17.478 8.180 -15.252 1.00 97.56 316 LEU A N 1
ATOM 2448 C CA . LEU A 1 316 ? 16.295 8.944 -14.864 1.00 97.56 316 LEU A CA 1
ATOM 2449 C C . LEU A 1 316 ? 16.349 10.376 -15.407 1.00 97.56 316 LEU A C 1
ATOM 2451 O O . LEU A 1 316 ? 15.351 10.858 -15.949 1.00 97.56 316 LEU A O 1
ATOM 2455 N N . ASP A 1 317 ? 17.510 11.021 -15.324 1.00 97.00 317 ASP A N 1
ATOM 2456 C CA . ASP A 1 317 ? 17.725 12.372 -15.836 1.00 97.00 317 ASP A CA 1
ATOM 2457 C C . ASP A 1 317 ? 17.688 12.418 -17.364 1.00 97.00 317 ASP A C 1
ATOM 2459 O O . ASP A 1 317 ? 17.010 13.272 -17.935 1.00 97.00 317 ASP A O 1
ATOM 2463 N N . ALA A 1 318 ? 18.363 11.489 -18.048 1.00 96.19 318 ALA A N 1
ATOM 2464 C CA . ALA A 1 318 ? 18.413 11.454 -19.508 1.00 96.19 318 ALA A CA 1
ATOM 2465 C C . ALA A 1 318 ? 17.016 11.254 -20.123 1.00 96.19 318 ALA A C 1
ATOM 2467 O O . ALA A 1 318 ? 16.618 11.980 -21.039 1.00 96.19 318 ALA A O 1
ATOM 2468 N N . ILE A 1 319 ? 16.235 10.313 -19.582 1.00 96.38 319 ILE A N 1
ATOM 2469 C CA . ILE A 1 319 ? 14.843 10.089 -19.996 1.00 96.38 319 ILE A CA 1
ATOM 2470 C C . ILE A 1 319 ? 13.975 11.291 -19.604 1.00 96.38 319 ILE A C 1
ATOM 2472 O O . ILE A 1 319 ? 13.196 11.792 -20.419 1.00 96.38 319 ILE A O 1
ATOM 2476 N N . GLY A 1 320 ? 14.134 11.790 -18.376 1.00 95.88 320 GLY A N 1
ATOM 2477 C CA . GLY A 1 320 ? 13.381 12.926 -17.858 1.00 95.88 320 GLY A CA 1
ATOM 2478 C C . GLY A 1 320 ? 13.559 14.192 -18.691 1.00 95.88 320 GLY A C 1
ATOM 2479 O O . GLY A 1 320 ? 12.579 14.887 -18.939 1.00 95.88 320 GLY A O 1
ATOM 2480 N N . GLN A 1 321 ? 14.764 14.470 -19.191 1.00 94.06 321 GLN A N 1
ATOM 2481 C CA . GLN A 1 321 ? 15.029 15.618 -20.062 1.00 94.06 321 GLN A CA 1
ATOM 2482 C C . GLN A 1 321 ? 14.277 15.525 -21.398 1.00 94.06 321 GLN A C 1
ATOM 2484 O O . GLN A 1 321 ? 13.680 16.513 -21.830 1.00 94.06 321 GLN A O 1
ATOM 2489 N N . ILE A 1 322 ? 14.239 14.345 -22.028 1.00 92.94 322 ILE A N 1
ATOM 2490 C CA . ILE A 1 322 ? 13.486 14.123 -23.276 1.00 92.94 322 ILE A CA 1
ATOM 2491 C C . ILE A 1 322 ? 11.982 14.315 -23.037 1.00 92.94 322 ILE A C 1
ATOM 2493 O O . ILE A 1 322 ? 11.295 14.994 -23.807 1.00 92.94 322 ILE A O 1
ATOM 2497 N N . LEU A 1 323 ? 11.472 13.735 -21.950 1.00 94.50 323 LEU A N 1
ATOM 2498 C CA . LEU A 1 323 ? 10.055 13.773 -21.600 1.00 94.50 323 LEU A CA 1
ATOM 2499 C C . LEU A 1 323 ? 9.600 15.163 -21.125 1.00 94.50 323 LEU A C 1
ATOM 2501 O O . LEU A 1 323 ? 8.486 15.581 -21.440 1.00 94.50 323 LEU A O 1
ATOM 2505 N N . LYS A 1 324 ? 10.469 15.936 -20.464 1.00 92.81 324 LYS A N 1
ATOM 2506 C CA . LYS A 1 324 ? 10.186 17.321 -20.056 1.00 92.81 324 LYS A CA 1
ATOM 2507 C C . LYS A 1 324 ? 9.876 18.220 -21.255 1.00 92.81 324 LYS A C 1
ATOM 2509 O O . LYS A 1 324 ? 8.971 19.047 -21.172 1.00 92.81 324 LYS A O 1
ATOM 2514 N N . GLY A 1 325 ? 10.544 18.000 -22.392 1.00 88.44 325 GLY A N 1
ATOM 2515 C CA . GLY A 1 325 ? 10.230 18.672 -23.662 1.00 88.44 325 GLY A CA 1
ATOM 2516 C C . GLY A 1 325 ? 8.819 18.389 -24.203 1.00 88.44 325 GLY A C 1
ATOM 2517 O O . GLY A 1 325 ? 8.357 19.093 -25.093 1.00 88.44 325 GLY A O 1
ATOM 2518 N N . HIS A 1 326 ? 8.125 17.394 -23.645 1.00 91.00 326 HIS A N 1
ATOM 2519 C CA . HIS A 1 326 ? 6.776 16.962 -24.023 1.00 91.00 326 HIS A CA 1
ATOM 2520 C C . HIS A 1 326 ? 5.760 17.155 -22.884 1.00 91.00 326 HIS A C 1
ATOM 2522 O O . HIS A 1 326 ? 4.695 16.538 -22.896 1.00 91.00 326 HIS A O 1
ATOM 2528 N N . SER A 1 327 ? 6.083 18.010 -21.904 1.00 94.75 327 SER A N 1
ATOM 2529 C CA . SER A 1 327 ? 5.233 18.310 -20.742 1.00 94.75 327 SER A CA 1
ATOM 2530 C C . SER A 1 327 ? 4.959 17.094 -19.854 1.00 94.75 327 SER A C 1
ATOM 2532 O O . SER A 1 327 ? 3.825 16.878 -19.431 1.00 94.75 327 SER A O 1
ATOM 2534 N N . PHE A 1 328 ? 5.990 16.296 -19.581 1.00 96.00 328 PHE A N 1
ATOM 2535 C CA . PHE A 1 328 ? 5.942 15.209 -18.606 1.00 96.00 328 PHE A CA 1
ATOM 2536 C C . PHE A 1 328 ? 6.861 15.482 -17.417 1.00 96.00 328 PHE A C 1
ATOM 2538 O O . PHE A 1 328 ? 7.945 16.050 -17.559 1.00 96.00 328 PHE A O 1
ATOM 2545 N N . GLU A 1 329 ? 6.452 15.003 -16.246 1.00 95.75 329 GLU A N 1
ATOM 2546 C CA . GLU A 1 329 ? 7.194 15.115 -14.994 1.00 95.75 329 GLU A CA 1
ATOM 2547 C C . GLU A 1 329 ? 7.269 13.763 -14.288 1.00 95.75 329 GLU A C 1
ATOM 2549 O O . GLU A 1 329 ? 6.297 13.007 -14.272 1.00 95.75 329 GLU A O 1
ATOM 2554 N N . ARG A 1 330 ? 8.433 13.455 -13.701 1.00 97.19 330 ARG A N 1
ATOM 2555 C CA . ARG A 1 330 ? 8.646 12.219 -12.938 1.00 97.19 330 ARG A CA 1
ATOM 2556 C C . ARG A 1 330 ? 7.825 12.280 -11.652 1.00 97.19 330 ARG A C 1
ATOM 2558 O O . ARG A 1 330 ? 7.973 13.233 -10.890 1.00 97.19 330 ARG A O 1
ATOM 2565 N N . VAL A 1 331 ? 7.002 11.265 -11.407 1.00 95.81 331 VAL A N 1
ATOM 2566 C CA . VAL A 1 331 ? 6.192 11.151 -10.179 1.00 95.81 331 VAL A CA 1
ATOM 2567 C C . VAL A 1 331 ? 6.756 10.135 -9.196 1.00 95.81 331 VAL A C 1
ATOM 2569 O O . VAL A 1 331 ? 6.543 10.264 -7.998 1.00 95.81 331 VAL A O 1
ATOM 2572 N N . GLY A 1 332 ? 7.535 9.165 -9.673 1.00 95.06 332 GLY A N 1
ATOM 2573 C CA . GLY A 1 332 ? 8.248 8.246 -8.798 1.00 95.06 332 GLY A CA 1
ATOM 2574 C C . GLY A 1 332 ? 9.189 7.324 -9.558 1.00 95.06 332 GLY A C 1
ATOM 2575 O O . GLY A 1 332 ? 9.124 7.201 -10.786 1.00 95.06 332 GLY A O 1
ATOM 2576 N N . SER A 1 333 ? 10.077 6.684 -8.807 1.00 97.31 333 SER A N 1
ATOM 2577 C CA . SER A 1 333 ? 11.016 5.686 -9.302 1.00 97.31 333 SER A CA 1
ATOM 2578 C C . SER A 1 333 ? 11.406 4.721 -8.196 1.00 97.31 333 SER A C 1
ATOM 2580 O O . SER A 1 333 ? 11.355 5.078 -7.023 1.00 97.31 333 SER A O 1
ATOM 2582 N N . ARG A 1 334 ? 11.838 3.522 -8.580 1.00 95.38 334 ARG A N 1
ATOM 2583 C CA . ARG A 1 334 ? 12.395 2.524 -7.671 1.00 95.38 334 ARG A CA 1
ATOM 2584 C C . ARG A 1 334 ? 13.530 1.776 -8.338 1.00 95.38 334 ARG A C 1
ATOM 2586 O O . ARG A 1 334 ? 13.356 1.254 -9.441 1.00 95.38 334 ARG A O 1
ATOM 2593 N N . GLN A 1 335 ? 14.672 1.716 -7.660 1.00 95.38 335 GLN A N 1
ATOM 2594 C CA . GLN A 1 335 ? 15.820 0.926 -8.083 1.00 95.38 335 GLN A CA 1
ATOM 2595 C C . GLN A 1 335 ? 16.136 -0.156 -7.050 1.00 95.38 335 GLN A C 1
ATOM 2597 O O . GLN A 1 335 ? 16.203 0.137 -5.862 1.00 95.38 335 GLN A O 1
ATOM 2602 N N . MET A 1 336 ? 16.387 -1.378 -7.516 1.00 93.44 336 MET A N 1
ATOM 2603 C CA . MET A 1 336 ? 16.974 -2.462 -6.730 1.00 93.44 336 MET A CA 1
ATOM 2604 C C . MET A 1 336 ? 18.094 -3.082 -7.559 1.00 93.44 336 MET A C 1
ATOM 2606 O O . MET A 1 336 ? 17.840 -3.748 -8.565 1.00 93.44 336 MET A O 1
ATOM 2610 N N . ALA A 1 337 ? 19.338 -2.842 -7.144 1.00 90.25 337 ALA A N 1
ATOM 2611 C CA . ALA A 1 337 ? 20.532 -3.242 -7.874 1.00 90.25 337 ALA A CA 1
ATOM 2612 C C . ALA A 1 337 ? 20.443 -2.889 -9.379 1.00 90.25 337 ALA A C 1
ATOM 2614 O O . ALA A 1 337 ? 20.404 -1.712 -9.737 1.00 90.25 337 ALA A O 1
ATOM 2615 N N . GLY A 1 338 ? 20.390 -3.893 -10.260 1.00 91.56 338 GLY A N 1
ATOM 2616 C CA . GLY A 1 338 ? 20.337 -3.701 -11.710 1.00 91.56 338 GLY A CA 1
ATOM 2617 C C . GLY A 1 338 ? 18.944 -3.420 -12.284 1.00 91.56 338 GLY A C 1
ATOM 2618 O O . GLY A 1 338 ? 18.844 -3.192 -13.489 1.00 91.56 338 GLY A O 1
ATOM 2619 N N . LEU A 1 339 ? 17.875 -3.466 -11.483 1.00 95.69 339 LEU A N 1
ATOM 2620 C CA . LEU A 1 339 ? 16.514 -3.156 -11.926 1.00 95.69 339 LEU A CA 1
ATOM 2621 C C . LEU A 1 339 ? 16.134 -1.726 -11.556 1.00 95.69 339 LEU A C 1
ATOM 2623 O O . LEU A 1 339 ? 16.306 -1.321 -10.411 1.00 95.69 339 LEU A O 1
ATOM 2627 N N . LEU A 1 340 ? 15.539 -1.002 -12.501 1.00 97.31 340 LEU A N 1
ATOM 2628 C CA . LEU A 1 340 ? 15.013 0.347 -12.294 1.00 97.31 340 LEU A CA 1
ATOM 2629 C C . LEU A 1 340 ? 13.617 0.450 -12.907 1.00 97.31 340 LEU A C 1
ATOM 2631 O O . LEU A 1 340 ? 13.416 0.041 -14.046 1.00 97.31 340 LEU A O 1
ATOM 2635 N N . THR A 1 341 ? 12.650 1.004 -12.187 1.00 97.75 341 THR A N 1
ATOM 2636 C CA . THR A 1 341 ? 11.362 1.430 -12.750 1.00 97.75 341 THR A CA 1
ATOM 2637 C C . THR A 1 341 ? 11.130 2.896 -12.439 1.00 97.75 341 THR A C 1
ATOM 2639 O O . THR A 1 341 ? 11.523 3.373 -11.375 1.00 97.75 341 THR A O 1
ATOM 2642 N N . ALA A 1 342 ? 10.515 3.624 -13.361 1.00 98.00 342 ALA A N 1
ATOM 2643 C CA . ALA A 1 342 ? 10.148 5.014 -13.160 1.00 98.00 342 ALA A CA 1
ATOM 2644 C C . ALA A 1 342 ? 8.915 5.389 -13.974 1.00 98.00 342 ALA A C 1
ATOM 2646 O O . ALA A 1 342 ? 8.672 4.855 -15.059 1.00 98.00 342 ALA A O 1
ATOM 2647 N N . VAL A 1 343 ? 8.143 6.323 -13.426 1.00 97.75 343 VAL A N 1
ATOM 2648 C CA . VAL A 1 343 ? 6.900 6.802 -14.019 1.00 97.75 343 VAL A CA 1
ATOM 2649 C C . VAL A 1 343 ? 6.966 8.310 -14.193 1.00 97.75 343 VAL A C 1
ATOM 2651 O O . VAL A 1 343 ? 7.285 9.052 -13.260 1.00 97.75 343 VAL A O 1
ATOM 2654 N N . TRP A 1 344 ? 6.604 8.756 -15.391 1.00 97.44 344 TRP A N 1
ATOM 2655 C CA . TRP A 1 344 ? 6.364 10.148 -15.724 1.00 97.44 344 TRP A CA 1
ATOM 2656 C C . TRP A 1 344 ? 4.906 10.334 -16.116 1.00 97.44 344 TRP A C 1
ATOM 2658 O O . TRP A 1 344 ? 4.346 9.533 -16.864 1.00 97.44 344 TRP A O 1
ATOM 2668 N N . VAL A 1 345 ? 4.296 11.415 -15.649 1.00 96.19 345 VAL A N 1
ATOM 2669 C CA . VAL A 1 345 ? 2.924 11.784 -16.015 1.00 96.19 345 VAL A CA 1
ATOM 2670 C C . VAL A 1 345 ? 2.921 13.137 -16.689 1.00 96.19 345 VAL A C 1
ATOM 2672 O O . VAL A 1 345 ? 3.788 13.975 -16.433 1.00 96.19 345 VAL A O 1
ATOM 2675 N N . ARG A 1 346 ? 1.937 13.357 -17.552 1.00 94.88 346 ARG A N 1
ATOM 2676 C CA . ARG A 1 346 ? 1.741 14.651 -18.194 1.00 94.88 346 ARG A CA 1
ATOM 2677 C C . ARG A 1 346 ? 1.489 15.723 -17.127 1.00 94.88 346 ARG A C 1
ATOM 2679 O O . ARG A 1 346 ? 0.759 15.475 -16.169 1.00 94.88 346 ARG A O 1
ATOM 2686 N N . THR A 1 347 ? 2.060 16.917 -17.275 1.00 94.44 347 THR A N 1
ATOM 2687 C CA . THR A 1 347 ? 2.004 17.986 -16.258 1.00 94.44 347 THR A CA 1
ATOM 2688 C C . THR A 1 347 ? 0.565 18.337 -15.859 1.00 94.44 347 THR A C 1
ATOM 2690 O O . THR A 1 347 ? 0.287 18.566 -14.684 1.00 94.44 347 THR A O 1
ATOM 2693 N N . ASN A 1 348 ? -0.383 18.298 -16.802 1.00 92.50 348 ASN A N 1
ATOM 2694 C CA . ASN A 1 348 ? -1.802 18.540 -16.529 1.00 92.50 348 ASN A CA 1
ATOM 2695 C C . ASN A 1 348 ? -2.503 17.403 -15.765 1.00 92.50 348 ASN A C 1
ATOM 2697 O O . ASN A 1 348 ? -3.587 17.630 -15.255 1.00 92.50 348 ASN A O 1
ATOM 2701 N N . LEU A 1 349 ? -1.917 16.209 -15.665 1.00 91.12 349 LEU A N 1
ATOM 2702 C CA . LEU A 1 349 ? -2.457 15.094 -14.879 1.00 91.12 349 LEU A CA 1
ATOM 2703 C C . LEU A 1 349 ? -1.852 15.008 -13.477 1.00 91.12 349 LEU A C 1
ATOM 2705 O O . LEU A 1 349 ? -2.409 14.345 -12.609 1.00 91.12 349 LEU A O 1
ATOM 2709 N N . LYS A 1 350 ? -0.729 15.692 -13.233 1.00 90.62 350 LYS A N 1
ATOM 2710 C CA . LYS A 1 350 ? 0.053 15.582 -11.995 1.00 90.62 350 LYS A CA 1
ATOM 2711 C C . LYS A 1 350 ? -0.766 15.815 -10.722 1.00 90.62 350 LYS A C 1
ATOM 2713 O O . LYS A 1 350 ? -0.555 15.122 -9.737 1.00 90.62 350 LYS A O 1
ATOM 2718 N N . HIS A 1 351 ? -1.701 16.762 -10.742 1.00 89.50 351 HIS A N 1
ATOM 2719 C CA . HIS A 1 351 ? -2.530 17.096 -9.578 1.00 89.50 351 HIS A CA 1
ATOM 2720 C C . HIS A 1 351 ? -3.590 16.035 -9.246 1.00 89.50 351 HIS A C 1
ATOM 2722 O O . HIS A 1 351 ? -4.138 16.048 -8.149 1.00 89.50 351 HIS A O 1
ATOM 2728 N N . PHE A 1 352 ? -3.856 15.107 -10.167 1.00 89.88 352 PHE A N 1
ATOM 2729 C CA . PHE A 1 352 ? -4.716 13.949 -9.936 1.00 89.88 352 PHE A CA 1
ATOM 2730 C C . PHE A 1 352 ? -3.937 12.707 -9.494 1.00 89.88 352 PHE A C 1
ATOM 2732 O O . PHE A 1 352 ? -4.554 11.666 -9.266 1.00 89.88 352 PHE A O 1
ATOM 2739 N N . VAL A 1 353 ? -2.603 12.790 -9.409 1.00 88.88 353 VAL A N 1
ATOM 2740 C CA . VAL A 1 353 ? -1.748 11.687 -8.967 1.00 88.88 353 VAL A CA 1
ATOM 2741 C C . VAL A 1 353 ? -1.543 11.751 -7.459 1.00 88.88 353 VAL A C 1
ATOM 2743 O O . VAL A 1 353 ? -1.176 12.789 -6.911 1.00 88.88 353 VAL A O 1
ATOM 2746 N N . SER A 1 354 ? -1.736 10.623 -6.789 1.00 85.75 354 SER A N 1
ATOM 2747 C CA . SER A 1 354 ? -1.564 10.475 -5.341 1.00 85.75 354 SER A CA 1
ATOM 2748 C C . SER A 1 354 ? -1.233 9.027 -4.974 1.00 85.75 354 SER A C 1
ATOM 2750 O O . SER A 1 354 ? -1.167 8.169 -5.852 1.00 85.75 354 SER A O 1
ATOM 2752 N N . ASP A 1 355 ? -1.052 8.744 -3.682 1.00 83.88 355 ASP A N 1
ATOM 2753 C CA . ASP A 1 355 ? -0.815 7.394 -3.140 1.00 83.88 355 ASP A CA 1
ATOM 2754 C C . ASP A 1 355 ? 0.312 6.653 -3.877 1.00 83.88 355 ASP A C 1
ATOM 2756 O O . ASP A 1 355 ? 0.178 5.487 -4.257 1.00 83.88 355 ASP A O 1
ATOM 2760 N N . ILE A 1 356 ? 1.398 7.385 -4.147 1.00 87.06 356 ILE A N 1
ATOM 2761 C CA . ILE A 1 356 ? 2.579 6.855 -4.819 1.00 87.06 356 ILE A CA 1
ATOM 2762 C C . ILE A 1 356 ? 3.344 6.005 -3.821 1.00 87.06 356 ILE A C 1
ATOM 2764 O O . ILE A 1 356 ? 3.752 6.483 -2.765 1.00 87.06 356 ILE A O 1
ATOM 2768 N N . ASP A 1 357 ? 3.562 4.758 -4.194 1.00 89.06 357 ASP A N 1
ATOM 2769 C CA . ASP A 1 357 ? 4.260 3.778 -3.391 1.00 89.06 357 ASP A CA 1
ATOM 2770 C C . ASP A 1 357 ? 5.137 2.908 -4.287 1.00 89.06 357 ASP A C 1
ATOM 2772 O O . ASP A 1 357 ? 4.908 2.788 -5.495 1.00 89.06 357 ASP A O 1
ATOM 2776 N N . ASN A 1 358 ? 6.162 2.298 -3.716 1.00 92.75 358 ASN A N 1
ATOM 2777 C CA . ASN A 1 358 ? 7.072 1.449 -4.456 1.00 92.75 358 ASN A CA 1
ATOM 2778 C C . ASN A 1 358 ? 7.532 0.256 -3.621 1.00 92.75 358 ASN A C 1
ATOM 2780 O O . ASN A 1 358 ? 7.477 0.269 -2.398 1.00 92.75 358 ASN A O 1
ATOM 2784 N N . ALA A 1 359 ? 7.948 -0.800 -4.309 1.00 92.50 359 ALA A N 1
ATOM 2785 C CA . ALA A 1 359 ? 8.368 -2.039 -3.677 1.00 92.50 359 ALA A CA 1
ATOM 2786 C C . ALA A 1 359 ? 9.444 -2.727 -4.514 1.00 92.50 359 ALA A C 1
ATOM 2788 O O . ALA A 1 359 ? 9.531 -2.532 -5.730 1.00 92.50 359 ALA A O 1
ATOM 2789 N N . ALA A 1 360 ? 10.238 -3.578 -3.877 1.00 93.38 360 ALA A N 1
ATOM 2790 C CA . ALA A 1 360 ? 11.245 -4.387 -4.541 1.00 93.38 360 ALA A CA 1
ATOM 2791 C C . ALA A 1 360 ? 11.270 -5.801 -3.953 1.00 93.38 360 ALA A C 1
ATOM 2793 O O . ALA A 1 360 ? 11.056 -5.992 -2.759 1.00 93.38 360 ALA A O 1
ATOM 2794 N N . VAL A 1 361 ? 11.521 -6.797 -4.802 1.00 94.19 361 VAL A N 1
ATOM 2795 C CA . VAL A 1 361 ? 11.661 -8.200 -4.393 1.00 94.19 361 VAL A CA 1
ATOM 2796 C C . VAL A 1 361 ? 12.851 -8.813 -5.113 1.00 94.19 361 VAL A C 1
ATOM 2798 O O . VAL A 1 361 ? 12.831 -8.960 -6.338 1.00 94.19 361 VAL A O 1
ATOM 2801 N N . ALA A 1 362 ? 13.872 -9.211 -4.356 1.00 93.69 362 ALA A N 1
ATOM 2802 C CA . ALA A 1 362 ? 15.051 -9.894 -4.873 1.00 93.69 362 ALA A CA 1
ATOM 2803 C C . ALA A 1 362 ? 14.777 -11.388 -5.134 1.00 93.69 362 ALA A C 1
ATOM 2805 O O . ALA A 1 362 ? 14.198 -12.098 -4.320 1.00 93.69 362 ALA A O 1
ATOM 2806 N N . CYS A 1 363 ? 15.233 -11.888 -6.281 1.00 91.31 363 CYS A N 1
ATOM 2807 C CA . CYS A 1 363 ? 15.152 -13.301 -6.686 1.00 91.31 363 CYS A CA 1
ATOM 2808 C C . CYS A 1 363 ? 16.522 -13.912 -7.006 1.00 91.31 363 CYS A C 1
ATOM 2810 O O . CYS A 1 363 ? 16.597 -15.085 -7.378 1.00 91.31 363 CYS A O 1
ATOM 2812 N N . GLY A 1 364 ? 17.602 -13.130 -6.891 1.00 81.75 364 GLY A N 1
ATOM 2813 C CA . GLY A 1 364 ? 18.966 -13.593 -7.118 1.00 81.75 364 GLY A CA 1
ATOM 2814 C C . GLY A 1 364 ? 19.423 -14.622 -6.086 1.00 81.75 364 GLY A C 1
ATOM 2815 O O . GLY A 1 364 ? 18.617 -15.271 -5.416 1.00 81.75 364 GLY A O 1
ATOM 2816 N N . LEU A 1 365 ? 20.738 -14.793 -5.950 1.00 78.44 365 LEU A N 1
ATOM 2817 C CA . LEU A 1 365 ? 21.310 -15.795 -5.047 1.00 78.44 365 LEU A CA 1
ATOM 2818 C C . LEU A 1 365 ? 20.678 -15.701 -3.646 1.00 78.44 365 LEU A C 1
ATOM 2820 O O . LEU A 1 365 ? 20.626 -14.625 -3.049 1.00 78.44 365 LEU A O 1
ATOM 2824 N N . GLY A 1 366 ? 20.134 -16.821 -3.165 1.00 79.62 366 GLY A N 1
ATOM 2825 C CA . GLY A 1 366 ? 19.467 -16.902 -1.862 1.00 79.62 366 GLY A CA 1
ATOM 2826 C C . GLY A 1 366 ? 18.229 -16.009 -1.688 1.00 79.62 366 GLY A C 1
ATOM 2827 O O . GLY A 1 366 ? 17.832 -15.790 -0.552 1.00 79.62 366 GLY A O 1
ATOM 2828 N N . ARG A 1 367 ? 17.629 -15.477 -2.768 1.00 84.38 367 ARG A N 1
ATOM 2829 C CA . ARG A 1 367 ? 16.563 -14.447 -2.740 1.00 84.38 367 ARG A CA 1
ATOM 2830 C C . ARG A 1 367 ? 16.980 -13.129 -2.067 1.00 84.38 367 ARG A C 1
ATOM 2832 O O . ARG A 1 367 ? 16.132 -12.339 -1.679 1.00 84.38 367 ARG A O 1
ATOM 2839 N N . ALA A 1 368 ? 18.285 -12.888 -1.949 1.00 76.94 368 ALA A N 1
ATOM 2840 C CA . ALA A 1 368 ? 18.837 -11.714 -1.272 1.00 76.94 368 ALA A CA 1
ATOM 2841 C C . ALA A 1 368 ? 19.532 -10.738 -2.233 1.00 76.94 368 ALA A C 1
ATOM 2843 O O . ALA A 1 368 ? 19.669 -9.556 -1.930 1.00 76.94 368 ALA A O 1
ATOM 2844 N N . ILE A 1 369 ? 19.978 -11.210 -3.403 1.00 82.56 369 ILE A N 1
ATOM 2845 C CA . ILE A 1 369 ? 20.681 -10.367 -4.378 1.00 82.56 369 ILE A CA 1
ATOM 2846 C C . ILE A 1 369 ? 19.700 -9.820 -5.419 1.00 82.56 369 ILE A C 1
ATOM 2848 O O . ILE A 1 369 ? 18.992 -10.572 -6.089 1.00 82.56 369 ILE A O 1
ATOM 2852 N N . GLY A 1 370 ? 19.702 -8.499 -5.600 1.00 80.88 370 GLY A N 1
ATOM 2853 C CA . GLY A 1 370 ? 18.802 -7.788 -6.514 1.00 80.88 370 GLY A CA 1
ATOM 2854 C C . GLY A 1 370 ? 19.163 -7.869 -8.004 1.00 80.88 370 GLY A C 1
ATOM 2855 O O . GLY A 1 370 ? 18.580 -7.153 -8.806 1.00 80.88 370 GLY A O 1
ATOM 2856 N N . ASN A 1 371 ? 20.123 -8.702 -8.423 1.00 87.81 371 ASN A N 1
ATOM 2857 C CA . ASN A 1 371 ? 20.481 -8.854 -9.846 1.00 87.81 371 ASN A CA 1
ATOM 2858 C C . ASN A 1 371 ? 19.383 -9.549 -10.673 1.00 87.81 371 ASN A C 1
ATOM 2860 O O . ASN A 1 371 ? 19.402 -9.518 -11.908 1.00 87.81 371 ASN A O 1
ATOM 2864 N N . LYS A 1 372 ? 18.462 -10.216 -9.975 1.00 93.06 372 LYS A N 1
ATOM 2865 C CA . LYS A 1 372 ? 17.227 -10.805 -10.478 1.00 93.06 372 LYS A CA 1
ATOM 2866 C C . LYS A 1 372 ? 16.112 -10.480 -9.498 1.00 93.06 372 LYS A C 1
ATOM 2868 O O . LYS A 1 372 ? 16.373 -10.356 -8.303 1.00 93.06 372 LYS A O 1
ATOM 2873 N N . GLY A 1 373 ? 14.887 -10.369 -9.988 1.00 95.25 373 GLY A N 1
ATOM 2874 C CA . GLY A 1 373 ? 13.729 -10.032 -9.170 1.00 95.25 373 GLY A CA 1
ATOM 2875 C C . GLY A 1 373 ? 12.791 -9.064 -9.863 1.00 95.25 373 GLY A C 1
ATOM 2876 O O . GLY A 1 373 ? 12.653 -9.101 -11.087 1.00 95.25 373 GLY A O 1
ATOM 2877 N N . ALA A 1 374 ? 12.153 -8.201 -9.079 1.00 96.94 374 ALA A N 1
ATOM 2878 C CA . ALA A 1 374 ? 11.253 -7.183 -9.591 1.00 96.94 374 ALA A CA 1
ATOM 2879 C C . ALA A 1 374 ? 11.296 -5.899 -8.763 1.00 96.94 374 ALA A C 1
ATOM 2881 O O . ALA A 1 374 ? 11.515 -5.933 -7.554 1.00 96.94 374 ALA A O 1
ATOM 2882 N N . VAL A 1 375 ? 11.029 -4.779 -9.429 1.00 96.56 375 VAL A N 1
ATOM 2883 C CA . VAL A 1 375 ? 10.730 -3.487 -8.804 1.00 96.56 375 VAL A CA 1
ATOM 2884 C C . VAL A 1 375 ? 9.353 -3.027 -9.267 1.00 96.56 375 VAL A C 1
ATOM 2886 O O . VAL A 1 375 ? 9.014 -3.140 -10.448 1.00 96.56 375 VAL A O 1
ATOM 2889 N N . GLY A 1 376 ? 8.549 -2.540 -8.333 1.00 95.69 376 GLY A N 1
ATOM 2890 C CA . GLY A 1 376 ? 7.171 -2.132 -8.544 1.00 95.69 376 GLY A CA 1
ATOM 2891 C C . GLY A 1 376 ? 6.951 -0.676 -8.159 1.00 95.69 376 GLY A C 1
ATOM 2892 O O . GLY A 1 376 ? 7.559 -0.182 -7.213 1.00 95.69 376 GLY A O 1
ATOM 2893 N N . LEU A 1 377 ? 6.061 -0.001 -8.881 1.00 94.62 377 LEU A N 1
ATOM 2894 C CA . LEU A 1 377 ? 5.562 1.324 -8.533 1.00 94.62 377 LEU A CA 1
ATOM 2895 C C . LEU A 1 377 ? 4.042 1.332 -8.657 1.00 94.62 377 LEU A C 1
ATOM 2897 O O . LEU A 1 377 ? 3.488 1.020 -9.713 1.00 94.62 377 LEU A O 1
ATOM 2901 N N . ARG A 1 378 ? 3.378 1.689 -7.565 1.00 92.25 378 ARG A N 1
ATOM 2902 C CA . ARG A 1 378 ? 1.935 1.853 -7.469 1.00 92.25 378 ARG A CA 1
ATOM 2903 C C . ARG A 1 378 ? 1.612 3.330 -7.319 1.00 92.25 378 ARG A C 1
ATOM 2905 O O . ARG A 1 378 ? 2.313 4.059 -6.633 1.00 92.25 378 ARG A O 1
ATOM 2912 N N . MET A 1 379 ? 0.545 3.771 -7.964 1.00 89.19 379 MET A N 1
ATOM 2913 C CA . MET A 1 379 ? 0.008 5.114 -7.793 1.00 89.19 379 MET A CA 1
ATOM 2914 C C . MET A 1 379 ? -1.498 5.108 -8.008 1.00 89.19 379 MET A C 1
ATOM 2916 O O . MET A 1 379 ? -2.049 4.201 -8.636 1.00 89.19 379 MET A O 1
ATOM 2920 N N . ARG A 1 380 ? -2.165 6.150 -7.532 1.00 86.75 380 ARG A N 1
ATOM 2921 C CA . ARG A 1 380 ? -3.545 6.455 -7.884 1.00 86.75 380 ARG A CA 1
ATOM 2922 C C . ARG A 1 380 ? -3.573 7.643 -8.838 1.00 86.75 380 ARG A C 1
ATOM 2924 O O . ARG A 1 380 ? -2.900 8.636 -8.592 1.00 86.75 380 ARG A O 1
ATOM 2931 N N . ILE A 1 381 ? -4.348 7.529 -9.914 1.00 89.25 381 ILE A N 1
ATOM 2932 C CA . ILE A 1 381 ? -4.684 8.637 -10.815 1.00 89.25 381 ILE A CA 1
ATOM 2933 C C . ILE A 1 381 ? -6.203 8.790 -10.781 1.00 89.25 381 ILE A C 1
ATOM 2935 O O . ILE A 1 381 ? -6.918 7.834 -11.091 1.00 89.25 381 ILE A O 1
ATOM 2939 N N . HIS A 1 382 ? -6.697 9.961 -10.376 1.00 87.25 382 HIS A N 1
ATOM 2940 C CA . HIS A 1 382 ? -8.109 10.162 -10.024 1.00 87.25 382 HIS A CA 1
ATOM 2941 C C . HIS A 1 382 ? -8.570 9.113 -8.989 1.00 87.25 382 HIS A C 1
ATOM 2943 O O . HIS A 1 382 ? -7.970 8.993 -7.920 1.00 87.25 382 HIS A O 1
ATOM 2949 N N . ASP A 1 383 ? -9.578 8.306 -9.328 1.00 80.88 383 ASP A N 1
ATOM 2950 C CA . ASP A 1 383 ? -10.137 7.243 -8.484 1.00 80.88 383 ASP A CA 1
ATOM 2951 C C . ASP A 1 383 ? -9.731 5.841 -8.973 1.00 80.88 383 ASP A C 1
ATOM 2953 O O . ASP A 1 383 ? -10.463 4.855 -8.817 1.00 80.88 383 ASP A O 1
ATOM 2957 N N . ARG A 1 384 ? -8.576 5.730 -9.645 1.00 82.75 384 ARG A N 1
ATOM 2958 C CA . ARG A 1 384 ? -8.050 4.459 -10.160 1.00 82.75 384 ARG A CA 1
ATOM 2959 C C . ARG A 1 384 ? -6.647 4.184 -9.645 1.00 82.75 384 ARG A C 1
ATOM 2961 O O . ARG A 1 384 ? -5.723 4.953 -9.891 1.00 82.75 384 ARG A O 1
ATOM 2968 N N . SER A 1 385 ? -6.500 3.053 -8.955 1.00 84.50 385 SER A N 1
ATOM 2969 C CA . SER A 1 385 ? -5.203 2.530 -8.525 1.00 84.50 385 SER A CA 1
ATOM 2970 C C . SER A 1 385 ? -4.559 1.739 -9.659 1.00 84.50 385 SER A C 1
ATOM 2972 O O . SER A 1 385 ? -5.175 0.841 -10.236 1.00 84.50 385 SER A O 1
ATOM 2974 N N . ILE A 1 386 ? -3.311 2.070 -9.970 1.00 89.75 386 ILE A N 1
ATOM 2975 C CA . ILE A 1 386 ? -2.534 1.458 -11.043 1.00 89.75 386 ILE A CA 1
ATOM 2976 C C . ILE A 1 386 ? -1.183 1.016 -10.482 1.00 89.75 386 ILE A C 1
ATOM 2978 O O . ILE A 1 386 ? -0.526 1.772 -9.768 1.00 89.75 386 ILE A O 1
ATOM 2982 N N . CYS A 1 387 ? -0.765 -0.205 -10.808 1.00 92.88 387 CYS A N 1
ATOM 2983 C CA . CYS A 1 387 ? 0.515 -0.772 -10.398 1.00 92.88 387 CYS A CA 1
ATOM 2984 C C . CYS A 1 387 ? 1.327 -1.207 -11.619 1.00 92.88 387 CYS A C 1
ATOM 2986 O O . CYS A 1 387 ? 0.812 -1.896 -12.497 1.00 92.88 387 CYS A O 1
ATOM 2988 N N . PHE A 1 388 ? 2.605 -0.842 -11.653 1.00 95.56 388 PHE A N 1
ATOM 2989 C CA . PHE A 1 388 ? 3.553 -1.211 -12.698 1.00 95.56 388 PHE A CA 1
ATOM 2990 C C . PHE A 1 388 ? 4.687 -2.026 -12.101 1.00 95.56 388 PHE A C 1
ATOM 2992 O O . PHE A 1 388 ? 5.333 -1.570 -11.161 1.00 95.56 388 PHE A O 1
ATOM 2999 N N . VAL A 1 389 ? 4.958 -3.203 -12.662 1.00 96.56 389 VAL A N 1
ATOM 3000 C CA . VAL A 1 389 ? 6.016 -4.098 -12.186 1.00 96.56 389 VAL A CA 1
ATOM 3001 C C . VAL A 1 389 ? 7.010 -4.364 -13.310 1.00 96.56 389 VAL A C 1
ATOM 3003 O O . VAL A 1 389 ? 6.641 -4.861 -14.375 1.00 96.56 389 VAL A O 1
ATOM 3006 N N . ASN A 1 390 ? 8.275 -4.028 -13.066 1.00 97.56 390 ASN A N 1
ATOM 3007 C CA . ASN A 1 390 ? 9.402 -4.339 -13.935 1.00 97.56 390 ASN A CA 1
ATOM 3008 C C . ASN A 1 390 ? 10.145 -5.561 -13.382 1.00 97.56 390 ASN A C 1
ATOM 3010 O O . ASN A 1 390 ? 10.647 -5.514 -12.258 1.00 97.56 390 ASN A O 1
ATOM 3014 N N . CYS A 1 391 ? 10.240 -6.630 -14.173 1.00 96.50 391 CYS A N 1
ATOM 3015 C CA . CYS A 1 391 ? 10.853 -7.891 -13.763 1.00 96.50 391 CYS A CA 1
ATOM 3016 C C . CYS A 1 391 ? 12.117 -8.223 -14.567 1.00 96.50 391 CYS A C 1
ATOM 3018 O O . CYS A 1 391 ? 12.180 -8.041 -15.784 1.00 96.50 391 CYS A O 1
ATOM 3020 N N . HIS A 1 392 ? 13.093 -8.817 -13.883 1.00 95.88 392 HIS A N 1
ATOM 3021 C CA . HIS A 1 392 ? 14.274 -9.441 -14.468 1.00 95.88 392 HIS A CA 1
ATOM 3022 C C . HIS A 1 392 ? 14.464 -10.823 -13.834 1.00 95.88 392 HIS A C 1
ATOM 3024 O O . HIS A 1 392 ? 15.094 -10.955 -12.787 1.00 95.88 392 HIS A O 1
ATOM 3030 N N . PHE A 1 393 ? 13.901 -11.857 -14.455 1.00 95.25 393 PHE A N 1
ATOM 3031 C CA . PHE A 1 393 ? 13.940 -13.230 -13.936 1.00 95.25 393 PHE A CA 1
ATOM 3032 C C . PHE A 1 393 ? 15.112 -14.049 -14.476 1.00 95.25 393 PHE A C 1
ATOM 3034 O O . PHE A 1 393 ? 15.881 -13.576 -15.319 1.00 95.25 393 PHE A O 1
ATOM 3041 N N . ALA A 1 394 ? 15.280 -15.262 -13.940 1.00 91.62 394 ALA A N 1
ATOM 3042 C CA . ALA A 1 394 ? 16.370 -16.169 -14.283 1.00 91.62 394 ALA A CA 1
ATOM 3043 C C . ALA A 1 394 ? 16.638 -16.282 -15.799 1.00 91.62 394 ALA A C 1
ATOM 3045 O O . ALA A 1 394 ? 15.734 -16.498 -16.616 1.00 91.62 394 ALA A O 1
ATOM 3046 N N . ALA A 1 395 ? 17.919 -16.133 -16.152 1.00 86.62 395 ALA A N 1
ATOM 3047 C CA . ALA A 1 395 ? 18.427 -16.224 -17.519 1.00 86.62 395 ALA A CA 1
ATOM 3048 C C . ALA A 1 395 ? 18.543 -17.689 -17.987 1.00 86.62 395 ALA A C 1
ATOM 3050 O O . ALA A 1 395 ? 18.318 -18.604 -17.201 1.00 86.62 395 ALA A O 1
ATOM 3051 N N . HIS A 1 396 ? 18.953 -17.885 -19.247 1.00 87.06 396 HIS A N 1
ATOM 3052 C CA . HIS A 1 396 ? 19.076 -19.174 -19.957 1.00 87.06 396 HIS A CA 1
ATOM 3053 C C . HIS A 1 396 ? 17.747 -19.761 -20.439 1.00 87.06 396 HIS A C 1
ATOM 3055 O O . HIS A 1 396 ? 16.713 -19.621 -19.787 1.00 87.06 396 HIS A O 1
ATOM 3061 N N . MET A 1 397 ? 17.752 -20.396 -21.614 1.00 87.81 397 MET A N 1
ATOM 3062 C CA . MET A 1 397 ? 16.517 -20.856 -22.262 1.00 87.81 397 MET A CA 1
ATOM 3063 C C . MET A 1 397 ? 15.809 -21.915 -21.409 1.00 87.81 397 MET A C 1
ATOM 3065 O O . MET A 1 397 ? 14.593 -21.863 -21.234 1.00 87.81 397 MET A O 1
ATOM 3069 N N . GLU A 1 398 ? 16.586 -22.795 -20.786 1.00 92.44 398 GLU A N 1
ATOM 3070 C CA . GLU A 1 398 ? 16.144 -23.979 -20.050 1.00 92.44 398 GLU A CA 1
ATOM 3071 C C . GLU A 1 398 ? 15.542 -23.642 -18.676 1.00 92.44 398 GLU A C 1
ATOM 3073 O O . GLU A 1 398 ? 14.773 -24.422 -18.119 1.00 92.44 398 GLU A O 1
ATOM 3078 N N . ALA A 1 399 ? 15.829 -22.457 -18.127 1.00 91.50 399 ALA A N 1
ATOM 3079 C CA . ALA A 1 399 ? 15.437 -22.060 -16.773 1.00 91.50 399 ALA A CA 1
ATOM 3080 C C . ALA A 1 399 ? 13.958 -21.625 -16.643 1.00 91.50 399 ALA A C 1
ATOM 3082 O O . ALA A 1 399 ? 13.633 -20.711 -15.884 1.00 91.50 399 ALA A O 1
ATOM 3083 N N . VAL A 1 400 ? 13.041 -22.260 -17.382 1.00 94.00 400 VAL A N 1
ATOM 3084 C CA . VAL A 1 400 ? 11.601 -21.934 -17.364 1.00 94.00 400 VAL A CA 1
ATOM 3085 C C . VAL A 1 400 ? 11.009 -22.144 -15.972 1.00 94.00 400 VAL A C 1
ATOM 3087 O O . VAL A 1 400 ? 10.370 -21.234 -15.452 1.00 94.00 400 VAL A O 1
ATOM 3090 N N . SER A 1 401 ? 11.273 -23.299 -15.345 1.00 94.12 401 SER A N 1
ATOM 3091 C CA . SER A 1 401 ? 10.792 -23.590 -13.983 1.00 94.12 401 SER A CA 1
ATOM 3092 C C . SER A 1 401 ? 11.249 -22.517 -13.003 1.00 94.12 401 SER A C 1
ATOM 3094 O O . SER A 1 401 ? 10.454 -22.000 -12.224 1.00 94.12 401 SER A O 1
ATOM 3096 N N . ARG A 1 402 ? 12.516 -22.099 -13.113 1.00 91.88 402 ARG A N 1
ATOM 3097 C CA . ARG A 1 402 ? 13.060 -21.072 -12.234 1.00 91.88 402 ARG A CA 1
ATOM 3098 C C . ARG A 1 402 ? 12.408 -19.705 -12.449 1.00 91.88 402 ARG A C 1
ATOM 3100 O O . ARG A 1 402 ? 12.138 -19.013 -11.479 1.00 91.88 402 ARG A O 1
ATOM 3107 N N . ARG A 1 403 ? 12.114 -19.317 -13.694 1.00 94.56 403 ARG A N 1
ATOM 3108 C CA . ARG A 1 403 ? 11.373 -18.073 -13.969 1.00 94.56 403 ARG A CA 1
ATOM 3109 C C . ARG A 1 403 ? 9.957 -18.101 -13.398 1.00 94.56 403 ARG A C 1
ATOM 3111 O O . ARG A 1 403 ? 9.497 -17.072 -12.914 1.00 94.56 403 ARG A O 1
ATOM 3118 N N . ASN A 1 404 ? 9.288 -19.252 -13.432 1.00 94.12 404 ASN A N 1
ATOM 3119 C CA . ASN A 1 404 ? 7.972 -19.409 -12.814 1.00 94.12 404 ASN A CA 1
ATOM 3120 C C . ASN A 1 404 ? 8.066 -19.285 -11.284 1.00 94.12 404 ASN A C 1
ATOM 3122 O O . ASN A 1 404 ? 7.274 -18.566 -10.688 1.00 94.12 404 ASN A O 1
ATOM 3126 N N . GLU A 1 405 ? 9.081 -19.892 -10.657 1.00 94.19 405 GLU A N 1
ATOM 3127 C CA . GLU A 1 405 ? 9.355 -19.721 -9.220 1.00 94.19 405 GLU A CA 1
ATOM 3128 C C . GLU A 1 405 ? 9.682 -18.270 -8.840 1.00 94.19 405 GLU A C 1
ATOM 3130 O O . GLU A 1 405 ? 9.278 -17.807 -7.771 1.00 94.19 405 GLU A O 1
ATOM 3135 N N . ASP A 1 406 ? 10.443 -17.557 -9.677 1.00 93.62 406 ASP A N 1
ATOM 3136 C CA . ASP A 1 406 ? 10.740 -16.138 -9.477 1.00 93.62 406 ASP A CA 1
ATOM 3137 C C . ASP A 1 406 ? 9.441 -15.312 -9.562 1.00 93.62 406 ASP A C 1
ATOM 3139 O O . ASP A 1 406 ? 9.186 -14.487 -8.686 1.00 93.62 406 ASP A O 1
ATOM 3143 N N . PHE A 1 407 ? 8.584 -15.570 -10.561 1.00 94.81 407 PHE A N 1
ATOM 3144 C CA . PHE A 1 407 ? 7.276 -14.919 -10.695 1.00 94.81 407 PHE A CA 1
ATOM 3145 C C . PHE A 1 407 ? 6.379 -15.170 -9.479 1.00 94.81 407 PHE A C 1
ATOM 3147 O O . PHE A 1 407 ? 5.898 -14.212 -8.875 1.00 94.81 407 PHE A O 1
ATOM 3154 N N . ASP A 1 408 ? 6.191 -16.433 -9.090 1.00 92.88 408 ASP A N 1
ATOM 3155 C CA . ASP A 1 408 ? 5.342 -16.808 -7.956 1.00 92.88 408 ASP A CA 1
ATOM 3156 C C . ASP A 1 408 ? 5.838 -16.185 -6.653 1.00 92.88 408 ASP A C 1
ATOM 3158 O O . ASP A 1 408 ? 5.039 -15.757 -5.817 1.00 92.88 408 ASP A O 1
ATOM 3162 N N . HIS A 1 409 ? 7.160 -16.110 -6.479 1.00 92.62 409 HIS A N 1
ATOM 3163 C CA . HIS A 1 409 ? 7.755 -15.434 -5.340 1.00 92.62 409 HIS A CA 1
ATOM 3164 C C . HIS A 1 409 ? 7.400 -13.949 -5.335 1.00 92.62 409 HIS A C 1
ATOM 3166 O O . HIS A 1 409 ? 6.807 -13.493 -4.363 1.00 92.62 409 HIS A O 1
ATOM 3172 N N . VAL A 1 410 ? 7.688 -13.219 -6.420 1.00 92.69 410 VAL A N 1
ATOM 3173 C CA . VAL A 1 410 ? 7.384 -11.781 -6.514 1.00 92.69 410 VAL A CA 1
ATOM 3174 C C . VAL A 1 410 ? 5.896 -11.511 -6.317 1.00 92.69 410 VAL A C 1
ATOM 3176 O O . VAL A 1 410 ? 5.538 -10.612 -5.563 1.00 92.69 410 VAL A O 1
ATOM 3179 N N . PHE A 1 411 ? 5.025 -12.291 -6.957 1.00 91.62 411 PHE A N 1
ATOM 3180 C CA . PHE A 1 411 ? 3.578 -12.123 -6.851 1.00 91.62 411 PHE A CA 1
ATOM 3181 C C . PHE A 1 411 ? 3.073 -12.266 -5.409 1.00 91.62 411 PHE A C 1
ATOM 3183 O O . PHE A 1 411 ? 2.161 -11.551 -5.006 1.00 91.62 411 PHE A O 1
ATOM 3190 N N . ARG A 1 412 ? 3.668 -13.170 -4.622 1.00 87.19 412 ARG A N 1
ATOM 3191 C CA . ARG A 1 412 ? 3.253 -13.431 -3.236 1.00 87.19 412 ARG A CA 1
ATOM 3192 C C . ARG A 1 412 ? 3.887 -12.495 -2.213 1.00 87.19 412 ARG A C 1
ATOM 3194 O O . ARG A 1 412 ? 3.303 -12.314 -1.151 1.00 87.19 412 ARG A O 1
ATOM 3201 N N . THR A 1 413 ? 5.081 -11.968 -2.481 1.00 89.44 413 THR A N 1
ATOM 3202 C CA . THR A 1 413 ? 5.866 -11.235 -1.474 1.00 89.44 413 THR A CA 1
ATOM 3203 C C . THR A 1 413 ? 5.990 -9.742 -1.736 1.00 89.44 413 THR A C 1
ATOM 3205 O O . THR A 1 413 ? 6.371 -9.017 -0.823 1.00 89.44 413 THR A O 1
ATOM 3208 N N . MET A 1 414 ? 5.674 -9.252 -2.940 1.00 89.56 414 MET A N 1
ATOM 3209 C CA . MET A 1 414 ? 5.714 -7.817 -3.213 1.00 89.56 414 MET A CA 1
ATOM 3210 C C . MET A 1 414 ? 4.607 -7.096 -2.438 1.00 89.56 414 MET A C 1
ATOM 3212 O O . MET A 1 414 ? 3.423 -7.258 -2.725 1.00 89.56 414 MET A O 1
ATOM 3216 N N . THR A 1 415 ? 5.006 -6.258 -1.484 1.00 86.62 415 THR A N 1
ATOM 3217 C CA . THR A 1 415 ? 4.097 -5.465 -0.650 1.00 86.62 415 THR A CA 1
ATOM 3218 C C . THR A 1 415 ? 4.402 -3.980 -0.779 1.00 86.62 415 THR A C 1
ATOM 3220 O O . THR A 1 415 ? 5.548 -3.567 -0.630 1.00 86.62 415 THR A O 1
ATOM 3223 N N . PHE A 1 416 ? 3.362 -3.185 -1.012 1.00 84.31 416 PHE A N 1
ATOM 3224 C CA . PHE A 1 416 ? 3.404 -1.723 -0.993 1.00 84.31 416 PHE A CA 1
ATOM 3225 C C . PHE A 1 416 ? 2.986 -1.255 0.410 1.00 84.31 416 PHE A C 1
ATOM 3227 O O . PHE A 1 416 ? 1.973 -1.731 0.927 1.00 84.31 416 PHE A O 1
ATOM 3234 N N . ALA A 1 417 ? 3.782 -0.396 1.050 1.00 66.62 417 ALA A N 1
ATOM 3235 C CA . ALA A 1 417 ? 3.633 -0.017 2.457 1.00 66.62 417 ALA A CA 1
ATOM 3236 C C . ALA A 1 417 ? 2.358 0.794 2.766 1.00 66.62 417 ALA A C 1
ATOM 3238 O O . ALA A 1 417 ? 1.874 0.781 3.895 1.00 66.62 417 ALA A O 1
ATOM 3239 N N . THR A 1 418 ? 1.800 1.493 1.781 1.00 57.84 418 THR A N 1
ATOM 3240 C CA . THR A 1 418 ? 0.615 2.341 1.925 1.00 57.84 418 THR A CA 1
ATOM 3241 C C . THR A 1 418 ? -0.631 1.544 1.535 1.00 57.84 418 THR A C 1
ATOM 3243 O O . THR A 1 418 ? -0.759 1.174 0.366 1.00 57.84 418 THR A O 1
ATOM 3246 N N . PRO A 1 419 ? -1.597 1.285 2.435 1.00 48.88 419 PRO A N 1
ATOM 3247 C CA . PRO A 1 419 ? -2.833 0.588 2.077 1.00 48.88 419 PRO A CA 1
ATOM 3248 C C . PRO A 1 419 ? -3.596 1.313 0.958 1.00 48.88 419 PRO A C 1
ATOM 3250 O O . PRO A 1 419 ? -3.607 2.541 0.878 1.00 48.88 419 PRO A O 1
ATOM 3253 N N . SER A 1 420 ? -4.248 0.573 0.058 1.00 46.03 420 SER A N 1
ATOM 3254 C CA . SER A 1 420 ? -5.212 1.173 -0.870 1.00 46.03 420 SER A CA 1
ATOM 3255 C C . SER A 1 420 ? -6.450 1.631 -0.120 1.00 46.03 420 SER A C 1
ATOM 3257 O O . SER A 1 420 ? -7.113 0.839 0.548 1.00 46.03 420 SER A O 1
ATOM 3259 N N . SER A 1 421 ? -6.778 2.908 -0.268 1.00 38.78 421 SER A N 1
ATOM 3260 C CA . SER A 1 421 ? -8.037 3.498 0.158 1.00 38.78 421 SER A CA 1
ATOM 3261 C C . SER A 1 421 ? -9.209 2.877 -0.617 1.00 38.78 421 SER A C 1
ATOM 3263 O O . SER A 1 421 ? -9.615 3.359 -1.667 1.00 38.78 421 SER A O 1
ATOM 3265 N N . GLY A 1 422 ? -9.767 1.791 -0.075 1.00 36.75 422 GLY A N 1
ATOM 3266 C CA . GLY A 1 422 ? -11.081 1.254 -0.441 1.00 36.75 422 GLY A CA 1
ATOM 3267 C C . GLY A 1 422 ? -11.135 0.229 -1.584 1.00 36.75 422 GLY A C 1
ATOM 3268 O O . GLY A 1 422 ? -10.150 -0.070 -2.256 1.00 36.75 422 GLY A O 1
ATOM 3269 N N . LEU A 1 423 ? -12.345 -0.320 -1.763 1.00 34.78 423 LEU A N 1
ATOM 3270 C CA . LEU A 1 423 ? -12.773 -1.220 -2.843 1.00 34.78 423 LEU A CA 1
ATOM 3271 C C . LEU A 1 423 ? -12.655 -0.508 -4.199 1.00 34.78 423 LEU A C 1
ATOM 3273 O O . LEU A 1 423 ? -13.622 0.060 -4.700 1.00 34.78 423 LEU A O 1
ATOM 3277 N N . LEU A 1 424 ? -11.464 -0.506 -4.788 1.00 36.97 424 LEU A N 1
ATOM 3278 C CA . LEU A 1 424 ? -11.227 0.058 -6.112 1.00 36.97 424 LEU A CA 1
ATOM 3279 C C . LEU A 1 424 ? -10.579 -0.988 -7.014 1.00 36.97 424 LEU A C 1
ATOM 3281 O O . LEU A 1 424 ? -9.713 -1.754 -6.601 1.00 36.97 424 LEU A O 1
ATOM 3285 N N . THR A 1 425 ? -11.010 -1.001 -8.273 1.00 36.34 425 THR A N 1
ATOM 3286 C CA . THR A 1 425 ? -10.423 -1.812 -9.340 1.00 36.34 425 THR A CA 1
ATOM 3287 C C . THR A 1 425 ? -8.957 -1.423 -9.527 1.00 36.34 425 THR A C 1
ATOM 3289 O O . THR A 1 425 ? -8.665 -0.353 -10.070 1.00 36.34 425 THR A O 1
ATOM 3292 N N . THR A 1 426 ? -8.045 -2.277 -9.068 1.00 42.38 426 THR A N 1
ATOM 3293 C CA . THR A 1 426 ? -6.605 -2.135 -9.296 1.00 42.38 426 THR A CA 1
ATOM 3294 C C . THR A 1 426 ? -6.270 -2.661 -10.684 1.00 42.38 426 THR A C 1
ATOM 3296 O O . THR A 1 426 ? -6.555 -3.813 -10.994 1.00 42.38 426 THR A O 1
ATOM 3299 N N . SER A 1 427 ? -5.657 -1.835 -11.529 1.00 44.53 427 SER A N 1
ATOM 3300 C CA . SER A 1 427 ? -5.057 -2.309 -12.780 1.00 44.53 427 SER A CA 1
ATOM 3301 C C . SER A 1 427 ? -3.575 -2.586 -12.551 1.00 44.53 427 SER A C 1
ATOM 3303 O O . SER A 1 427 ? -2.810 -1.660 -12.278 1.00 44.53 427 SER A O 1
ATOM 3305 N N . SER A 1 428 ? -3.168 -3.849 -12.657 1.00 44.38 428 SER A N 1
ATOM 3306 C CA . SER A 1 428 ? -1.774 -4.269 -12.481 1.00 44.38 428 SER A CA 1
ATOM 3307 C C . SER A 1 428 ? -1.151 -4.620 -13.826 1.00 44.38 428 SER A C 1
ATOM 3309 O O . SER A 1 428 ? -1.650 -5.475 -14.553 1.00 44.38 428 SER A O 1
ATOM 3311 N N . PHE A 1 429 ? -0.030 -3.987 -14.147 1.00 47.56 429 PHE A N 1
ATOM 3312 C CA . PHE A 1 429 ? 0.696 -4.195 -15.389 1.00 47.56 429 PHE A CA 1
ATOM 3313 C C . PHE A 1 429 ? 2.088 -4.764 -15.106 1.00 47.56 429 PHE A C 1
ATOM 3315 O O . PHE A 1 429 ? 2.930 -4.103 -14.496 1.00 47.56 429 PHE A O 1
ATOM 3322 N N . TRP A 1 430 ? 2.328 -5.991 -15.567 1.00 45.56 430 TRP A N 1
ATOM 3323 C CA . TRP A 1 430 ? 3.592 -6.705 -15.398 1.00 45.56 430 TRP A CA 1
ATOM 3324 C C . TRP A 1 430 ? 4.370 -6.713 -16.707 1.00 45.56 430 TRP A C 1
ATOM 3326 O O . TRP A 1 430 ? 3.857 -7.130 -17.748 1.00 45.56 430 TRP A O 1
ATOM 3336 N N . PHE A 1 431 ? 5.626 -6.284 -16.654 1.00 51.38 431 PHE A N 1
ATOM 3337 C CA . PHE A 1 431 ? 6.490 -6.208 -17.822 1.00 51.38 431 PHE A CA 1
ATOM 3338 C C . PHE A 1 431 ? 7.812 -6.919 -17.546 1.00 51.38 431 PHE A C 1
ATOM 3340 O O . PHE A 1 431 ? 8.565 -6.556 -16.646 1.00 51.38 431 PHE A O 1
ATOM 3347 N N . CYS A 1 432 ? 8.083 -7.955 -18.339 1.00 39.16 432 CYS A N 1
ATOM 3348 C CA . CYS A 1 432 ? 9.287 -8.773 -18.260 1.00 39.16 432 CYS A CA 1
ATOM 3349 C C . CYS A 1 432 ? 9.801 -9.034 -19.677 1.00 39.16 432 CYS A C 1
ATOM 3351 O O . CYS A 1 432 ? 9.023 -9.403 -20.559 1.00 39.16 432 CYS A O 1
ATOM 3353 N N . ARG A 1 433 ? 11.114 -8.912 -19.904 1.00 41.38 433 ARG A N 1
ATOM 3354 C CA . ARG A 1 433 ? 11.741 -9.440 -21.122 1.00 41.38 433 ARG A CA 1
ATOM 3355 C C . ARG A 1 433 ? 12.191 -10.874 -20.848 1.00 41.38 433 ARG A C 1
ATOM 3357 O O . ARG A 1 433 ? 13.176 -11.089 -20.153 1.00 41.38 433 ARG A O 1
ATOM 3364 N N . SER A 1 434 ? 11.469 -11.856 -21.387 1.00 33.00 434 SER A N 1
ATOM 3365 C CA . SER A 1 434 ? 11.981 -13.228 -21.479 1.00 33.00 434 SER A CA 1
ATOM 3366 C C . SER A 1 434 ? 13.030 -13.277 -22.588 1.00 33.00 434 SER A C 1
ATOM 3368 O O . SER A 1 434 ? 12.786 -12.791 -23.699 1.00 33.00 434 SER A O 1
ATOM 3370 N N . ALA A 1 435 ? 14.215 -13.817 -22.294 1.00 35.31 435 ALA A N 1
ATOM 3371 C CA . ALA A 1 435 ? 15.195 -14.139 -23.321 1.00 35.31 435 ALA A CA 1
ATOM 3372 C C . ALA A 1 435 ? 14.526 -15.113 -24.308 1.00 35.31 435 ALA A C 1
ATOM 3374 O O . ALA A 1 435 ? 14.289 -16.269 -23.974 1.00 35.31 435 ALA A O 1
ATOM 3375 N N . SER A 1 436 ? 14.177 -14.610 -25.497 1.00 31.16 436 SER A N 1
ATOM 3376 C CA . SER A 1 436 ? 13.421 -15.278 -26.572 1.00 31.16 436 SER A CA 1
ATOM 3377 C C . SER A 1 436 ? 11.900 -15.448 -26.370 1.00 31.16 436 SER A C 1
ATOM 3379 O O . SER A 1 436 ? 11.363 -16.546 -26.359 1.00 31.16 436 SER A O 1
ATOM 3381 N N . SER A 1 437 ? 11.146 -14.351 -26.254 1.00 25.33 437 SER A N 1
ATOM 3382 C CA . SER A 1 437 ? 9.896 -14.133 -27.024 1.00 25.33 437 SER A CA 1
ATOM 3383 C C . SER A 1 437 ? 9.119 -12.928 -26.496 1.00 25.33 437 SER A C 1
ATOM 3385 O O . SER A 1 437 ? 8.980 -12.704 -25.295 1.00 25.33 437 SER A O 1
ATOM 3387 N N . SER A 1 438 ? 8.593 -12.139 -27.423 1.00 25.31 438 SER A N 1
ATOM 3388 C CA . SER A 1 438 ? 7.674 -11.026 -27.204 1.00 25.31 438 SER A CA 1
ATOM 3389 C C . SER A 1 438 ? 6.275 -11.538 -26.827 1.00 25.31 438 SER A C 1
ATOM 3391 O O . SER A 1 438 ? 5.348 -11.490 -27.632 1.00 25.31 438 SER A O 1
ATOM 3393 N N . LYS A 1 439 ? 6.100 -12.032 -25.595 1.00 24.06 439 LYS A N 1
ATOM 3394 C CA . LYS A 1 439 ? 4.771 -12.257 -25.003 1.00 24.06 439 LYS A CA 1
ATOM 3395 C C . LYS A 1 439 ? 4.581 -11.390 -23.762 1.00 24.06 439 LYS A C 1
ATOM 3397 O O . LYS A 1 439 ? 5.220 -11.590 -22.736 1.00 24.06 439 LYS A O 1
ATOM 3402 N N . TRP A 1 440 ? 3.675 -10.426 -23.893 1.00 32.06 440 TRP A N 1
ATOM 3403 C CA . TRP A 1 440 ? 3.123 -9.637 -22.799 1.00 32.06 440 TRP A CA 1
ATOM 3404 C C . TRP A 1 440 ? 2.157 -10.526 -22.008 1.00 32.06 440 TRP A C 1
ATOM 3406 O O . TRP A 1 440 ? 1.205 -11.046 -22.588 1.00 32.06 440 TRP A O 1
ATOM 3416 N N . ILE A 1 441 ? 2.381 -10.707 -20.707 1.00 30.47 441 ILE A N 1
ATOM 3417 C CA . ILE A 1 441 ? 1.391 -11.343 -19.830 1.00 30.47 441 ILE A CA 1
ATOM 3418 C C . ILE A 1 441 ? 0.449 -10.233 -19.355 1.00 30.47 441 ILE A C 1
ATOM 3420 O O . ILE A 1 441 ? 0.763 -9.490 -18.430 1.00 30.47 441 ILE A O 1
ATOM 3424 N N . LYS A 1 442 ? -0.694 -10.083 -20.032 1.00 24.14 442 LYS A N 1
ATOM 3425 C CA . LYS A 1 442 ? -1.865 -9.403 -19.467 1.00 24.14 442 LYS A CA 1
ATOM 3426 C C . LYS A 1 442 ? -2.673 -10.462 -18.722 1.00 24.14 442 LYS A C 1
ATOM 3428 O O . LYS A 1 442 ? -3.298 -11.287 -19.379 1.00 24.14 442 LYS A O 1
ATOM 3433 N N . ASN A 1 443 ? -2.659 -10.437 -17.394 1.00 26.88 443 ASN A N 1
ATOM 3434 C CA . ASN A 1 443 ? -3.722 -11.079 -16.623 1.00 26.88 443 ASN A CA 1
ATOM 3435 C C . ASN A 1 443 ? -4.799 -10.021 -16.366 1.00 26.88 443 ASN A C 1
ATOM 3437 O O . ASN A 1 443 ? -4.472 -8.903 -15.963 1.00 26.88 443 ASN A O 1
ATOM 3441 N N . ALA A 1 444 ? -6.029 -10.371 -16.748 1.00 25.05 444 ALA A N 1
ATOM 3442 C CA . ALA A 1 444 ? -7.238 -9.563 -16.628 1.00 25.05 444 ALA A CA 1
ATOM 3443 C C . ALA A 1 444 ? -7.724 -9.471 -15.180 1.00 25.05 444 ALA A C 1
ATOM 3445 O O . ALA A 1 444 ? -7.469 -10.438 -14.424 1.00 25.05 444 ALA A O 1
#

Secondary structure (DSSP, 8-state):
--SS--------EEEEETTTTEEEEE-SSEEEEEETTT--EEEEEETT--EE---SSSS------------------------S-SHHHHHHHHHHHHHHHHHHHHHHTTTS-GGG-EEEEEE-TTS-EEEEETTS-EEEE-TTS-EEEEE-S-SSPEEEEEEETTEEEEEETTSEEEEEETT--EEEEEE--SS-EEEEEEETTEEEEEETTS-EEEEETT-SSHHHHHHHHHHHHTHHHH------EEEEEEEE-TT----HHHHHHHH-PPPTTEEEEEEEEE-S---HHHHHHHHHHHTTT----HHHHHHHHHHHHHHHTTTEEEEEEEEETTEEEEEEEEGGGGGGEEEEEEEEEE-SGGGT-TTSEEEEEEEEETTEEEEEEEEE---STTTHHHHHHHHHHHHHH---SSPP-SS---EEEEEE-BTTB-------

Sequence (444 aa):
SLALEREEKYVKLLLSDNSRSKVWSAGYLSFALWDSRTKELLKVVNVDGQVDTRFDVLSAQDPYGYETKQNLFSSPKKEKARSPVNFFQRSRNALMGAADAVRRVAAKAGFGDDTRRIEALVMSMDGMIWTGSVNGSVAQWDGSGNRLQEFQHHSSSVQSILNFGTRLWVGYMDGNIQLLDLDGNLLGGWIAHSSPILSMAVGSSYIFTLAGHGGVRGWNLSSPGPADSILRSELTEKEISYKNIEYMKVLVCSWNVGQEKASYESLRAWLKFPTQEVGVVVVGLQEVEMGAGFLAMSAAKETVGLEGSPNGEWWLDAIGQILKGHSFERVGSRQMAGLLTAVWVRTNLKHFVSDIDNAAVACGLGRAIGNKGAVGLRMRIHDRSICFVNCHFAAHMEAVSRRNEDFDHVFRTMTFATPSSGLLTTSSFWFCRSASSSKWIKNA

Foldseek 3Di:
DDDDDPPPFDFDDWDADPPQQWIWTDTFFKIWIARNVVRATDWIAGLVQDTDPPPPDPPDDDDDDDDDDDDDDDDDDDDDDDDPPDDVVVVVVRVVVSVVVNVVSVVVSPPDDSFFTWAEWDAEPVRWIWTWTQQQKIWIAHNSSGTDDIDHPDRFGFHYWDYDHQWIWTWGQQQKIWIAGPVGDTPDIFRRDRGGFNYWDDDDQWIWTAGPVGDIDIDGPCPPHPVVVVVVVVCVVCVVVPDDDDDADEAEEEEAQLLDDDDLVRLCVRSPQDDPRHFKYKYKYFPVDDDPVQQVVLLVCVVVVHFDDPSLVVVVVSNQVSVVVVQWDWPDKGDRRGIIMTMIGHNVQNVQKAPWWKWWWALPDVSRGNNFAKIKIWIGRNQEIEMEIHGHFDDDPPCPVRRVVRVVRNVVPTDTPRDDRDDHDYHYAYDYDHPDDPDGDDDD

Organism: Aegilops tauschii subsp. strangulata (NCBI:txid200361)

Radius of gyration: 32.08 Å; chains: 1; bounding box: 60×53×119 Å